Protein AF-0000000077170879 (afdb_homodimer)

Radius of gyration: 30.25 Å; Cα contacts (8 Å, |Δi|>4): 858; chains: 2; bounding box: 66×105×89 Å

Structure (mmCIF, N/CA/C/O backbone):
data_AF-0000000077170879-model_v1
#
loop_
_entity.id
_entity.type
_entity.pdbx_description
1 polymer 'Gll0304 protein'
#
loop_
_atom_site.group_PDB
_atom_site.id
_atom_site.type_symbol
_atom_site.label_atom_id
_atom_site.label_alt_id
_atom_site.label_comp_id
_atom_site.label_asym_id
_atom_site.label_entity_id
_atom_site.label_seq_id
_atom_site.pdbx_PDB_ins_code
_atom_site.Cartn_x
_atom_site.Cartn_y
_atom_site.Cartn_z
_atom_site.occupancy
_atom_site.B_iso_or_equiv
_atom_site.auth_seq_id
_atom_site.auth_comp_id
_atom_site.auth_asym_id
_atom_site.auth_atom_id
_atom_site.pdbx_PDB_model_num
ATOM 1 N N . MET A 1 1 ? 13.906 -4.152 52.75 1 27.16 1 MET A N 1
ATOM 2 C CA . MET A 1 1 ? 13.531 -4.297 51.344 1 27.16 1 MET A CA 1
ATOM 3 C C . MET A 1 1 ? 13.586 -2.953 50.625 1 27.16 1 MET A C 1
ATOM 5 O O . MET A 1 1 ? 12.906 -2.002 51.031 1 27.16 1 MET A O 1
ATOM 9 N N . TYR A 1 2 ? 14.695 -2.418 50.031 1 30.12 2 TYR A N 1
ATOM 10 C CA . TYR A 1 2 ? 15.086 -1.063 49.656 1 30.12 2 TYR A CA 1
ATOM 11 C C . TYR A 1 2 ? 14.336 -0.603 48.438 1 30.12 2 TYR A C 1
ATOM 13 O O . TYR A 1 2 ? 14.469 -1.195 47.344 1 30.12 2 TYR A O 1
ATOM 21 N N . GLN A 1 3 ? 13.016 -0.187 48.5 1 34.59 3 GLN A N 1
ATOM 22 C CA . GLN A 1 3 ? 12.234 0.271 47.344 1 34.59 3 GLN A CA 1
ATOM 23 C C . GLN A 1 3 ? 12.875 1.505 46.719 1 34.59 3 GLN A C 1
ATOM 25 O O . GLN A 1 3 ? 13.078 2.52 47.375 1 34.59 3 GLN A O 1
ATOM 30 N N . PRO A 1 4 ? 13.703 1.407 45.688 1 35.91 4 PRO A N 1
ATOM 31 C CA . PRO A 1 4 ? 14.438 2.602 45.25 1 35.91 4 PRO A CA 1
ATOM 32 C C . PRO A 1 4 ? 13.523 3.795 45 1 35.91 4 PRO A C 1
ATOM 34 O O . PRO A 1 4 ? 12.359 3.615 44.625 1 35.91 4 PRO A O 1
ATOM 37 N N . ASN A 1 5 ? 13.586 4.91 45.656 1 35.78 5 ASN A N 1
ATOM 38 C CA . ASN A 1 5 ? 12.938 6.219 45.656 1 35.78 5 ASN A CA 1
ATOM 39 C C . ASN A 1 5 ? 12.891 6.809 44.25 1 35.78 5 ASN A C 1
ATOM 41 O O . ASN A 1 5 ? 13.93 7.055 43.625 1 35.78 5 ASN A O 1
ATOM 45 N N . GLN A 1 6 ? 11.945 6.383 43.438 1 39.31 6 GLN A N 1
ATOM 46 C CA . GLN A 1 6 ? 11.812 7.023 42.125 1 39.31 6 GLN A CA 1
ATOM 47 C C . GLN A 1 6 ? 11.984 8.539 42.25 1 39.31 6 GLN A C 1
ATOM 49 O O . GLN A 1 6 ? 11.328 9.18 43.062 1 39.31 6 GLN A O 1
ATOM 54 N N . PRO A 1 7 ? 13.125 9.164 42 1 40.09 7 PRO A N 1
ATOM 55 C CA . PRO A 1 7 ? 13.312 10.586 42.281 1 40.09 7 PRO A CA 1
ATOM 56 C C . PRO A 1 7 ? 12.141 11.445 41.812 1 40.09 7 PRO A C 1
ATOM 58 O O . PRO A 1 7 ? 11.539 11.156 40.781 1 40.09 7 PRO A O 1
ATOM 61 N N . ALA A 1 8 ? 11.32 12.039 42.656 1 46.09 8 ALA A N 1
ATOM 62 C CA . ALA A 1 8 ? 10.148 12.914 42.625 1 46.09 8 ALA A CA 1
ATOM 63 C C . ALA A 1 8 ? 10.258 13.969 41.531 1 46.09 8 ALA A C 1
ATOM 65 O O . ALA A 1 8 ? 9.25 14.43 41 1 46.09 8 ALA A O 1
ATOM 66 N N . ASP A 1 9 ? 11.414 14.508 41.188 1 37.72 9 ASP A N 1
ATOM 67 C CA . ASP A 1 9 ? 11.547 15.82 40.562 1 37.72 9 ASP A CA 1
ATOM 68 C C . ASP A 1 9 ? 11.656 15.688 39.062 1 37.72 9 ASP A C 1
ATOM 70 O O . ASP A 1 9 ? 11.969 16.656 38.375 1 37.72 9 ASP A O 1
ATOM 74 N N . VAL A 1 10 ? 11.828 14.508 38.531 1 40.31 10 VAL A N 1
ATOM 75 C CA . VAL A 1 10 ? 12.055 14.469 37.094 1 40.31 10 VAL A CA 1
ATOM 76 C C . VAL A 1 10 ? 10.719 14.602 36.375 1 40.31 10 VAL A C 1
ATOM 78 O O . VAL A 1 10 ? 9.812 13.789 36.562 1 40.31 10 VAL A O 1
ATOM 81 N N . ILE A 1 11 ? 10.273 15.773 35.906 1 41.72 11 ILE A N 1
ATOM 82 C CA . ILE A 1 11 ? 9.125 16 35.031 1 41.72 11 ILE A CA 1
ATOM 83 C C . ILE A 1 11 ? 9.273 15.203 33.75 1 41.72 11 ILE A C 1
ATOM 85 O O . ILE A 1 11 ? 10.219 15.406 33 1 41.72 11 ILE A O 1
ATOM 89 N N . TRP A 1 12 ? 8.633 14.117 33.75 1 44.75 12 TRP A N 1
ATOM 90 C CA . TRP A 1 12 ? 8.695 13.242 32.562 1 44.75 12 TRP A CA 1
ATOM 91 C C . TRP A 1 12 ? 8.016 13.883 31.375 1 44.75 12 TRP A C 1
ATOM 93 O O . TRP A 1 12 ? 6.914 14.43 31.484 1 44.75 12 TRP A O 1
ATOM 103 N N . PRO A 1 13 ? 8.812 14.062 30.375 1 49 13 PRO A N 1
ATOM 104 C CA . PRO A 1 13 ? 8.188 14.633 29.172 1 49 13 PRO A CA 1
ATOM 105 C C . PRO A 1 13 ? 6.98 13.828 28.703 1 49 13 PRO A C 1
ATOM 107 O O . PRO A 1 13 ? 6.836 12.656 29.062 1 49 13 PRO A O 1
ATOM 110 N N . PRO A 1 14 ? 5.953 14.586 28.125 1 50.88 14 PRO A N 1
ATOM 111 C CA . PRO A 1 14 ? 4.758 13.891 27.641 1 50.88 14 PRO A CA 1
ATOM 112 C C . PRO A 1 14 ? 5.094 12.688 26.766 1 50.88 14 PRO A C 1
ATOM 114 O O . PRO A 1 14 ? 6.113 12.695 26.062 1 50.88 14 PRO A O 1
ATOM 117 N N . THR A 1 15 ? 4.539 11.492 27.016 1 52.28 15 THR A N 1
ATOM 118 C CA . THR A 1 15 ? 4.699 10.258 26.266 1 52.28 15 THR A CA 1
ATOM 119 C C . THR A 1 15 ? 3.52 10.039 25.328 1 52.28 15 THR A C 1
ATOM 121 O O . THR A 1 15 ? 2.467 10.656 25.484 1 52.28 15 THR A O 1
ATOM 124 N N . ASP A 1 16 ? 3.682 9.352 24.359 1 49.66 16 ASP A N 1
ATOM 125 C CA . ASP A 1 16 ? 2.627 8.875 23.469 1 49.66 16 ASP A CA 1
ATOM 126 C C . ASP A 1 16 ? 2.029 10.031 22.672 1 49.66 16 ASP A C 1
ATOM 128 O O . ASP A 1 16 ? 0.81 10.203 22.641 1 49.66 16 ASP A O 1
ATOM 132 N N . LEU A 1 17 ? 2.99 10.891 22.312 1 50.56 17 LEU A N 1
ATOM 133 C CA . LEU A 1 17 ? 2.578 12.086 21.578 1 50.56 17 LEU A CA 1
ATOM 134 C C . LEU A 1 17 ? 2.057 11.719 20.188 1 50.56 17 LEU A C 1
ATOM 136 O O . LEU A 1 17 ? 2.617 10.844 19.516 1 50.56 17 LEU A O 1
ATOM 140 N N . TRP A 1 18 ? 0.917 12.297 19.875 1 48.94 18 TRP A N 1
ATOM 141 C CA . TRP A 1 18 ? 0.351 12.141 18.531 1 48.94 18 TRP A CA 1
ATOM 142 C C . TRP A 1 18 ? 1.166 12.914 17.5 1 48.94 18 TRP A C 1
ATOM 144 O O . TRP A 1 18 ? 1.719 13.977 17.812 1 48.94 18 TRP A O 1
ATOM 154 N N . SER A 1 19 ? 1.349 12.398 16.281 1 46.62 19 SER A N 1
ATOM 155 C CA . SER A 1 19 ? 2.01 13.055 15.156 1 46.62 19 SER A CA 1
ATOM 156 C C . SER A 1 19 ? 1.264 14.312 14.734 1 46.62 19 SER A C 1
ATOM 158 O O . SER A 1 19 ? 0.035 14.375 14.82 1 46.62 19 SER A O 1
ATOM 160 N N . ASP A 1 20 ? 2.012 15.453 14.602 1 45.12 20 ASP A N 1
ATOM 161 C CA . ASP A 1 20 ? 1.487 16.719 14.109 1 45.12 20 ASP A CA 1
ATOM 162 C C . ASP A 1 20 ? 2.035 17.031 12.719 1 45.12 20 ASP A C 1
ATOM 164 O O . ASP A 1 20 ? 2.904 17.891 12.57 1 45.12 20 ASP A O 1
ATOM 168 N N . GLU A 1 21 ? 1.91 16.25 11.648 1 47.31 21 GLU A N 1
ATOM 169 C CA . GLU A 1 21 ? 2.486 16.453 10.32 1 47.31 21 GLU A CA 1
ATOM 170 C C . GLU A 1 21 ? 1.468 17.078 9.367 1 47.31 21 GLU A C 1
ATOM 172 O O . GLU A 1 21 ? 0.267 16.812 9.484 1 47.31 21 GLU A O 1
ATOM 177 N N . PRO A 1 22 ? 1.929 18.125 8.555 1 46.22 22 PRO A N 1
ATOM 178 C CA . PRO A 1 22 ? 1.048 18.703 7.535 1 46.22 22 PRO A CA 1
ATOM 179 C C . PRO A 1 22 ? 0.516 17.656 6.559 1 46.22 22 PRO A C 1
ATOM 181 O O . PRO A 1 22 ? 1.033 16.531 6.512 1 46.22 22 PRO A O 1
ATOM 184 N N . PRO A 1 23 ? -0.55 18.141 5.773 1 53.97 23 PRO A N 1
ATOM 185 C CA . PRO A 1 23 ? -1.201 17.281 4.777 1 53.97 23 PRO A CA 1
ATOM 186 C C . PRO A 1 23 ? -0.226 16.734 3.736 1 53.97 23 PRO A C 1
ATOM 188 O O . PRO A 1 23 ? 0.847 17.312 3.533 1 53.97 23 PRO A O 1
ATOM 191 N N . MET A 1 24 ? -0.536 15.594 3.316 1 58.12 24 MET A N 1
ATOM 192 C CA . MET A 1 24 ? 0.242 15.031 2.215 1 58.12 24 MET A CA 1
ATOM 193 C C . MET A 1 24 ? 0.253 15.977 1.02 1 58.12 24 MET A C 1
ATOM 195 O O . MET A 1 24 ? -0.729 16.672 0.766 1 58.12 24 MET A O 1
ATOM 199 N N . GLU A 1 25 ? 1.336 16.094 0.361 1 64.31 25 GLU A N 1
ATOM 200 C CA . GLU A 1 25 ? 1.572 17.031 -0.743 1 64.31 25 GLU A CA 1
ATOM 201 C C . GLU A 1 25 ? 0.753 16.641 -1.971 1 64.31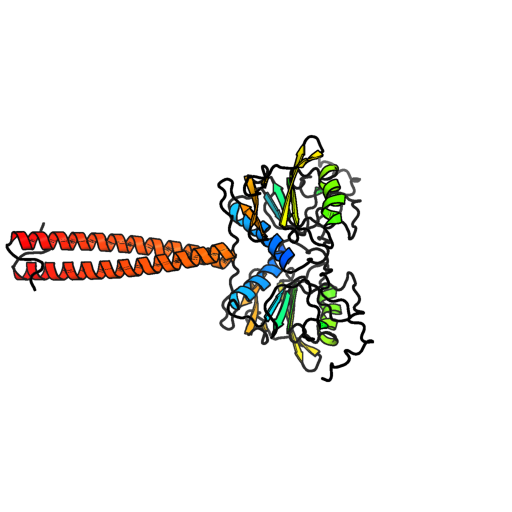 25 GLU A C 1
ATOM 203 O O . GLU A 1 25 ? 0.273 17.516 -2.701 1 64.31 25 GLU A O 1
ATOM 208 N N . SER A 1 26 ? 0.65 15.406 -2.211 1 78.69 26 SER A N 1
ATOM 209 C CA . SER A 1 26 ? -0.024 14.906 -3.402 1 78.69 26 SER A CA 1
ATOM 210 C C . SER A 1 26 ? -0.222 13.391 -3.326 1 78.69 26 SER A C 1
ATOM 212 O O . SER A 1 26 ? 0.357 12.727 -2.465 1 78.69 26 SER A O 1
ATOM 214 N N . ASP A 1 27 ? -1.093 12.891 -4.219 1 86.88 27 ASP A N 1
ATOM 215 C CA . ASP A 1 27 ? -1.223 11.438 -4.348 1 86.88 27 ASP A CA 1
ATOM 216 C C . ASP A 1 27 ? 0.127 10.789 -4.645 1 86.88 27 ASP A C 1
ATOM 218 O O . ASP A 1 27 ? 0.477 9.773 -4.047 1 86.88 27 ASP A O 1
ATOM 222 N N . TRP A 1 28 ? 0.81 11.453 -5.492 1 86.12 28 TRP A N 1
ATOM 223 C CA . TRP A 1 28 ? 2.102 10.914 -5.902 1 86.12 28 TRP A CA 1
ATOM 224 C C . TRP A 1 28 ? 3.059 10.828 -4.719 1 86.12 28 TRP A C 1
ATOM 226 O O . TRP A 1 28 ? 3.73 9.812 -4.527 1 86.12 28 TRP A O 1
ATOM 236 N N . HIS A 1 29 ? 3.137 11.844 -3.943 1 86.31 29 HIS A N 1
ATOM 237 C CA . HIS A 1 29 ? 4.023 11.891 -2.787 1 86.31 29 HIS A CA 1
ATOM 238 C C . HIS A 1 29 ? 3.68 10.789 -1.788 1 86.31 29 HIS A C 1
ATOM 240 O O . HIS A 1 29 ? 4.57 10.086 -1.299 1 86.31 29 HIS A O 1
ATOM 246 N N . ARG A 1 30 ? 2.426 10.695 -1.524 1 86.56 30 ARG A N 1
ATOM 247 C CA . ARG A 1 30 ? 1.963 9.648 -0.622 1 86.56 30 ARG A CA 1
ATOM 248 C C . ARG A 1 30 ? 2.35 8.266 -1.143 1 86.56 30 ARG A C 1
ATOM 250 O O . ARG A 1 30 ? 2.85 7.43 -0.388 1 86.56 30 ARG A O 1
ATOM 257 N N . LYS A 1 31 ? 2.078 8.039 -2.406 1 89.25 31 LYS A N 1
ATOM 258 C CA . LYS A 1 31 ? 2.373 6.746 -3.014 1 89.25 31 LYS A CA 1
ATOM 259 C C . LYS A 1 31 ? 3.867 6.441 -2.957 1 89.25 31 LYS A C 1
ATOM 261 O O . LYS A 1 31 ? 4.266 5.297 -2.715 1 89.25 31 LYS A O 1
ATOM 266 N N . GLN A 1 32 ? 4.664 7.457 -3.203 1 90.88 32 GLN A N 1
ATOM 267 C CA . GLN A 1 32 ? 6.109 7.266 -3.166 1 90.88 32 GLN A CA 1
ATOM 268 C C . GLN A 1 32 ? 6.574 6.875 -1.767 1 90.88 32 GLN A C 1
ATOM 270 O O . GLN A 1 32 ? 7.438 6.008 -1.613 1 90.88 32 GLN A O 1
ATOM 275 N N . MET A 1 33 ? 6.086 7.508 -0.795 1 91.62 33 MET A N 1
ATOM 276 C CA . MET A 1 33 ? 6.406 7.16 0.585 1 91.62 33 MET A CA 1
ATOM 277 C C . MET A 1 33 ? 6.023 5.715 0.886 1 91.62 33 MET A C 1
ATOM 279 O O . MET A 1 33 ? 6.812 4.961 1.458 1 91.62 33 MET A O 1
ATOM 283 N N . GLN A 1 34 ? 4.844 5.426 0.489 1 91.56 34 GLN A N 1
ATOM 284 C CA . GLN A 1 34 ? 4.328 4.09 0.778 1 91.56 34 GLN A CA 1
ATOM 285 C C . GLN A 1 34 ? 5.156 3.018 0.078 1 91.56 34 GLN A C 1
ATOM 287 O O . GLN A 1 34 ? 5.359 1.931 0.624 1 91.56 34 GLN A O 1
ATOM 292 N N . VAL A 1 35 ? 5.598 3.316 -1.128 1 94.5 35 VAL A N 1
ATOM 293 C CA . VAL A 1 35 ? 6.418 2.377 -1.888 1 94.5 35 VAL A CA 1
ATOM 294 C C . VAL A 1 35 ? 7.68 2.037 -1.101 1 94.5 35 VAL A C 1
ATOM 296 O O . VAL A 1 35 ? 8.062 0.868 -0.998 1 94.5 35 VAL A O 1
ATOM 299 N N . LEU A 1 36 ? 8.289 2.992 -0.516 1 97.12 36 LEU A N 1
ATOM 300 C CA . LEU A 1 36 ? 9.516 2.762 0.242 1 97.12 36 LEU A CA 1
ATOM 301 C C . LEU A 1 36 ? 9.234 1.941 1.496 1 97.12 36 LEU A C 1
ATOM 303 O O . LEU A 1 36 ? 9.93 0.961 1.771 1 97.12 36 LEU A O 1
ATOM 307 N N . ILE A 1 37 ? 8.234 2.291 2.18 1 96.12 37 ILE A N 1
ATOM 308 C CA . ILE A 1 37 ? 7.887 1.624 3.43 1 96.12 37 ILE A CA 1
ATOM 309 C C . ILE A 1 37 ? 7.516 0.169 3.15 1 96.12 37 ILE A C 1
ATOM 311 O O . ILE A 1 37 ? 8.078 -0.747 3.758 1 96.12 37 ILE A O 1
ATOM 315 N N . ASP A 1 38 ? 6.645 -0.026 2.152 1 94.38 38 ASP A N 1
ATOM 316 C CA . ASP A 1 38 ? 6.168 -1.367 1.831 1 94.38 38 ASP A CA 1
ATOM 317 C C . ASP A 1 38 ? 7.305 -2.248 1.323 1 94.38 38 ASP A C 1
ATOM 319 O O . ASP A 1 38 ? 7.363 -3.439 1.638 1 94.38 38 ASP A O 1
ATOM 323 N N . SER A 1 39 ? 8.148 -1.669 0.519 1 96.44 39 SER A N 1
ATOM 324 C CA . SER A 1 39 ? 9.273 -2.428 -0.029 1 96.44 39 SER A CA 1
ATOM 325 C C . SER A 1 39 ? 10.203 -2.914 1.076 1 96.44 39 SER A C 1
ATOM 327 O O . SER A 1 39 ? 10.586 -4.086 1.101 1 96.44 39 SER A O 1
ATOM 329 N N . LEU A 1 40 ? 10.516 -2.055 1.984 1 97.75 40 LEU A N 1
ATOM 330 C CA . LEU A 1 40 ? 11.438 -2.451 3.045 1 97.75 40 LEU A CA 1
ATOM 331 C C . LEU A 1 40 ? 10.781 -3.465 3.98 1 97.75 40 LEU A C 1
ATOM 333 O O . LEU A 1 40 ? 11.406 -4.461 4.355 1 97.75 40 LEU A O 1
ATOM 337 N N . GLU A 1 41 ? 9.547 -3.217 4.344 1 95.44 41 GLU A N 1
ATOM 338 C CA . GLU A 1 41 ? 8.82 -4.137 5.215 1 95.44 41 GLU A CA 1
ATOM 339 C C . GLU A 1 41 ? 8.734 -5.527 4.598 1 95.44 41 GLU A C 1
ATOM 341 O O . GLU A 1 41 ? 8.844 -6.535 5.305 1 95.44 41 GLU A O 1
ATOM 346 N N . SER A 1 42 ? 8.531 -5.488 3.32 1 92.62 42 SER A N 1
ATOM 347 C CA . SER A 1 42 ? 8.453 -6.766 2.619 1 92.62 42 SER A CA 1
ATOM 348 C C . SER A 1 42 ? 9.82 -7.445 2.566 1 92.62 42 SER A C 1
ATOM 350 O O . SER A 1 42 ? 9.93 -8.648 2.803 1 92.62 42 SER A O 1
ATOM 352 N N . HIS A 1 43 ? 10.812 -6.715 2.283 1 95.19 43 HIS A N 1
ATOM 353 C CA . HIS A 1 43 ? 12.164 -7.254 2.17 1 95.19 43 HIS A CA 1
ATOM 354 C C . HIS A 1 43 ? 12.648 -7.812 3.504 1 95.19 43 HIS A C 1
ATOM 356 O O . HIS A 1 43 ? 13.297 -8.859 3.543 1 95.19 43 HIS A O 1
ATOM 362 N N . TRP A 1 44 ? 12.266 -7.102 4.559 1 96.81 44 TRP A N 1
ATOM 363 C CA . TRP A 1 44 ? 12.688 -7.488 5.898 1 96.81 44 TRP A CA 1
ATOM 364 C C . TRP A 1 44 ? 11.539 -8.148 6.664 1 96.81 44 TRP A C 1
ATOM 366 O O . TRP A 1 44 ? 11.414 -7.961 7.875 1 96.81 44 TRP A O 1
ATOM 376 N N . HIS A 1 45 ? 10.695 -8.867 5.977 1 91.5 45 HIS A N 1
ATOM 377 C CA . HIS A 1 45 ? 9.477 -9.422 6.547 1 91.5 45 HIS A CA 1
ATOM 378 C C . HIS A 1 45 ? 9.797 -10.367 7.703 1 91.5 45 HIS A C 1
ATOM 380 O O . HIS A 1 45 ? 8.977 -10.539 8.609 1 91.5 45 HIS A O 1
ATOM 386 N N . ASP A 1 46 ? 10.969 -10.914 7.766 1 94.06 46 ASP A N 1
ATOM 387 C CA . ASP A 1 46 ? 11.32 -11.883 8.797 1 94.06 46 ASP A CA 1
ATOM 388 C C . ASP A 1 46 ? 12.055 -11.211 9.953 1 94.06 46 ASP A C 1
ATOM 390 O O . ASP A 1 46 ? 12.383 -11.859 10.953 1 94.06 46 ASP A O 1
ATOM 394 N N . ARG A 1 47 ? 12.273 -9.953 9.859 1 96.19 47 ARG A N 1
ATOM 395 C CA . ARG A 1 47 ? 13.008 -9.227 10.883 1 96.19 47 ARG A CA 1
ATOM 396 C C . ARG A 1 47 ? 12.062 -8.57 11.883 1 96.19 47 ARG A C 1
ATOM 398 O O . ARG A 1 47 ? 10.961 -8.148 11.516 1 96.19 47 ARG A O 1
ATOM 405 N N . GLN A 1 48 ? 12.531 -8.438 13.148 1 97.19 48 GLN A N 1
ATOM 406 C CA . GLN A 1 48 ? 11.727 -7.816 14.195 1 97.19 48 GLN A CA 1
ATOM 407 C C . GLN A 1 48 ? 12.5 -6.703 14.898 1 97.19 48 GLN A C 1
ATOM 409 O O . GLN A 1 48 ? 12.031 -6.152 15.898 1 97.19 48 GLN A O 1
ATOM 414 N N . ASP A 1 49 ? 13.641 -6.312 14.367 1 98.19 49 ASP A N 1
ATOM 415 C CA . ASP A 1 49 ? 14.547 -5.414 15.078 1 98.19 49 ASP A CA 1
ATOM 416 C C . ASP A 1 49 ? 14.695 -4.082 14.344 1 98.19 49 ASP A C 1
ATOM 418 O O . ASP A 1 49 ? 15.789 -3.52 14.273 1 98.19 49 ASP A O 1
ATOM 422 N N . PHE A 1 50 ? 13.609 -3.654 13.742 1 98.44 50 PHE A N 1
ATOM 423 C CA . PHE A 1 50 ? 13.648 -2.361 13.078 1 98.44 50 PHE A CA 1
ATOM 424 C C . PHE A 1 50 ? 12.266 -1.718 13.07 1 98.44 50 PHE A C 1
ATOM 426 O O . PHE A 1 50 ? 11.266 -2.371 13.391 1 98.44 50 PHE A O 1
ATOM 433 N N . TYR A 1 51 ? 12.281 -0.454 12.797 1 97.31 51 TYR A N 1
ATOM 434 C CA . TYR A 1 51 ? 11.07 0.329 12.578 1 97.31 51 TYR A CA 1
ATOM 435 C C . TYR A 1 51 ? 11.219 1.255 11.383 1 97.31 51 TYR A C 1
ATOM 437 O O . TYR A 1 51 ? 12.25 1.911 11.227 1 97.31 51 TYR A O 1
ATOM 445 N N . CYS A 1 52 ? 10.305 1.21 10.469 1 96.88 52 CYS A N 1
ATOM 446 C CA . CYS A 1 52 ? 10.312 2.115 9.328 1 96.88 52 CYS A CA 1
ATOM 447 C C . CYS A 1 52 ? 8.945 2.766 9.141 1 96.88 52 CYS A C 1
ATOM 449 O O . CYS A 1 52 ? 7.914 2.105 9.273 1 96.88 52 CYS A O 1
ATOM 451 N N . SER A 1 53 ? 8.922 3.949 8.906 1 93.75 53 SER A N 1
ATOM 452 C CA . SER A 1 53 ? 7.691 4.723 8.727 1 93.75 53 SER A CA 1
ATOM 453 C C . SER A 1 53 ? 7.945 5.984 7.91 1 93.75 53 SER A C 1
ATOM 455 O O . SER A 1 53 ? 9.008 6.133 7.301 1 93.75 53 SER A O 1
ATOM 457 N N . GLY A 1 54 ? 6.906 6.695 7.754 1 89.25 54 GLY A N 1
ATOM 458 C CA . GLY A 1 54 ? 6.945 7.961 7.039 1 89.25 54 GLY A CA 1
ATOM 459 C C . GLY A 1 54 ? 5.812 8.898 7.422 1 89.25 54 GLY A C 1
ATOM 460 O O . GLY A 1 54 ? 4.75 8.453 7.855 1 89.25 54 GLY A O 1
ATOM 461 N N . ASN A 1 55 ? 6.188 10.078 7.254 1 82.94 55 ASN A N 1
ATOM 462 C CA . ASN A 1 55 ? 5.227 11.125 7.578 1 82.94 55 ASN A CA 1
ATOM 463 C C . ASN A 1 55 ? 4.762 11.031 9.031 1 82.94 55 ASN A C 1
ATOM 465 O O . ASN A 1 55 ? 3.572 11.188 9.312 1 82.94 55 ASN A O 1
ATOM 469 N N . LEU A 1 56 ? 5.609 10.719 9.883 1 83.69 56 LEU A N 1
ATOM 470 C CA . LEU A 1 56 ? 5.406 10.633 11.32 1 83.69 56 LEU A CA 1
ATOM 471 C C . LEU A 1 56 ? 6.391 11.531 12.062 1 83.69 56 LEU A C 1
ATOM 473 O O . LEU A 1 56 ? 7.578 11.57 11.734 1 83.69 56 LEU A O 1
ATOM 477 N N . THR A 1 57 ? 5.926 12.133 13.062 1 81.62 57 THR A N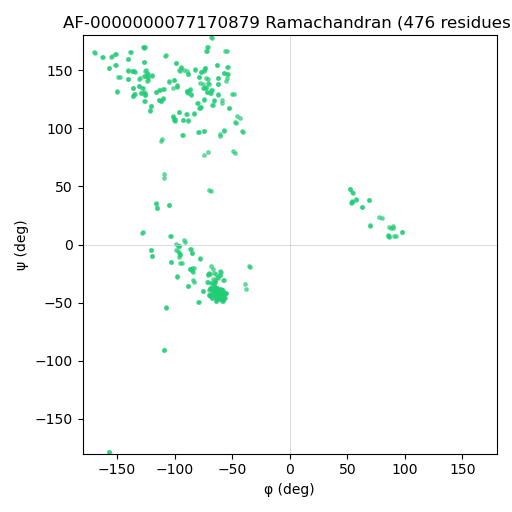 1
ATOM 478 C CA . THR A 1 57 ? 6.75 13.094 13.789 1 81.62 57 THR A CA 1
ATOM 479 C C . THR A 1 57 ? 7.82 12.375 14.609 1 81.62 57 THR A C 1
ATOM 481 O O . THR A 1 57 ? 7.543 11.352 15.242 1 81.62 57 THR A O 1
ATOM 484 N N . ILE A 1 58 ? 8.953 12.875 14.523 1 86.25 58 ILE A N 1
ATOM 485 C CA . ILE A 1 58 ? 10.039 12.477 15.414 1 86.25 58 ILE A CA 1
ATOM 486 C C . ILE A 1 58 ? 10.219 13.523 16.516 1 86.25 58 ILE A C 1
ATOM 488 O O . ILE A 1 58 ? 10.625 14.656 16.234 1 86.25 58 ILE A O 1
ATOM 492 N N . TYR A 1 59 ? 9.891 13.188 17.719 1 82.88 59 TYR A N 1
ATOM 493 C CA . TYR A 1 59 ? 10.102 14.07 18.859 1 82.88 59 TYR A CA 1
ATOM 494 C C . TYR A 1 59 ? 11.469 13.828 19.484 1 82.88 59 TYR A C 1
ATOM 496 O O . TYR A 1 59 ? 11.719 12.766 20.062 1 82.88 59 TYR A O 1
ATOM 504 N N . TYR A 1 60 ? 12.312 14.812 19.359 1 83.62 60 TYR A N 1
ATOM 505 C CA . TYR A 1 60 ? 13.672 14.641 19.859 1 83.62 60 TYR A CA 1
ATOM 506 C C . TYR A 1 60 ? 13.992 15.672 20.938 1 83.62 60 TYR A C 1
ATOM 508 O O . TYR A 1 60 ? 15.031 15.586 21.594 1 83.62 60 TYR A O 1
ATOM 516 N N . SER A 1 61 ? 13.109 16.672 21.109 1 74.62 61 SER A N 1
ATOM 517 C CA . SER A 1 61 ? 13.297 17.688 22.141 1 74.62 61 SER A CA 1
ATOM 518 C C . SER A 1 61 ? 11.953 18.172 22.688 1 74.62 61 SER A C 1
ATOM 520 O O . SER A 1 61 ? 10.977 18.281 21.938 1 74.62 61 SER A O 1
ATOM 522 N N . LEU A 1 62 ? 11.977 18.438 23.922 1 64.62 62 LEU A N 1
ATOM 523 C CA . LEU A 1 62 ? 10.766 18.969 24.547 1 64.62 62 LEU A CA 1
ATOM 524 C C . LEU A 1 62 ? 10.492 20.391 24.078 1 64.62 62 LEU A C 1
ATOM 526 O O . LEU A 1 62 ? 9.352 20.859 24.156 1 64.62 62 LEU A O 1
ATOM 530 N N . THR A 1 63 ? 11.547 21.016 23.672 1 59.28 63 THR A N 1
ATOM 531 C CA . THR A 1 63 ? 11.422 22.422 23.297 1 59.28 63 THR A CA 1
ATOM 532 C C . THR A 1 63 ? 11.43 22.562 21.766 1 59.28 63 THR A C 1
ATOM 534 O O . THR A 1 63 ? 11.547 23.672 21.25 1 59.28 63 THR A O 1
ATOM 537 N N . GLN A 1 64 ? 11.391 21.297 21.234 1 61.66 64 GLN A N 1
ATOM 538 C CA . GLN A 1 64 ? 11.469 21.344 19.781 1 61.66 64 GLN A CA 1
ATOM 539 C C . GLN A 1 64 ? 10.312 22.156 19.188 1 61.66 64 GLN A C 1
ATOM 541 O O . GLN A 1 64 ? 9.195 22.125 19.703 1 61.66 64 GLN A O 1
ATOM 546 N N . ARG A 1 65 ? 10.805 23.188 18.453 1 54.34 65 ARG A N 1
ATOM 547 C CA . ARG A 1 65 ? 9.812 24 17.734 1 54.34 65 ARG A CA 1
ATOM 548 C C . ARG A 1 65 ? 8.82 23.109 16.984 1 54.34 65 ARG A C 1
ATOM 550 O O . ARG A 1 65 ? 9.219 22.141 16.328 1 54.34 65 ARG A O 1
ATOM 557 N N . LYS A 1 66 ? 7.617 23.016 17.516 1 53.44 66 LYS A N 1
ATOM 558 C CA . LYS A 1 66 ? 6.562 22.375 16.734 1 53.44 66 LYS A CA 1
ATOM 559 C C . LYS A 1 66 ? 6.188 23.234 15.531 1 53.44 66 LYS A C 1
ATOM 561 O O . LYS A 1 66 ? 5.594 24.312 15.68 1 53.44 66 LYS A O 1
ATOM 566 N N . SER A 1 67 ? 7.207 23.688 14.883 1 51.16 67 SER A N 1
ATOM 567 C CA . SER A 1 67 ? 6.781 24.594 13.82 1 51.16 67 SER A CA 1
ATOM 568 C C . SER A 1 67 ? 6.195 23.828 12.641 1 51.16 67 SER A C 1
ATOM 570 O O . SER A 1 67 ? 6.539 22.672 12.414 1 51.16 67 SER A O 1
ATOM 572 N N . GLU A 1 68 ? 5.133 24.453 12.211 1 51.47 68 GLU A N 1
ATOM 573 C CA . GLU A 1 68 ? 4.543 24.062 10.93 1 51.47 68 GLU A CA 1
ATOM 574 C C . GLU A 1 68 ? 5.617 23.625 9.938 1 51.47 68 GLU A C 1
ATOM 576 O O . GLU A 1 68 ? 5.344 22.859 9.016 1 51.47 68 GLU A O 1
ATOM 581 N N . ASP A 1 69 ? 6.887 24.125 10.336 1 51.25 69 ASP A N 1
ATOM 582 C CA . ASP A 1 69 ? 7.91 23.969 9.305 1 51.25 69 ASP A CA 1
ATOM 583 C C . ASP A 1 69 ? 8.695 22.672 9.508 1 51.25 69 ASP A C 1
ATOM 585 O O . ASP A 1 69 ? 9.461 22.25 8.633 1 51.25 69 ASP A O 1
ATOM 589 N N . PHE A 1 70 ? 8.555 22.156 10.641 1 57.81 70 PHE A N 1
ATOM 590 C CA . PHE A 1 70 ? 9.375 20.969 10.812 1 57.81 70 PHE A CA 1
ATOM 591 C C . PHE A 1 70 ? 8.508 19.719 10.914 1 57.81 70 PHE A C 1
ATOM 593 O O . PHE A 1 70 ? 8.023 19.375 12 1 57.81 70 PHE A O 1
ATOM 600 N N . ARG A 1 71 ? 8.273 19.203 9.742 1 67 71 ARG A N 1
ATOM 601 C CA . ARG A 1 71 ? 7.469 18 9.57 1 67 71 ARG A CA 1
ATOM 602 C C . ARG A 1 71 ? 8.336 16.75 9.633 1 67 71 ARG A C 1
ATOM 604 O O . ARG A 1 71 ? 9.555 16.828 9.492 1 67 71 ARG A O 1
ATOM 611 N N . GLY A 1 72 ? 7.734 15.688 10.102 1 78.94 72 GLY A N 1
ATOM 612 C CA . GLY A 1 72 ? 8.422 14.406 10.07 1 78.94 72 GLY A CA 1
ATOM 613 C C . GLY A 1 72 ? 8.914 14.023 8.688 1 78.94 72 GLY A C 1
ATOM 614 O O . GLY A 1 72 ? 8.438 14.562 7.688 1 78.94 72 GLY A O 1
ATOM 615 N N . PRO A 1 73 ? 9.945 13.242 8.664 1 90.94 73 PRO A N 1
ATOM 616 C CA . PRO A 1 73 ? 10.492 12.805 7.379 1 90.94 73 PRO A CA 1
ATOM 617 C C . PRO A 1 73 ? 9.5 11.961 6.582 1 90.94 73 PRO A C 1
ATOM 619 O O . PRO A 1 73 ? 8.633 11.305 7.164 1 90.94 73 PRO A O 1
ATOM 622 N N . ASP A 1 74 ? 9.68 11.969 5.266 1 90.5 74 ASP A N 1
ATOM 623 C CA . ASP A 1 74 ? 8.844 11.156 4.387 1 90.5 74 ASP A CA 1
ATOM 624 C C . ASP A 1 74 ? 9.117 9.664 4.59 1 90.5 74 ASP A C 1
ATOM 626 O O . ASP A 1 74 ? 8.219 8.836 4.402 1 90.5 74 ASP A O 1
ATOM 630 N N . PHE A 1 75 ? 10.266 9.391 4.871 1 95.56 75 PHE A N 1
ATOM 631 C CA . PHE A 1 75 ? 10.68 8.016 5.109 1 95.56 75 PHE A CA 1
ATOM 632 C C . PHE A 1 75 ? 11.836 7.965 6.105 1 95.56 75 PHE A C 1
ATOM 634 O O . PHE A 1 75 ? 12.789 8.742 6 1 95.56 75 PHE A O 1
ATOM 641 N N . PHE A 1 76 ? 11.742 7.086 7.117 1 97.5 76 PHE A N 1
ATOM 642 C CA . PHE A 1 76 ? 12.883 6.906 8 1 97.5 76 PHE A CA 1
ATOM 643 C C . PHE A 1 76 ? 12.898 5.5 8.586 1 97.5 76 PHE A C 1
ATOM 645 O O . PHE A 1 76 ? 11.867 4.836 8.656 1 97.5 76 PHE A O 1
ATOM 652 N N . VAL A 1 77 ? 14.07 5.082 8.93 1 98.62 77 VAL A N 1
ATOM 653 C CA . VAL A 1 77 ? 14.297 3.746 9.469 1 98.62 77 VAL A CA 1
ATOM 654 C C . VAL A 1 77 ? 15.102 3.842 10.766 1 98.62 77 VAL A C 1
ATOM 656 O O . VAL A 1 77 ? 16.078 4.594 10.844 1 98.62 77 VAL A O 1
ATOM 659 N N . VAL A 1 78 ? 14.633 3.188 11.758 1 98.31 78 VAL A N 1
ATOM 660 C CA . VAL A 1 78 ? 15.375 3.014 13 1 98.31 78 VAL A CA 1
ATOM 661 C C . VAL A 1 78 ? 15.734 1.542 13.188 1 98.31 78 VAL A C 1
ATOM 663 O O . VAL A 1 78 ? 14.867 0.669 13.102 1 98.31 78 VAL A O 1
ATOM 666 N N . LEU A 1 79 ? 16.984 1.29 13.344 1 98.38 79 LEU A N 1
ATOM 667 C CA . LEU A 1 79 ? 17.438 -0.081 13.539 1 98.38 79 LEU A CA 1
ATOM 668 C C . LEU A 1 79 ? 17.578 -0.402 15.031 1 98.38 79 LEU A C 1
ATOM 670 O O . LEU A 1 79 ? 17.734 0.502 15.852 1 98.38 79 LEU A O 1
ATOM 674 N N . GLY A 1 80 ? 17.422 -1.658 15.414 1 97.44 80 GLY A N 1
ATOM 675 C CA . GLY A 1 80 ? 17.641 -2.117 16.781 1 97.44 80 GLY A CA 1
ATOM 676 C C . GLY A 1 80 ? 16.469 -1.817 17.688 1 97.44 80 GLY A C 1
ATOM 677 O O . GLY A 1 80 ? 16.641 -1.661 18.906 1 97.44 80 GLY A O 1
ATOM 678 N N . CYS A 1 81 ? 15.344 -1.648 17.188 1 96.56 81 CYS A N 1
ATOM 679 C CA . CYS A 1 81 ? 14.141 -1.403 17.969 1 96.56 81 CYS A CA 1
ATOM 680 C C . CYS A 1 81 ? 13.047 -2.404 17.625 1 96.56 81 CYS A C 1
ATOM 682 O O . CYS A 1 81 ? 13.164 -3.146 16.656 1 96.56 81 CYS A O 1
ATOM 684 N N . GLU A 1 82 ? 12.031 -2.393 18.406 1 96.12 82 GLU A N 1
ATOM 685 C CA . GLU A 1 82 ? 10.922 -3.324 18.203 1 96.12 82 GLU A CA 1
ATOM 686 C C . GLU A 1 82 ? 10.102 -2.93 16.969 1 96.12 82 GLU A C 1
ATOM 688 O O . GLU A 1 82 ? 9.789 -1.752 16.781 1 96.12 82 GLU A O 1
ATOM 693 N N . ARG A 1 83 ? 9.867 -3.924 16.141 1 95.81 83 ARG A N 1
ATOM 694 C CA . ARG A 1 83 ? 9 -3.723 14.984 1 95.81 83 ARG A CA 1
ATOM 695 C C . ARG A 1 83 ? 7.535 -3.658 15.398 1 95.81 83 ARG A C 1
ATOM 697 O O . ARG A 1 83 ? 6.891 -4.695 15.578 1 95.81 83 ARG A O 1
ATOM 704 N N . ARG A 1 84 ? 7.023 -2.488 15.531 1 93.56 84 ARG A N 1
ATOM 705 C CA . ARG A 1 84 ? 5.633 -2.268 15.914 1 93.56 84 ARG A CA 1
ATOM 706 C C . ARG A 1 84 ? 5.137 -0.914 15.414 1 93.56 84 ARG A C 1
ATOM 708 O O . ARG A 1 84 ? 5.938 -0.023 15.125 1 93.56 84 ARG A O 1
ATOM 715 N N . GLU A 1 85 ? 3.889 -0.739 15.352 1 88.94 85 GLU A N 1
ATOM 716 C CA . GLU A 1 85 ? 3.293 0.537 14.969 1 88.94 85 GLU A CA 1
ATOM 717 C C . GLU A 1 85 ? 3.43 1.567 16.078 1 88.94 85 GLU A C 1
ATOM 719 O O . GLU A 1 85 ? 3.51 1.208 17.266 1 88.94 85 GLU A O 1
ATOM 724 N N . ARG A 1 86 ? 3.471 2.842 15.664 1 87.69 86 ARG A N 1
ATOM 725 C CA . ARG A 1 86 ? 3.621 3.932 16.625 1 87.69 86 ARG A CA 1
ATOM 726 C C . ARG A 1 86 ? 2.744 5.121 16.234 1 87.69 86 ARG A C 1
ATOM 728 O O . ARG A 1 86 ? 2.346 5.262 15.086 1 87.69 86 ARG A O 1
ATOM 735 N N . ARG A 1 87 ? 2.5 5.922 17.234 1 81.06 87 ARG A N 1
ATOM 736 C CA . ARG A 1 87 ? 1.852 7.207 16.984 1 81.06 87 ARG A CA 1
ATOM 737 C C . ARG A 1 87 ? 2.869 8.266 16.562 1 81.06 87 ARG A C 1
ATOM 739 O O . ARG A 1 87 ? 2.543 9.18 15.812 1 81.06 87 ARG A O 1
ATOM 746 N N . SER A 1 88 ? 3.996 8.141 17.031 1 83.38 88 SER A N 1
ATOM 747 C CA . SER A 1 88 ? 5.16 8.977 16.75 1 83.38 88 SER A CA 1
ATOM 748 C C . SER A 1 88 ? 6.453 8.281 17.172 1 83.38 88 SER A C 1
ATOM 750 O O . SER A 1 88 ? 6.422 7.273 17.875 1 83.38 88 SER A O 1
ATOM 752 N N . TRP A 1 89 ? 7.5 8.758 16.625 1 88.38 89 TRP A N 1
ATOM 753 C CA . TRP A 1 89 ? 8.773 8.32 17.188 1 88.38 89 TRP A CA 1
ATOM 754 C C . TRP A 1 89 ? 9.258 9.297 18.25 1 88.38 89 TRP A C 1
ATOM 756 O O . TRP A 1 89 ? 9.852 10.328 17.938 1 88.38 89 TRP A O 1
ATOM 766 N N . THR A 1 90 ? 8.906 8.938 19.453 1 85.19 90 THR A N 1
ATOM 767 C CA . THR A 1 90 ? 9.336 9.742 20.594 1 85.19 90 THR A CA 1
ATOM 768 C C . THR A 1 90 ? 10.648 9.219 21.172 1 85.19 90 THR A C 1
ATOM 770 O O . THR A 1 90 ? 10.664 8.227 21.906 1 85.19 90 THR A O 1
ATOM 773 N N . VAL A 1 91 ? 11.688 9.945 20.938 1 87.56 91 VAL A N 1
ATOM 774 C CA . VAL A 1 91 ? 13.055 9.469 21.141 1 87.56 91 VAL A CA 1
ATOM 775 C C . VAL A 1 91 ? 13.227 9.008 22.594 1 87.56 91 VAL A C 1
ATOM 777 O O . VAL A 1 91 ? 13.805 7.945 22.844 1 87.56 91 VAL A O 1
ATOM 780 N N . TRP A 1 92 ? 12.727 9.711 23.562 1 83.94 92 TRP A N 1
ATOM 781 C CA . TRP A 1 92 ? 12.945 9.375 24.969 1 83.94 92 TRP A CA 1
ATOM 782 C C . TRP A 1 92 ? 12.047 8.219 25.391 1 83.94 92 TRP A C 1
ATOM 784 O O . TRP A 1 92 ? 12.266 7.617 26.453 1 83.94 92 TRP A O 1
ATOM 794 N N . GLN A 1 93 ? 11.117 7.875 24.594 1 85.81 93 GLN A N 1
ATOM 795 C CA . GLN A 1 93 ? 10.305 6.695 24.875 1 85.81 93 GLN A CA 1
ATOM 796 C C . GLN A 1 93 ? 10.836 5.469 24.141 1 85.81 93 GLN A C 1
ATOM 798 O O . GLN A 1 93 ? 10.367 4.352 24.375 1 85.81 93 GLN A O 1
ATOM 803 N N . GLU A 1 94 ? 11.789 5.785 23.312 1 91.56 94 GLU A N 1
ATOM 804 C CA . GLU A 1 94 ? 12.359 4.723 22.484 1 91.56 94 GLU A CA 1
ATOM 805 C C . GLU A 1 94 ? 13.82 4.469 22.828 1 91.56 94 GLU A C 1
ATOM 807 O O . GLU A 1 94 ? 14.625 4.156 21.953 1 91.56 94 GLU A O 1
ATOM 812 N N . GLY A 1 95 ? 14.117 4.695 24.094 1 90.69 95 GLY A N 1
ATOM 813 C CA . GLY A 1 95 ? 15.453 4.414 24.594 1 90.69 95 GLY A CA 1
ATOM 814 C C . GLY A 1 95 ? 16.5 5.363 24.062 1 90.69 95 GLY A C 1
ATOM 815 O O . GLY A 1 95 ? 17.688 5.012 23.969 1 90.69 95 GLY A O 1
ATOM 816 N N . GLY A 1 96 ? 16.047 6.438 23.531 1 91.38 96 GLY A N 1
ATOM 817 C CA . GLY A 1 96 ? 16.984 7.434 23.031 1 91.38 96 GLY A CA 1
ATOM 818 C C . GLY A 1 96 ? 17.422 7.164 21.594 1 91.38 96 GLY A C 1
ATOM 819 O O . GLY A 1 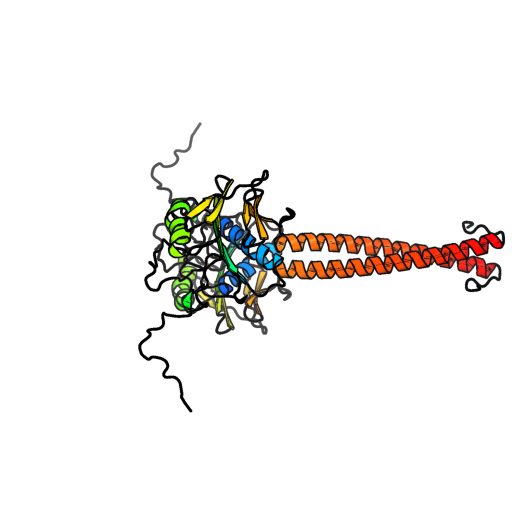96 ? 18.297 7.867 21.062 1 91.38 96 GLY A O 1
ATOM 820 N N . ARG A 1 97 ? 16.844 6.215 20.969 1 94.5 97 ARG A N 1
ATOM 821 C CA . ARG A 1 97 ? 17.266 5.824 19.625 1 94.5 97 ARG A CA 1
ATOM 822 C C . ARG A 1 97 ? 16.812 6.844 18.578 1 94.5 97 ARG A C 1
ATOM 824 O O . ARG A 1 97 ? 15.672 7.32 18.625 1 94.5 97 ARG A O 1
ATOM 831 N N . LEU A 1 98 ? 17.734 7.141 17.734 1 95.62 98 LEU A N 1
ATOM 832 C CA . LEU A 1 98 ? 17.484 8.07 16.641 1 95.62 98 LEU A CA 1
ATOM 833 C C . LEU A 1 98 ? 17.422 7.328 15.305 1 95.62 98 LEU A C 1
ATOM 835 O O . LEU A 1 98 ? 17.891 6.195 15.203 1 95.62 98 LEU A O 1
ATOM 839 N N . PRO A 1 99 ? 16.859 7.938 14.273 1 97.44 99 PRO A N 1
ATOM 840 C CA . PRO A 1 99 ? 16.812 7.277 12.969 1 97.44 99 PRO A CA 1
ATOM 841 C C . PRO A 1 99 ? 18.203 6.996 12.391 1 97.44 99 PRO A C 1
ATOM 843 O O . PRO A 1 99 ? 19.109 7.809 12.547 1 97.44 99 PRO A O 1
ATOM 846 N N . ASN A 1 100 ? 18.281 5.863 11.734 1 98.69 100 ASN A N 1
ATOM 847 C CA . ASN A 1 100 ? 19.516 5.492 11.047 1 98.69 100 ASN A CA 1
ATOM 848 C C . ASN A 1 100 ? 19.547 6.035 9.617 1 98.69 100 ASN A C 1
ATOM 850 O O . ASN A 1 100 ? 20.609 6.371 9.102 1 98.69 100 ASN A O 1
ATOM 854 N N . VAL A 1 101 ? 18.375 6.039 9.016 1 98.81 101 VAL A N 1
ATOM 855 C CA . VAL A 1 101 ? 18.25 6.488 7.633 1 98.81 101 VAL A CA 1
ATOM 856 C C . VAL A 1 101 ? 17.031 7.387 7.496 1 98.81 101 VAL A C 1
ATOM 858 O O . VAL A 1 101 ? 15.961 7.09 8.055 1 98.81 101 VAL A O 1
ATOM 861 N N . ILE A 1 102 ? 17.125 8.5 6.836 1 98.06 102 ILE A N 1
ATOM 862 C CA . ILE A 1 102 ? 16.016 9.359 6.465 1 98.06 102 ILE A CA 1
ATOM 863 C C . ILE A 1 102 ? 16.062 9.648 4.965 1 98.06 102 ILE A C 1
ATOM 865 O O . ILE A 1 102 ? 17.125 9.883 4.406 1 98.06 102 ILE A O 1
ATOM 869 N N . ALA A 1 103 ? 14.961 9.562 4.297 1 97.81 103 ALA A N 1
ATOM 870 C CA . ALA A 1 103 ? 14.805 9.977 2.904 1 97.81 103 ALA A CA 1
ATOM 871 C C . ALA A 1 103 ? 13.648 10.961 2.746 1 97.81 103 ALA A C 1
ATOM 873 O O . ALA A 1 103 ? 12.562 10.742 3.287 1 97.81 103 ALA A O 1
ATOM 874 N N . GLU A 1 104 ? 13.906 12.039 2.084 1 94.56 104 GLU A N 1
ATOM 875 C CA . GLU A 1 104 ? 12.891 13.047 1.791 1 94.56 104 GLU A CA 1
ATOM 876 C C . GLU A 1 104 ? 12.531 13.055 0.308 1 94.56 104 GLU A C 1
ATOM 878 O O . GLU A 1 104 ? 13.406 12.906 -0.549 1 94.56 104 GLU A O 1
ATOM 883 N N . ILE A 1 105 ? 11.328 13.086 0.021 1 92.62 105 ILE A N 1
ATOM 884 C CA . ILE A 1 105 ? 10.836 13.328 -1.331 1 92.62 105 ILE A CA 1
ATOM 885 C C . ILE A 1 105 ? 10.492 14.805 -1.502 1 92.62 105 ILE A C 1
ATOM 887 O O . ILE A 1 105 ? 9.531 15.297 -0.909 1 92.62 105 ILE A O 1
ATOM 891 N N . LEU A 1 106 ? 11.234 15.406 -2.322 1 88.12 106 LEU A N 1
ATOM 892 C CA . LEU A 1 106 ? 11.156 16.859 -2.418 1 88.12 106 LEU A CA 1
ATOM 893 C C . LEU A 1 106 ? 9.945 17.281 -3.24 1 88.12 106 LEU A C 1
ATOM 895 O O . LEU A 1 106 ? 9.484 16.531 -4.102 1 88.12 106 LEU A O 1
ATOM 899 N N . SER A 1 107 ? 9.375 18.328 -2.842 1 79.5 107 SER A N 1
ATOM 900 C CA . SER A 1 107 ? 8.359 19.031 -3.619 1 79.5 107 SER A CA 1
ATOM 901 C C . SER A 1 107 ? 8.711 20.516 -3.785 1 79.5 107 SER A C 1
ATOM 903 O O . SER A 1 107 ? 9.664 21 -3.174 1 79.5 107 SER A O 1
ATOM 905 N N . ASP A 1 108 ? 7.965 21.219 -4.672 1 72.75 108 ASP A N 1
ATOM 906 C CA . ASP A 1 108 ? 8.211 22.641 -4.855 1 72.75 108 ASP A CA 1
ATOM 907 C C . ASP A 1 108 ? 8.07 23.406 -3.539 1 72.75 108 ASP A C 1
ATOM 909 O O . ASP A 1 108 ? 8.82 24.344 -3.279 1 72.75 108 ASP A O 1
ATOM 913 N N . SER A 1 109 ? 7.203 22.891 -2.684 1 70 109 SER A N 1
ATOM 914 C CA . SER A 1 109 ? 6.863 23.609 -1.461 1 70 109 SER A CA 1
ATOM 915 C C . SER A 1 109 ? 7.871 23.328 -0.352 1 70 109 SER A C 1
ATOM 917 O O . SER A 1 109 ? 8.055 24.141 0.553 1 70 109 SER A O 1
ATOM 919 N N . THR A 1 110 ? 8.625 22.141 -0.432 1 76.44 110 THR A N 1
ATOM 920 C CA . THR A 1 110 ? 9.422 21.75 0.728 1 76.44 110 THR A CA 1
ATOM 921 C C . THR A 1 110 ? 10.898 21.656 0.358 1 76.44 110 THR A C 1
ATOM 923 O O . THR A 1 110 ? 11.758 21.516 1.234 1 76.44 110 THR A O 1
ATOM 926 N N . ALA A 1 111 ? 11.156 21.828 -0.891 1 82.06 111 ALA A N 1
ATOM 927 C CA . ALA A 1 111 ? 12.508 21.562 -1.377 1 82.06 111 ALA A CA 1
ATOM 928 C C . ALA A 1 111 ? 13.539 22.391 -0.611 1 82.06 111 ALA A C 1
ATOM 930 O O . ALA A 1 111 ? 14.57 21.859 -0.173 1 82.06 111 ALA A O 1
ATOM 931 N N . ASP A 1 112 ? 13.297 23.609 -0.435 1 83.38 112 ASP A N 1
ATOM 932 C CA . ASP A 1 112 ? 14.25 24.484 0.239 1 83.38 112 ASP A CA 1
ATOM 933 C C . ASP A 1 112 ? 14.43 24.078 1.699 1 83.38 112 ASP A C 1
ATOM 935 O O . ASP A 1 112 ? 15.555 24.062 2.209 1 83.38 112 ASP A O 1
ATOM 939 N N . ILE A 1 113 ? 13.414 23.734 2.312 1 83.19 113 ILE A N 1
ATOM 940 C CA . ILE A 1 113 ? 13.453 23.328 3.717 1 83.19 113 ILE A CA 1
ATOM 941 C C . ILE A 1 113 ? 14.211 22.016 3.861 1 83.19 113 ILE A C 1
ATOM 943 O O . ILE A 1 113 ? 15.039 21.859 4.762 1 83.19 113 ILE A O 1
ATOM 947 N N . ASP A 1 114 ? 14 21.078 3.004 1 85.62 114 ASP A N 1
ATOM 948 C CA . ASP A 1 114 ? 14.594 19.734 3.082 1 85.62 114 ASP A CA 1
ATOM 949 C C . ASP A 1 114 ? 16.094 19.781 2.764 1 85.62 114 ASP A C 1
ATOM 951 O O . ASP A 1 114 ? 16.875 19.062 3.373 1 85.62 114 ASP A O 1
ATOM 955 N N . ARG A 1 115 ? 16.406 20.688 1.928 1 90.31 115 ARG A N 1
ATOM 956 C CA . ARG A 1 115 ? 17.812 20.812 1.54 1 90.31 115 ARG A CA 1
ATOM 957 C C . ARG A 1 115 ? 18.578 21.672 2.545 1 90.31 115 ARG A C 1
ATOM 959 O O . ARG A 1 115 ? 19.812 21.625 2.578 1 90.31 115 ARG A O 1
ATOM 966 N N . GLY A 1 116 ? 17.906 22.438 3.277 1 91.19 116 GLY A N 1
ATOM 967 C CA . GLY A 1 116 ? 18.531 23.375 4.203 1 91.19 116 GLY A CA 1
ATOM 968 C C . GLY A 1 116 ? 18.344 22.984 5.656 1 91.19 116 GLY A C 1
ATOM 969 O O . GLY A 1 116 ? 19.094 22.156 6.191 1 91.19 116 GLY A O 1
ATOM 970 N N . LEU A 1 117 ? 17.281 23.5 6.199 1 87.62 117 LEU A N 1
ATOM 971 C CA . LEU A 1 117 ? 17.062 23.391 7.633 1 87.62 117 LEU A CA 1
ATOM 972 C C . LEU A 1 117 ? 16.969 21.938 8.062 1 87.62 117 LEU A C 1
ATOM 974 O O . LEU A 1 117 ? 17.594 21.531 9.055 1 87.62 117 LEU A O 1
ATOM 978 N N . LYS A 1 118 ? 16.219 21.141 7.352 1 90.69 118 LYS A N 1
ATOM 979 C CA . LYS A 1 118 ? 16.078 19.734 7.746 1 90.69 118 LYS A CA 1
ATOM 980 C C . LYS A 1 118 ? 17.406 19 7.668 1 90.69 118 LYS A C 1
ATOM 982 O O . LYS A 1 118 ? 17.766 18.234 8.57 1 90.69 118 LYS A O 1
ATOM 987 N N . LYS A 1 119 ? 18.047 19.281 6.598 1 94.44 119 LYS A N 1
ATOM 988 C CA . LYS A 1 119 ? 19.359 18.656 6.469 1 94.44 119 LYS A CA 1
ATOM 989 C C . LYS A 1 119 ? 20.266 19.016 7.645 1 94.44 119 LYS A C 1
ATOM 991 O O . LYS A 1 119 ? 20.953 18.156 8.188 1 94.44 119 LYS A O 1
ATOM 996 N N . GLN A 1 120 ? 20.234 20.234 8.031 1 93.88 120 GLN A N 1
ATOM 997 C CA . GLN A 1 120 ? 21.047 20.688 9.156 1 93.88 120 GLN A CA 1
ATOM 998 C C . GLN A 1 120 ? 20.641 20 10.453 1 93.88 120 GLN A C 1
ATOM 1000 O O . GLN A 1 120 ? 21.5 19.594 11.242 1 93.88 120 GLN A O 1
ATOM 1005 N N . ILE A 1 121 ? 19.406 19.875 10.68 1 91.12 121 ILE A N 1
ATOM 1006 C CA . ILE A 1 121 ? 18.906 19.234 11.891 1 91.12 121 ILE A CA 1
ATOM 1007 C C . ILE A 1 121 ? 19.297 17.766 11.891 1 91.12 121 ILE A C 1
ATOM 1009 O O . ILE A 1 121 ? 19.75 17.234 12.906 1 91.12 121 ILE A O 1
ATOM 1013 N N . TYR A 1 122 ? 19.172 17.109 10.727 1 95.75 122 TYR A N 1
ATOM 1014 C CA . TYR A 1 122 ? 19.516 15.695 10.617 1 95.75 122 TYR A CA 1
ATOM 1015 C C . TYR A 1 122 ? 21.016 15.484 10.844 1 95.75 122 TYR A C 1
ATOM 1017 O O . TYR A 1 122 ? 21.422 14.484 11.438 1 95.75 122 TYR A O 1
ATOM 1025 N N . GLN A 1 123 ? 21.75 16.5 10.43 1 96.69 123 GLN A N 1
ATOM 1026 C CA . GLN A 1 123 ? 23.203 16.438 10.578 1 96.69 123 GLN A CA 1
ATOM 1027 C C . GLN A 1 123 ? 23.625 16.766 12.008 1 96.69 123 GLN A C 1
ATOM 1029 O O . GLN A 1 123 ? 24.312 15.969 12.656 1 96.69 123 GLN A O 1
ATOM 1034 N N . ASP A 1 124 ? 23.125 17.859 12.555 1 94.62 124 ASP A N 1
ATOM 1035 C CA . ASP A 1 124 ? 23.734 18.484 13.727 1 94.62 124 ASP A CA 1
ATOM 1036 C C . ASP A 1 124 ? 23 18.062 15.008 1 94.62 124 ASP A C 1
ATOM 1038 O O . ASP A 1 124 ? 23.594 18.062 16.094 1 94.62 124 ASP A O 1
ATOM 1042 N N . VAL A 1 125 ? 21.797 17.766 14.844 1 90.75 125 VAL A N 1
ATOM 1043 C CA . VAL A 1 125 ? 21 17.516 16.031 1 90.75 125 VAL A CA 1
ATOM 1044 C C . VAL A 1 125 ? 20.703 16.016 16.156 1 90.75 125 VAL A C 1
ATOM 1046 O O . VAL A 1 125 ? 21.125 15.367 17.109 1 90.75 125 VAL A O 1
ATOM 1049 N N . LEU A 1 126 ? 20.156 15.445 15.094 1 92.81 126 LEU A N 1
ATOM 1050 C CA . LEU A 1 126 ? 19.75 14.039 15.156 1 92.81 126 LEU A CA 1
ATOM 1051 C C . LEU A 1 126 ? 20.906 13.125 14.805 1 92.81 126 LEU A C 1
ATOM 1053 O O . LEU A 1 126 ? 20.875 11.93 15.109 1 92.81 126 LEU A O 1
ATOM 1057 N N . ARG A 1 127 ? 21.891 13.688 14.102 1 96.56 127 ARG A N 1
ATOM 1058 C CA . ARG A 1 127 ? 23.062 12.922 13.695 1 96.56 127 ARG A CA 1
ATOM 1059 C C . ARG A 1 127 ? 22.672 11.641 12.977 1 96.56 127 ARG A C 1
ATOM 1061 O O . ARG A 1 127 ? 23.156 10.562 13.312 1 96.56 127 ARG A O 1
ATOM 1068 N N . VAL A 1 128 ? 21.781 11.805 12.047 1 98.12 128 VAL A N 1
ATOM 1069 C CA . VAL A 1 128 ? 21.328 10.688 11.234 1 98.12 128 VAL A CA 1
ATOM 1070 C C . VAL A 1 128 ? 22.469 10.18 10.367 1 98.12 128 VAL A C 1
ATOM 1072 O O . VAL A 1 128 ? 23.062 10.938 9.594 1 98.12 128 VAL A O 1
ATOM 1075 N N . PRO A 1 129 ? 22.797 8.945 10.453 1 98.62 129 PRO A N 1
ATOM 1076 C CA . PRO A 1 129 ? 23.969 8.414 9.734 1 98.62 129 PRO A CA 1
ATOM 1077 C C . PRO A 1 129 ? 23.859 8.594 8.227 1 98.62 129 PRO A C 1
ATOM 1079 O O . PRO A 1 129 ? 24.859 8.867 7.559 1 98.62 129 PRO A O 1
ATOM 1082 N N . GLU A 1 130 ? 22.672 8.414 7.676 1 98.81 130 GLU A N 1
ATOM 1083 C CA . GLU A 1 130 ? 22.484 8.531 6.23 1 98.81 130 GLU A CA 1
ATOM 1084 C C . GLU A 1 130 ? 21.25 9.352 5.895 1 98.81 130 GLU A C 1
ATOM 1086 O O . GLU A 1 130 ? 20.172 9.102 6.422 1 98.81 130 GLU A O 1
ATOM 1091 N N . TYR A 1 131 ? 21.406 10.344 5.027 1 98.69 131 TYR A N 1
ATOM 1092 C CA . TYR A 1 131 ? 20.297 11.195 4.574 1 98.69 131 TYR A CA 1
ATOM 1093 C C . TYR A 1 131 ? 20.219 11.211 3.053 1 98.69 131 TYR A C 1
ATOM 1095 O O . TYR A 1 131 ? 21.219 11.398 2.369 1 98.69 131 TYR A O 1
ATOM 1103 N N . PHE A 1 132 ? 18.984 10.93 2.518 1 98.56 132 PHE A N 1
ATOM 1104 C CA . PHE A 1 132 ? 18.734 10.945 1.08 1 98.56 132 PHE A CA 1
ATOM 1105 C C . PHE A 1 132 ? 17.609 11.906 0.729 1 98.56 132 PHE A C 1
ATOM 1107 O O . PHE A 1 132 ? 16.688 12.117 1.525 1 98.56 132 PHE A O 1
ATOM 1114 N N . TRP A 1 133 ? 17.672 12.516 -0.395 1 96.81 133 TRP A N 1
ATOM 1115 C CA . TRP A 1 133 ? 16.5 13.203 -0.93 1 96.81 133 TRP A CA 1
ATOM 1116 C C . TRP A 1 133 ? 16.328 12.914 -2.418 1 96.81 133 TRP A C 1
ATOM 1118 O O . TRP A 1 133 ? 17.297 12.578 -3.104 1 96.81 133 TRP A O 1
ATOM 1128 N N . PHE A 1 134 ? 15.133 12.906 -2.842 1 96.5 134 PHE A N 1
ATOM 1129 C CA . PHE A 1 134 ? 14.758 12.664 -4.23 1 96.5 134 PHE A CA 1
ATOM 1130 C C . PHE A 1 134 ? 13.875 13.797 -4.758 1 96.5 134 PHE A C 1
ATOM 1132 O O . PHE A 1 134 ? 12.844 14.109 -4.164 1 96.5 134 PHE A O 1
ATOM 1139 N N . ASP A 1 135 ? 14.32 14.375 -5.816 1 91.75 135 ASP A N 1
ATOM 1140 C CA . ASP A 1 135 ? 13.555 15.406 -6.512 1 91.75 135 ASP A CA 1
ATOM 1141 C C . ASP A 1 135 ? 12.844 14.828 -7.734 1 91.75 135 ASP A C 1
ATOM 1143 O O . ASP A 1 135 ? 13.477 14.602 -8.773 1 91.75 135 ASP A O 1
ATOM 1147 N N . PRO A 1 136 ? 11.594 14.688 -7.609 1 87.69 136 PRO A N 1
ATOM 1148 C CA . PRO A 1 136 ? 10.891 14.062 -8.727 1 87.69 136 PRO A CA 1
ATOM 1149 C C . PRO A 1 136 ? 10.82 14.961 -9.961 1 87.69 136 PRO A C 1
ATOM 1151 O O . PRO A 1 136 ? 10.672 14.469 -11.078 1 87.69 136 PRO A O 1
ATOM 1154 N N . GLN A 1 137 ? 10.883 16.219 -9.812 1 82.88 137 GLN A N 1
ATOM 1155 C CA . GLN A 1 137 ? 10.805 17.141 -10.938 1 82.88 137 GLN A CA 1
ATOM 1156 C C . GLN A 1 137 ? 12.117 17.156 -11.727 1 82.88 137 GLN A C 1
ATOM 1158 O O . GLN A 1 137 ? 12.102 17.141 -12.961 1 82.88 137 GLN A O 1
ATOM 1163 N N . ARG A 1 138 ? 13.18 17.109 -11.055 1 85.81 138 ARG A N 1
ATOM 1164 C CA . ARG A 1 138 ? 14.484 17.141 -11.703 1 85.81 138 ARG A CA 1
ATOM 1165 C C . ARG A 1 138 ? 15.055 15.727 -11.844 1 85.81 138 ARG A C 1
ATOM 1167 O O . ARG A 1 138 ? 16.125 15.539 -12.438 1 85.81 138 ARG A O 1
ATOM 1174 N N . PHE A 1 139 ? 14.367 14.797 -11.305 1 87.75 139 PHE A N 1
ATOM 1175 C CA . PHE A 1 139 ? 14.812 13.406 -11.281 1 87.75 139 PHE A CA 1
ATOM 1176 C C . PHE A 1 139 ? 16.203 13.289 -10.672 1 87.75 139 PHE A C 1
ATOM 1178 O O . PHE A 1 139 ? 17.078 12.609 -11.219 1 87.75 139 PHE A O 1
ATOM 1185 N N . GLU A 1 140 ? 16.422 13.945 -9.609 1 92.19 140 GLU A N 1
ATOM 1186 C CA . GLU A 1 140 ? 17.703 13.977 -8.93 1 92.19 140 GLU A CA 1
ATOM 1187 C C . GLU A 1 140 ? 17.656 13.227 -7.605 1 92.19 140 GLU A C 1
ATOM 1189 O O . GLU A 1 140 ? 16.75 13.445 -6.793 1 92.19 140 GLU A O 1
ATOM 1194 N N . LEU A 1 141 ? 18.562 12.312 -7.488 1 97.19 141 LEU A N 1
ATOM 1195 C CA . LEU A 1 141 ? 18.75 11.578 -6.238 1 97.19 141 LEU A CA 1
ATOM 1196 C C . LEU A 1 141 ? 20.094 11.938 -5.598 1 97.19 141 LEU A C 1
ATOM 1198 O O . LEU A 1 141 ? 21.141 11.828 -6.234 1 97.19 141 LEU A O 1
ATOM 1202 N N . CYS A 1 142 ? 20.016 12.406 -4.367 1 97.56 142 CYS A N 1
ATOM 1203 C CA . CYS A 1 142 ? 21.219 12.727 -3.604 1 97.56 142 CYS A CA 1
ATOM 1204 C C . CYS A 1 142 ? 21.219 12.008 -2.262 1 97.56 142 CYS A C 1
ATOM 1206 O O . CYS A 1 142 ? 20.156 11.758 -1.679 1 97.56 142 CYS A O 1
ATOM 1208 N N . GLY A 1 143 ? 22.359 11.625 -1.855 1 98.38 143 GLY A N 1
ATOM 1209 C CA . GLY A 1 143 ? 22.547 10.953 -0.58 1 98.38 143 GLY A CA 1
ATOM 1210 C C . GLY A 1 143 ? 23.797 11.383 0.151 1 98.38 143 GLY A C 1
ATOM 1211 O O . GLY A 1 143 ? 24.781 11.789 -0.476 1 98.38 143 GLY A O 1
ATOM 1212 N N . PHE A 1 144 ? 23.703 11.328 1.429 1 98.69 144 PHE A N 1
ATOM 1213 C CA . PHE A 1 144 ? 24.812 11.727 2.285 1 98.69 144 PHE A CA 1
ATOM 1214 C C . PHE A 1 144 ? 25.031 10.711 3.396 1 98.69 144 PHE A C 1
ATOM 1216 O O . PHE A 1 144 ? 24.094 10.07 3.861 1 98.69 144 PHE A O 1
ATOM 1223 N N . HIS A 1 145 ? 26.25 10.578 3.795 1 98.44 145 HIS A N 1
ATOM 1224 C CA . HIS A 1 145 ? 26.578 9.859 5.02 1 98.44 145 HIS A CA 1
ATOM 1225 C C . HIS A 1 145 ? 27.281 10.758 6.02 1 98.44 145 HIS A C 1
ATOM 1227 O O . HIS A 1 145 ? 28.031 11.664 5.629 1 98.44 145 HIS A O 1
ATOM 1233 N N . LEU A 1 146 ? 27.031 10.539 7.234 1 98.38 146 LEU A N 1
ATOM 1234 C CA . LEU A 1 146 ? 27.578 11.359 8.305 1 98.38 146 LEU A CA 1
ATOM 1235 C C . LEU A 1 146 ? 29 10.898 8.664 1 98.38 146 LEU A C 1
ATOM 1237 O O . LEU A 1 146 ? 29.172 9.789 9.172 1 98.38 146 LEU A O 1
ATOM 1241 N N . LEU A 1 147 ? 29.953 11.711 8.391 1 97.31 147 LEU A N 1
ATOM 1242 C CA . LEU A 1 147 ? 31.359 11.461 8.719 1 97.31 147 LEU A CA 1
ATOM 1243 C C . LEU A 1 147 ? 31.922 12.555 9.617 1 97.31 147 LEU A C 1
ATOM 1245 O O . LEU A 1 147 ? 31.984 13.719 9.211 1 97.31 147 LEU A O 1
ATOM 1249 N N . GLU A 1 148 ? 32.281 12.188 10.836 1 95.81 148 GLU A N 1
ATOM 1250 C CA . GLU A 1 148 ? 32.844 13.125 11.812 1 95.81 148 GLU A CA 1
ATOM 1251 C C . GLU A 1 148 ? 31.922 14.328 12 1 95.81 148 GLU A C 1
ATOM 1253 O O . GLU A 1 148 ? 32.375 15.477 11.945 1 95.81 148 GLU A O 1
ATOM 1258 N N . GLY A 1 149 ? 30.719 14.117 11.961 1 95.75 149 GLY A N 1
ATOM 1259 C CA . GLY A 1 149 ? 29.719 15.125 12.305 1 95.75 149 GLY A CA 1
ATOM 1260 C C . GLY A 1 149 ? 29.266 15.953 11.117 1 95.75 149 GLY A C 1
ATOM 1261 O O . GLY A 1 149 ? 28.5 16.906 11.266 1 95.75 149 GLY A O 1
ATOM 1262 N N . ARG A 1 150 ? 29.75 15.5 9.914 1 97.5 150 ARG A N 1
ATOM 1263 C CA . ARG A 1 150 ? 29.359 16.25 8.727 1 97.5 150 ARG A CA 1
ATOM 1264 C C . ARG A 1 150 ? 28.828 15.312 7.637 1 97.5 150 ARG A C 1
ATOM 1266 O O . ARG A 1 150 ? 29.359 14.203 7.461 1 97.5 150 ARG A O 1
ATOM 1273 N N . TYR A 1 151 ? 27.828 15.844 6.961 1 98.25 151 TYR A N 1
ATOM 1274 C CA . TYR A 1 151 ? 27.328 15.078 5.828 1 98.25 151 TYR A CA 1
ATOM 1275 C C . TYR A 1 151 ? 28.281 15.156 4.645 1 98.25 151 TYR A C 1
ATOM 1277 O O . TYR A 1 151 ? 28.688 16.25 4.234 1 98.25 151 TYR A O 1
ATOM 1285 N N . VAL A 1 152 ? 28.703 14.055 4.156 1 98.44 152 VAL A N 1
ATOM 1286 C CA . VAL A 1 152 ? 29.516 13.922 2.947 1 98.44 152 VAL A CA 1
ATOM 1287 C C . VAL A 1 152 ? 28.703 13.219 1.857 1 98.44 152 VAL A C 1
ATOM 1289 O O . VAL A 1 152 ? 28.078 12.188 2.105 1 98.44 152 VAL A O 1
ATOM 1292 N N . PRO A 1 153 ? 28.719 13.766 0.667 1 98.31 153 PRO A N 1
ATOM 1293 C CA . PRO A 1 153 ? 27.922 13.156 -0.404 1 98.31 153 PRO A CA 1
ATOM 1294 C C . PRO A 1 153 ? 28.359 11.734 -0.731 1 98.31 153 PRO A C 1
ATOM 1296 O O . PRO A 1 153 ? 29.562 11.438 -0.724 1 98.31 153 PRO A O 1
ATOM 1299 N N . LEU A 1 154 ? 27.359 10.906 -0.92 1 98.5 154 LEU A N 1
ATOM 1300 C CA . LEU A 1 154 ? 27.625 9.555 -1.4 1 98.5 154 LEU A CA 1
ATOM 1301 C C . LEU A 1 154 ? 27.922 9.555 -2.895 1 98.5 154 LEU A C 1
ATOM 1303 O O . LEU A 1 154 ? 27.391 10.383 -3.639 1 98.5 154 LEU A O 1
ATOM 1307 N N . GLU A 1 155 ? 28.75 8.633 -3.277 1 97.31 155 GLU A N 1
ATOM 1308 C CA . GLU A 1 155 ? 29.016 8.445 -4.699 1 97.31 155 GLU A CA 1
ATOM 1309 C C . GLU A 1 155 ? 28.016 7.48 -5.324 1 97.31 155 GLU A C 1
ATOM 1311 O O . GLU A 1 155 ? 27.797 6.383 -4.809 1 97.31 155 GLU A O 1
ATOM 1316 N N . ALA A 1 156 ? 27.484 7.918 -6.402 1 97.19 156 ALA A N 1
ATOM 1317 C CA . ALA A 1 156 ? 26.5 7.082 -7.086 1 97.19 156 ALA A CA 1
ATOM 1318 C C . ALA A 1 156 ? 27.188 6.035 -7.961 1 97.19 156 ALA A C 1
ATOM 1320 O O . ALA A 1 156 ? 28.312 6.25 -8.438 1 97.19 156 ALA A O 1
ATOM 1321 N N . THR A 1 157 ? 26.516 4.938 -8.109 1 97.44 157 THR A N 1
ATOM 1322 C CA . THR A 1 157 ? 26.969 3.975 -9.109 1 97.44 157 THR A CA 1
ATOM 1323 C C . THR A 1 157 ? 26.781 4.535 -10.523 1 97.44 157 THR A C 1
ATOM 1325 O O . THR A 1 157 ? 26.25 5.629 -10.695 1 97.44 157 THR A O 1
ATOM 1328 N N . GLU A 1 158 ? 27.188 3.75 -11.516 1 95.81 158 GLU A N 1
ATOM 1329 C CA . GLU A 1 158 ? 27 4.152 -12.898 1 95.81 158 GLU A CA 1
ATOM 1330 C C . GLU A 1 158 ? 25.516 4.281 -13.234 1 95.81 158 GLU A C 1
ATOM 1332 O O . GLU A 1 158 ? 25.125 5.121 -14.047 1 95.81 158 GLU A O 1
ATOM 1337 N N . ALA A 1 159 ? 24.766 3.533 -12.547 1 95.19 159 ALA A N 1
ATOM 1338 C CA . ALA A 1 159 ? 23.328 3.543 -12.797 1 95.19 159 ALA A CA 1
ATOM 1339 C C . ALA A 1 159 ? 22.641 4.645 -11.992 1 95.19 159 ALA A C 1
ATOM 1341 O O . ALA A 1 159 ? 21.422 4.801 -12.055 1 95.19 159 ALA A O 1
ATOM 1342 N N . GLY A 1 160 ? 23.438 5.328 -11.164 1 96.38 160 GLY A N 1
ATOM 1343 C CA . GLY A 1 160 ? 22.875 6.43 -10.391 1 96.38 160 GLY A CA 1
ATOM 1344 C C . GLY A 1 160 ? 22.328 5.996 -9.047 1 96.38 160 GLY A C 1
ATOM 1345 O O . GLY A 1 160 ? 21.594 6.738 -8.406 1 96.38 160 GLY A O 1
ATOM 1346 N N . TRP A 1 161 ? 22.672 4.832 -8.641 1 98.19 161 TRP A N 1
ATOM 1347 C CA . TRP A 1 161 ? 22.172 4.309 -7.371 1 98.19 161 TRP A CA 1
ATOM 1348 C C . TRP A 1 161 ? 23.078 4.715 -6.219 1 98.19 161 TRP A C 1
ATOM 1350 O O . TRP A 1 161 ? 24.281 4.898 -6.41 1 98.19 161 TRP A O 1
ATOM 1360 N N . LEU A 1 162 ? 22.469 4.918 -5.086 1 98.81 162 LEU A N 1
ATOM 1361 C CA . LEU A 1 162 ? 23.219 5.289 -3.891 1 98.81 162 LEU A CA 1
ATOM 1362 C C . LEU A 1 162 ? 23.109 4.211 -2.82 1 98.81 162 LEU A C 1
ATOM 1364 O O . LEU A 1 162 ? 22 3.791 -2.471 1 98.81 162 LEU A O 1
ATOM 1368 N N . TRP A 1 163 ? 24.188 3.812 -2.268 1 98.62 163 TRP A N 1
ATOM 1369 C CA . TRP A 1 163 ? 24.25 2.697 -1.328 1 98.62 163 TRP A CA 1
ATOM 1370 C C . TRP A 1 163 ? 23.953 3.166 0.092 1 98.62 163 TRP A C 1
ATOM 1372 O O . TRP A 1 163 ? 24.516 4.168 0.552 1 98.62 163 TRP A O 1
ATOM 1382 N N . SER A 1 164 ? 23.047 2.486 0.727 1 98.75 164 SER A N 1
ATOM 1383 C CA . SER A 1 164 ? 22.844 2.625 2.164 1 98.75 164 SER A CA 1
ATOM 1384 C C . SER A 1 164 ? 23.5 1.479 2.932 1 98.75 164 SER A C 1
ATOM 1386 O O . SER A 1 164 ? 22.984 0.361 2.943 1 98.75 164 SER A O 1
ATOM 1388 N N . GLY A 1 165 ? 24.547 1.813 3.58 1 98.25 165 GLY A N 1
ATOM 1389 C CA . GLY A 1 165 ? 25.188 0.806 4.41 1 98.25 165 GLY A CA 1
ATOM 1390 C C . GLY A 1 165 ? 24.344 0.374 5.59 1 98.25 165 GLY A C 1
ATOM 1391 O O . GLY A 1 165 ? 24.422 -0.774 6.031 1 98.25 165 GLY A O 1
ATOM 1392 N N . GLN A 1 166 ? 23.5 1.273 6.102 1 98.38 166 GLN A N 1
ATOM 1393 C CA . GLN A 1 166 ? 22.609 0.981 7.223 1 98.38 166 GLN A CA 1
ATOM 1394 C C . GLN A 1 166 ? 21.562 -0.061 6.836 1 98.38 166 GLN A C 1
ATOM 1396 O O . GLN A 1 166 ? 21.219 -0.928 7.641 1 98.38 166 GLN A O 1
ATOM 1401 N N . LEU A 1 167 ? 21.125 -0.027 5.555 1 98.56 167 LEU A N 1
ATOM 1402 C CA . LEU A 1 167 ? 20.031 -0.899 5.129 1 98.56 167 LEU A CA 1
ATOM 1403 C C . LEU A 1 167 ? 20.562 -2.086 4.336 1 98.56 167 LEU A C 1
ATOM 1405 O O . LEU A 1 167 ? 19.875 -3.088 4.16 1 98.56 167 LEU A O 1
ATOM 1409 N N . GLY A 1 168 ? 21.797 -2.014 3.887 1 98.44 168 GLY A N 1
ATOM 1410 C CA . GLY A 1 168 ? 22.281 -3.023 2.965 1 98.44 168 GLY A CA 1
ATOM 1411 C C . GLY A 1 168 ? 21.531 -3.061 1.652 1 98.44 168 GLY A C 1
ATOM 1412 O O . GLY A 1 168 ? 21.297 -4.137 1.097 1 98.44 168 GLY A O 1
ATOM 1413 N N . LEU A 1 169 ? 21.062 -1.891 1.205 1 98.75 169 LEU A N 1
ATOM 1414 C CA . LEU A 1 169 ? 20.266 -1.729 -0.009 1 98.75 169 LEU A CA 1
ATOM 1415 C C . LEU A 1 169 ? 20.703 -0.491 -0.784 1 98.75 169 LEU A C 1
ATOM 1417 O O . LEU A 1 169 ? 21.406 0.365 -0.246 1 98.75 169 LEU A O 1
ATOM 1421 N N . PHE A 1 170 ? 20.297 -0.39 -1.985 1 98.81 170 PHE A N 1
ATOM 1422 C CA . PHE A 1 170 ? 20.469 0.819 -2.783 1 98.81 170 PHE A CA 1
ATOM 1423 C C . PHE A 1 170 ? 19.172 1.625 -2.826 1 98.81 170 PHE A C 1
ATOM 1425 O O . PHE A 1 170 ? 18.078 1.056 -2.854 1 98.81 170 PHE A O 1
ATOM 1432 N N . PHE A 1 171 ? 19.328 2.895 -2.77 1 98.69 171 PHE A N 1
ATOM 1433 C CA . PHE A 1 171 ? 18.297 3.783 -3.287 1 98.69 171 PHE A CA 1
ATOM 1434 C C . PHE A 1 171 ? 18.516 4.078 -4.766 1 98.69 171 PHE A C 1
ATOM 1436 O O . PHE A 1 171 ? 19.641 4.379 -5.176 1 98.69 171 PHE A O 1
ATOM 1443 N N . GLY A 1 172 ? 17.531 3.971 -5.574 1 98.19 172 GLY A N 1
ATOM 1444 C CA . GLY A 1 172 ? 17.625 4.277 -6.992 1 98.19 172 GLY A CA 1
ATOM 1445 C C . GLY A 1 172 ? 16.406 4.992 -7.539 1 98.19 172 GLY A C 1
ATOM 1446 O O . GLY A 1 172 ? 15.281 4.719 -7.117 1 98.19 172 GLY A O 1
ATOM 1447 N N . ALA A 1 173 ? 16.641 5.922 -8.43 1 95.88 173 ALA A N 1
ATOM 1448 C CA . ALA A 1 173 ? 15.562 6.559 -9.172 1 95.88 173 ALA A CA 1
ATOM 1449 C C . ALA A 1 173 ? 15.234 5.781 -10.445 1 95.88 173 ALA A C 1
ATOM 1451 O O . ALA A 1 173 ? 16.016 5.793 -11.398 1 95.88 173 ALA A O 1
ATOM 1452 N N . LEU A 1 174 ? 14.133 5.102 -10.445 1 92.75 174 LEU A N 1
ATOM 1453 C CA . LEU A 1 174 ? 13.719 4.285 -11.578 1 92.75 174 LEU A CA 1
ATOM 1454 C C . LEU A 1 174 ? 12.375 4.746 -12.117 1 92.75 174 LEU A C 1
ATOM 1456 O O . LEU A 1 174 ? 11.383 4.762 -11.383 1 92.75 174 LEU A O 1
ATOM 1460 N N . GLN A 1 175 ? 12.312 5.18 -13.43 1 86.62 175 GLN A N 1
ATOM 1461 C CA . GLN A 1 175 ? 11.078 5.605 -14.086 1 86.62 175 GLN A CA 1
ATOM 1462 C C . GLN A 1 175 ? 10.375 6.699 -13.289 1 86.62 175 GLN A C 1
ATOM 1464 O O . GLN A 1 175 ? 9.172 6.605 -13.031 1 86.62 175 GLN A O 1
ATOM 1469 N N . GLY A 1 176 ? 11.195 7.547 -12.703 1 86.56 176 GLY A N 1
ATOM 1470 C CA . GLY A 1 176 ? 10.648 8.711 -12.023 1 86.56 176 GLY A CA 1
ATOM 1471 C C . GLY A 1 176 ? 10.258 8.43 -10.586 1 86.56 176 GLY A C 1
ATOM 1472 O O . GLY A 1 176 ? 9.672 9.281 -9.922 1 86.56 176 GLY A O 1
ATOM 1473 N N . CYS A 1 177 ? 10.57 7.281 -10.094 1 91.94 177 CYS A N 1
ATOM 1474 C CA . CYS A 1 177 ? 10.211 6.902 -8.734 1 91.94 177 CYS A CA 1
ATOM 1475 C C . CYS A 1 177 ? 11.445 6.508 -7.93 1 91.94 177 CYS A C 1
ATOM 1477 O O . CYS A 1 177 ? 12.414 5.98 -8.484 1 91.94 177 CYS A O 1
ATOM 1479 N N . LEU A 1 178 ? 11.43 6.832 -6.719 1 96.56 178 LEU A N 1
ATOM 1480 C CA . LEU A 1 178 ? 12.469 6.359 -5.812 1 96.56 178 LEU A CA 1
ATOM 1481 C C . LEU A 1 178 ? 12.188 4.93 -5.359 1 96.56 178 LEU A C 1
ATOM 1483 O O . LEU A 1 178 ? 11.117 4.645 -4.816 1 96.56 178 LEU A O 1
ATOM 1487 N N . ARG A 1 179 ? 13.117 4.02 -5.625 1 97.94 179 ARG A N 1
ATOM 1488 C CA . ARG A 1 179 ? 12.945 2.604 -5.32 1 97.94 179 ARG A CA 1
ATOM 1489 C C . ARG A 1 179 ? 14.109 2.076 -4.488 1 97.94 179 ARG A C 1
ATOM 1491 O O . ARG A 1 179 ? 15.188 2.672 -4.469 1 97.94 179 ARG A O 1
ATOM 1498 N N . LEU A 1 180 ? 13.859 1.014 -3.791 1 98.56 180 LEU A N 1
ATOM 1499 C CA . LEU A 1 180 ? 14.898 0.264 -3.102 1 98.56 180 LEU A CA 1
ATOM 1500 C C . LEU A 1 180 ? 15.344 -0.941 -3.928 1 98.56 180 LEU A C 1
ATOM 1502 O O . LEU A 1 180 ? 14.508 -1.614 -4.543 1 98.56 180 LEU A O 1
ATOM 1506 N N . LEU A 1 181 ? 16.609 -1.113 -3.965 1 98.62 181 LEU A N 1
ATOM 1507 C CA . LEU A 1 181 ? 17.188 -2.256 -4.668 1 98.62 181 LEU A CA 1
ATOM 1508 C C . LEU A 1 181 ? 18.094 -3.064 -3.74 1 98.62 181 LEU A C 1
ATOM 1510 O O . LEU A 1 181 ? 18.734 -2.506 -2.857 1 98.62 181 LEU A O 1
ATOM 1514 N N . THR A 1 182 ? 18.172 -4.32 -3.984 1 98.38 182 THR A N 1
ATOM 1515 C CA . THR A 1 182 ? 19.094 -5.168 -3.242 1 98.38 182 THR A CA 1
ATOM 1516 C C . THR A 1 182 ? 20.531 -4.883 -3.656 1 98.38 182 THR A C 1
ATOM 1518 O O . THR A 1 182 ? 20.781 -4.176 -4.633 1 98.38 182 THR A O 1
ATOM 1521 N N . ALA A 1 183 ? 21.453 -5.453 -2.891 1 97.56 183 ALA A N 1
ATOM 1522 C CA . ALA A 1 183 ? 22.859 -5.312 -3.207 1 97.56 183 ALA A CA 1
ATOM 1523 C C . ALA A 1 183 ? 23.188 -5.898 -4.578 1 97.56 183 ALA A C 1
ATOM 1525 O O . ALA A 1 183 ? 24.078 -5.426 -5.27 1 97.56 183 ALA A O 1
ATOM 1526 N N . ALA A 1 184 ? 22.406 -6.828 -5 1 97.56 184 ALA A N 1
ATOM 1527 C CA . ALA A 1 184 ? 22.609 -7.484 -6.289 1 97.56 184 ALA A CA 1
ATOM 1528 C C . ALA A 1 184 ? 21.969 -6.684 -7.422 1 97.56 184 ALA A C 1
ATOM 1530 O O . ALA A 1 184 ? 22.125 -7.031 -8.594 1 97.56 184 ALA A O 1
ATOM 1531 N N . GLY A 1 185 ? 21.234 -5.664 -7.082 1 96.69 185 GLY A N 1
ATOM 1532 C CA . GLY A 1 185 ? 20.703 -4.773 -8.094 1 96.69 185 GLY A CA 1
ATOM 1533 C C . GLY A 1 185 ? 19.266 -5.094 -8.477 1 96.69 185 GLY A C 1
ATOM 1534 O O . GLY A 1 185 ? 18.734 -4.531 -9.438 1 96.69 185 GLY A O 1
ATOM 1535 N N . ALA A 1 186 ? 18.672 -5.922 -7.754 1 97.5 186 ALA A N 1
ATOM 1536 C CA . ALA A 1 186 ? 17.266 -6.254 -8.023 1 97.5 186 ALA A CA 1
ATOM 1537 C C . ALA A 1 186 ? 16.328 -5.273 -7.336 1 97.5 186 ALA A C 1
ATOM 1539 O O . ALA A 1 186 ? 16.5 -4.973 -6.148 1 97.5 186 ALA A O 1
ATOM 1540 N N . VAL A 1 187 ? 15.359 -4.82 -8.078 1 97.88 187 VAL A N 1
ATOM 1541 C CA . VAL A 1 187 ? 14.367 -3.922 -7.496 1 97.88 187 VAL A CA 1
ATOM 1542 C C . VAL A 1 187 ? 13.5 -4.688 -6.496 1 97.88 187 VAL A C 1
ATOM 1544 O O . VAL A 1 187 ? 13.016 -5.781 -6.797 1 97.88 187 VAL A O 1
ATOM 1547 N N . ILE A 1 188 ? 13.344 -4.145 -5.332 1 97.69 188 ILE A N 1
ATOM 1548 C CA . ILE A 1 188 ? 12.453 -4.746 -4.348 1 97.69 188 ILE A CA 1
ATOM 1549 C C . ILE A 1 188 ? 11 -4.426 -4.699 1 97.69 188 ILE A C 1
ATOM 1551 O O . ILE A 1 188 ? 10.594 -3.262 -4.684 1 97.69 188 ILE A O 1
ATOM 1555 N N . PRO A 1 189 ? 10.219 -5.426 -4.965 1 95.75 189 PRO A N 1
ATOM 1556 C CA . PRO A 1 189 ? 8.867 -5.168 -5.461 1 95.75 189 PRO A CA 1
ATOM 1557 C C . PRO A 1 189 ? 7.926 -4.664 -4.371 1 95.75 189 PRO A C 1
ATOM 1559 O O . PRO A 1 189 ? 8.109 -4.988 -3.193 1 95.75 189 PRO A O 1
ATOM 1562 N N . THR A 1 190 ? 6.973 -3.857 -4.742 1 91.81 190 THR A N 1
ATOM 1563 C CA . THR A 1 190 ? 5.852 -3.498 -3.881 1 91.81 190 THR A CA 1
ATOM 1564 C C . THR A 1 190 ? 4.898 -4.676 -3.709 1 91.81 190 THR A C 1
ATOM 1566 O O . THR A 1 190 ? 4.973 -5.656 -4.457 1 91.81 190 THR A O 1
ATOM 1569 N N . PRO A 1 191 ? 4.012 -4.551 -2.75 1 89.38 191 PRO A N 1
ATOM 1570 C CA . PRO A 1 191 ? 3.021 -5.621 -2.596 1 89.38 191 PRO A CA 1
ATOM 1571 C C . PRO A 1 191 ? 2.166 -5.816 -3.844 1 89.38 191 PRO A C 1
ATOM 1573 O O . PRO A 1 191 ? 1.875 -6.953 -4.227 1 89.38 191 PRO A O 1
ATOM 1576 N N . ALA A 1 192 ? 1.824 -4.754 -4.465 1 89.69 192 ALA A N 1
ATOM 1577 C CA . ALA A 1 192 ? 1.031 -4.855 -5.688 1 89.69 192 ALA A CA 1
ATOM 1578 C C . ALA A 1 192 ? 1.811 -5.566 -6.789 1 89.69 192 ALA A C 1
ATOM 1580 O O . ALA A 1 192 ? 1.257 -6.402 -7.508 1 89.69 192 ALA A O 1
ATOM 1581 N N . GLU A 1 193 ? 3.061 -5.254 -6.898 1 93.25 193 GLU A N 1
ATOM 1582 C CA . GLU A 1 193 ? 3.91 -5.891 -7.898 1 93.25 193 GLU A CA 1
ATOM 1583 C C . GLU A 1 193 ? 4.102 -7.375 -7.598 1 93.25 193 GLU A C 1
ATOM 1585 O O . GLU A 1 193 ? 4.109 -8.203 -8.508 1 93.25 193 GLU A O 1
ATOM 1590 N N . ARG A 1 194 ? 4.238 -7.66 -6.367 1 93.62 194 ARG A N 1
ATOM 1591 C CA . ARG A 1 194 ? 4.363 -9.055 -5.949 1 93.62 194 ARG A CA 1
ATOM 1592 C C . ARG A 1 194 ? 3.09 -9.836 -6.254 1 93.62 194 ARG A C 1
ATOM 1594 O O . ARG A 1 194 ? 3.148 -10.992 -6.676 1 93.62 194 ARG A O 1
ATOM 1601 N N . ALA A 1 195 ? 2.029 -9.219 -5.988 1 92.31 195 ALA A N 1
ATOM 1602 C CA . ALA A 1 195 ? 0.747 -9.867 -6.262 1 92.31 195 ALA A CA 1
ATOM 1603 C C . ALA A 1 195 ? 0.601 -10.195 -7.742 1 92.31 195 ALA A C 1
ATOM 1605 O O . ALA A 1 195 ? 0.18 -11.297 -8.102 1 92.31 195 ALA A O 1
ATOM 1606 N N . GLU A 1 196 ? 0.942 -9.258 -8.523 1 93.56 196 GLU A N 1
ATOM 1607 C CA . GLU A 1 196 ? 0.851 -9.469 -9.961 1 93.56 196 GLU A CA 1
ATOM 1608 C C . GLU A 1 196 ? 1.778 -10.586 -10.414 1 93.56 196 GLU A C 1
ATOM 1610 O O . GLU A 1 196 ? 1.384 -11.445 -11.211 1 93.56 196 GLU A O 1
ATOM 1615 N N . ALA A 1 197 ? 2.992 -10.562 -9.961 1 94.94 197 ALA A N 1
ATOM 1616 C CA . ALA A 1 197 ? 3.957 -11.594 -10.32 1 94.94 197 ALA A CA 1
ATOM 1617 C C . ALA A 1 197 ? 3.484 -12.969 -9.852 1 94.94 197 ALA A C 1
ATOM 1619 O O . ALA A 1 197 ? 3.605 -13.961 -10.578 1 94.94 197 ALA A O 1
ATOM 1620 N N . ALA A 1 198 ? 3.002 -12.969 -8.688 1 94.56 198 ALA A N 1
ATOM 1621 C CA . ALA A 1 198 ? 2.533 -14.234 -8.133 1 94.56 198 ALA A CA 1
ATOM 1622 C C . ALA A 1 198 ? 1.332 -14.766 -8.914 1 94.56 198 ALA A C 1
ATOM 1624 O O . ALA A 1 198 ? 1.2 -15.977 -9.109 1 94.56 198 ALA A O 1
ATOM 1625 N N . GLN A 1 199 ? 0.498 -13.891 -9.242 1 94.62 199 GLN A N 1
ATOM 1626 C CA . GLN A 1 199 ? -0.66 -14.297 -10.039 1 94.62 199 GLN A CA 1
ATOM 1627 C C . GLN A 1 199 ? -0.23 -14.891 -11.375 1 94.62 199 GLN A C 1
ATOM 1629 O O . GLN A 1 199 ? -0.773 -15.906 -11.812 1 94.62 199 GLN A O 1
ATOM 1634 N N . GLN A 1 200 ? 0.691 -14.281 -12 1 96.12 200 GLN A N 1
ATOM 1635 C CA . GLN A 1 200 ? 1.198 -14.797 -13.266 1 96.12 200 GLN A CA 1
ATOM 1636 C C . GLN A 1 200 ? 1.84 -16.172 -13.086 1 96.12 200 GLN A C 1
ATOM 1638 O O . GLN A 1 200 ? 1.609 -17.078 -13.883 1 96.12 200 GLN A O 1
ATOM 1643 N N . ARG A 1 201 ? 2.6 -16.219 -12.086 1 96.12 201 ARG A N 1
ATOM 1644 C CA . ARG A 1 201 ? 3.225 -17.5 -11.781 1 96.12 201 ARG A CA 1
ATOM 1645 C C . ARG A 1 201 ? 2.174 -18.578 -11.531 1 96.12 201 ARG A C 1
ATOM 1647 O O . ARG A 1 201 ? 2.336 -19.734 -11.961 1 96.12 201 ARG A O 1
ATOM 1654 N N . ALA A 1 202 ? 1.185 -18.234 -10.828 1 96.44 202 ALA A N 1
ATOM 1655 C CA . ALA A 1 202 ? 0.115 -19.172 -10.531 1 96.44 202 ALA A CA 1
ATOM 1656 C C . ALA A 1 202 ? -0.591 -19.625 -11.805 1 96.44 202 ALA A C 1
ATOM 1658 O O . ALA A 1 202 ? -0.847 -20.812 -11.992 1 96.44 202 ALA A O 1
ATOM 1659 N N . GLU A 1 203 ? -0.855 -18.688 -12.57 1 96.62 203 GLU A N 1
ATOM 1660 C CA . GLU A 1 203 ? -1.518 -19 -13.828 1 96.62 203 GLU A CA 1
ATOM 1661 C C . GLU A 1 203 ? -0.652 -19.922 -14.688 1 96.62 203 GLU A C 1
ATOM 1663 O O . GLU A 1 203 ? -1.15 -20.875 -15.281 1 96.62 203 GLU A O 1
ATOM 1668 N N . GLN A 1 204 ? 0.572 -19.641 -14.797 1 96.94 204 GLN A N 1
ATOM 1669 C CA . GLN A 1 204 ? 1.493 -20.469 -15.57 1 96.94 204 GLN A CA 1
ATOM 1670 C C . GLN A 1 204 ? 1.592 -21.875 -14.977 1 96.94 204 GLN A C 1
ATOM 1672 O O . GLN A 1 204 ? 1.589 -22.859 -15.719 1 96.94 204 GLN A O 1
ATOM 1677 N N . ALA A 1 205 ? 1.69 -21.938 -13.734 1 97.25 205 ALA A N 1
ATOM 1678 C CA . ALA A 1 205 ? 1.792 -23.234 -13.062 1 97.25 205 ALA A CA 1
ATOM 1679 C C . ALA A 1 205 ? 0.522 -24.062 -13.266 1 97.25 205 ALA A C 1
ATOM 1681 O O . ALA A 1 205 ? 0.587 -25.281 -13.445 1 97.25 205 ALA A O 1
ATOM 1682 N N . GLU A 1 206 ? -0.574 -23.406 -13.203 1 97 206 GLU A N 1
ATOM 1683 C CA . GLU A 1 206 ? -1.841 -24.094 -13.422 1 97 206 GLU A CA 1
ATOM 1684 C C . GLU A 1 206 ? -1.929 -24.625 -14.852 1 97 206 GLU A C 1
ATOM 1686 O O . GLU A 1 206 ? -2.42 -25.734 -15.07 1 97 206 GLU A O 1
ATOM 1691 N N . GLN A 1 207 ? -1.515 -23.844 -15.766 1 97.19 207 GLN A N 1
ATOM 1692 C CA . GLN A 1 207 ? -1.483 -24.297 -17.141 1 97.19 207 GLN A CA 1
ATOM 1693 C C . GLN A 1 207 ? -0.556 -25.5 -17.312 1 97.19 207 GLN A C 1
ATOM 1695 O O . GLN A 1 207 ? -0.904 -26.484 -17.969 1 97.19 207 GLN A O 1
ATOM 1700 N N . ARG A 1 208 ? 0.594 -25.406 -16.75 1 97.25 208 ARG A N 1
ATOM 1701 C CA . ARG A 1 208 ? 1.531 -26.516 -16.781 1 97.25 208 ARG A CA 1
ATOM 1702 C C . ARG A 1 208 ? 0.922 -27.766 -16.156 1 97.25 208 ARG A C 1
ATOM 1704 O O . ARG A 1 208 ? 1.086 -28.875 -16.672 1 97.25 208 ARG A O 1
ATOM 1711 N N . ALA A 1 209 ? 0.286 -27.594 -15.047 1 97.56 209 ALA A N 1
ATOM 1712 C CA . ALA A 1 209 ? -0.36 -28.719 -14.375 1 97.56 209 ALA A CA 1
ATOM 1713 C C . ALA A 1 209 ? -1.415 -29.359 -15.273 1 97.56 209 ALA A C 1
ATOM 1715 O O . ALA A 1 209 ? -1.539 -30.578 -15.32 1 97.56 209 ALA A O 1
ATOM 1716 N N . GLN A 1 210 ? -2.135 -28.531 -15.914 1 97.38 210 GLN A N 1
ATOM 1717 C CA . GLN A 1 210 ? -3.158 -29.047 -16.812 1 97.38 210 GLN A CA 1
ATOM 1718 C C . GLN A 1 210 ? -2.529 -29.812 -17.969 1 97.38 210 GLN A C 1
ATOM 1720 O O . GLN A 1 210 ? -3.031 -30.875 -18.359 1 97.38 210 GLN A O 1
ATOM 1725 N N . VAL A 1 211 ? -1.479 -29.25 -18.562 1 97.75 211 VAL A N 1
ATOM 1726 C CA . VAL A 1 211 ? -0.778 -29.906 -19.656 1 97.75 211 VAL A CA 1
ATOM 1727 C C . VAL A 1 211 ? -0.243 -31.25 -19.203 1 97.75 211 VAL A C 1
ATOM 1729 O O . VAL A 1 211 ? -0.397 -32.25 -19.891 1 97.75 211 VAL A O 1
ATOM 1732 N N . GLU A 1 212 ? 0.345 -31.266 -18.078 1 97.38 212 GLU A N 1
ATOM 1733 C CA . GLU A 1 212 ? 0.913 -32.5 -17.547 1 97.38 212 GLU A CA 1
ATOM 1734 C C . GLU A 1 212 ? -0.181 -33.5 -17.203 1 97.38 212 GLU A C 1
ATOM 1736 O O . GLU A 1 212 ? 0.005 -34.719 -17.359 1 97.38 212 GLU A O 1
ATOM 1741 N N . LYS A 1 213 ? -1.295 -33.031 -16.688 1 97.56 213 LYS A N 1
ATOM 1742 C CA . LYS A 1 213 ? -2.434 -33.906 -16.422 1 97.56 213 LYS A CA 1
ATOM 1743 C C . LYS A 1 213 ? -2.93 -34.562 -17.703 1 97.56 213 LYS A C 1
ATOM 1745 O O . LYS A 1 213 ? -3.225 -35.781 -17.719 1 97.56 213 LYS A O 1
ATOM 1750 N N . GLN A 1 214 ? -3.021 -33.781 -18.734 1 97.69 214 GLN A N 1
ATOM 1751 C CA . GLN A 1 214 ? -3.447 -34.312 -20.016 1 97.69 214 GLN A CA 1
ATOM 1752 C C . GLN A 1 214 ? -2.443 -35.344 -20.547 1 97.69 214 GLN A C 1
ATOM 1754 O O . GLN A 1 214 ? -2.834 -36.406 -21.047 1 97.69 214 GLN A O 1
ATOM 1759 N N . ARG A 1 215 ? -1.183 -35 -20.438 1 97.31 215 ARG A N 1
ATOM 1760 C CA . ARG A 1 215 ? -0.134 -35.906 -20.844 1 97.31 215 ARG A CA 1
ATOM 1761 C C . ARG A 1 215 ? -0.229 -37.219 -20.078 1 97.31 215 ARG A C 1
ATOM 1763 O O . ARG A 1 215 ? -0.109 -38.312 -20.672 1 97.31 215 ARG A O 1
ATOM 1770 N N . ALA A 1 216 ? -0.428 -37.156 -18.812 1 97.38 216 ALA A N 1
ATOM 1771 C CA . ALA A 1 216 ? -0.569 -38.375 -17.984 1 97.38 216 ALA A CA 1
ATOM 1772 C C . ALA A 1 216 ? -1.775 -39.188 -18.406 1 97.38 216 ALA A C 1
ATOM 1774 O O . ALA A 1 216 ? -1.711 -40.438 -18.438 1 97.38 216 ALA A O 1
ATOM 1775 N N . GLY A 1 217 ? -2.803 -38.438 -18.688 1 97.12 217 GLY A N 1
ATOM 1776 C CA . GLY A 1 217 ? -3.98 -39.125 -19.188 1 97.12 217 GLY A CA 1
ATOM 1777 C C . GLY A 1 217 ? -3.734 -39.875 -20.484 1 97.12 217 GLY A C 1
ATOM 1778 O O . GLY A 1 217 ? -4.18 -41 -20.672 1 97.12 217 GLY A O 1
ATOM 1779 N N . GLN A 1 218 ? -3.076 -39.25 -21.406 1 97.31 218 GLN A N 1
ATOM 1780 C CA . GLN A 1 218 ? -2.752 -39.844 -22.703 1 97.31 218 GLN A CA 1
ATOM 1781 C C . GLN A 1 218 ? -1.851 -41.062 -22.531 1 97.31 218 GLN A C 1
ATOM 1783 O O . GLN A 1 218 ? -2.07 -42.094 -23.172 1 97.31 218 GLN A O 1
ATOM 1788 N N . GLU A 1 219 ? -0.887 -40.906 -21.703 1 97 219 GLU A N 1
ATOM 1789 C CA . GLU A 1 219 ? 0.031 -42.031 -21.453 1 97 219 GLU A CA 1
ATOM 1790 C C . GLU A 1 219 ? -0.681 -43.188 -20.766 1 97 219 GLU A C 1
ATOM 1792 O O . GLU A 1 219 ? -0.383 -44.344 -21.031 1 97 219 GLU A O 1
ATOM 1797 N N . ARG A 1 220 ? -1.563 -42.906 -19.891 1 97.12 220 ARG A N 1
ATOM 1798 C CA . ARG A 1 220 ? -2.363 -43.938 -19.234 1 97.12 220 ARG A CA 1
ATOM 1799 C C . ARG A 1 220 ? -3.203 -44.688 -20.266 1 97.12 220 ARG A C 1
ATOM 1801 O O . ARG A 1 220 ? -3.266 -45.938 -20.234 1 97.12 220 ARG A O 1
ATOM 1808 N N . GLN A 1 221 ? -3.807 -43.969 -21.125 1 96.94 221 GLN A N 1
ATOM 1809 C CA . GLN A 1 221 ? -4.609 -44.594 -22.156 1 96.94 221 GLN A CA 1
ATOM 1810 C C . GLN A 1 221 ? -3.748 -45.469 -23.062 1 96.94 221 GLN A C 1
ATOM 1812 O O . GLN A 1 221 ? -4.16 -46.562 -23.453 1 96.94 221 GLN A O 1
ATOM 1817 N N . ARG A 1 222 ? -2.6 -44.938 -23.422 1 96.06 222 ARG A N 1
ATOM 1818 C CA . ARG A 1 222 ? -1.662 -45.719 -24.219 1 96.06 222 ARG A CA 1
ATOM 1819 C C . ARG A 1 222 ? -1.279 -47 -23.5 1 96.06 222 ARG A C 1
ATOM 1821 O O . ARG A 1 222 ? -1.305 -48.094 -24.109 1 96.06 222 ARG A O 1
ATOM 1828 N N . ALA A 1 223 ? -0.996 -46.906 -22.25 1 96.06 223 ALA A N 1
ATOM 1829 C CA . ALA A 1 223 ? -0.619 -48.062 -21.469 1 96.06 223 ALA A CA 1
ATOM 1830 C C . ALA A 1 223 ? -1.773 -49.062 -21.375 1 96.06 223 ALA A C 1
ATOM 1832 O O . ALA A 1 223 ? -1.567 -50.281 -21.469 1 96.06 223 ALA A O 1
ATOM 1833 N N . GLU A 1 224 ? -2.92 -48.531 -21.203 1 96.12 224 GLU A N 1
ATOM 1834 C CA . GLU A 1 224 ? -4.098 -49.375 -21.109 1 96.12 224 GLU A CA 1
ATOM 1835 C C . GLU A 1 224 ? -4.344 -50.125 -22.422 1 96.12 224 GLU A C 1
ATOM 1837 O O . GLU A 1 224 ? -4.707 -51.281 -22.422 1 96.12 224 GLU A O 1
ATOM 1842 N N . ARG A 1 225 ? -4.164 -49.5 -23.562 1 95.81 225 ARG A N 1
ATOM 1843 C CA . ARG A 1 225 ? -4.312 -50.125 -24.859 1 95.81 225 ARG A CA 1
ATOM 1844 C C . ARG A 1 225 ? -3.281 -51.219 -25.062 1 95.81 225 ARG A C 1
ATOM 1846 O O . ARG A 1 225 ? -3.611 -52.312 -25.562 1 95.81 225 ARG A O 1
ATOM 1853 N N . LEU A 1 226 ? -2.088 -50.938 -24.672 1 95.62 226 LEU A N 1
ATOM 1854 C CA . LEU A 1 226 ? -1.015 -51.906 -24.812 1 95.62 226 LEU A CA 1
ATOM 1855 C C . LEU A 1 226 ? -1.249 -53.125 -23.891 1 95.62 226 LEU A C 1
ATOM 1857 O O . LEU A 1 226 ? -1.014 -54.25 -24.281 1 95.62 226 LEU A O 1
ATOM 1861 N N . ALA A 1 227 ? -1.759 -52.844 -22.719 1 95.81 227 ALA A N 1
ATOM 1862 C CA . ALA A 1 227 ? -2.072 -53.938 -21.781 1 95.81 227 ALA A CA 1
ATOM 1863 C C . ALA A 1 227 ? -3.189 -54.812 -22.312 1 95.81 227 ALA A C 1
ATOM 1865 O O . ALA A 1 227 ? -3.141 -56.031 -22.156 1 95.81 227 ALA A O 1
ATOM 1866 N N . GLN A 1 228 ? -4.168 -54.188 -22.906 1 95.19 228 GLN A N 1
ATOM 1867 C CA . GLN A 1 228 ? -5.285 -54.938 -23.469 1 95.19 228 GLN A CA 1
ATOM 1868 C C . GLN A 1 228 ? -4.816 -55.844 -24.609 1 95.19 228 GLN A C 1
ATOM 1870 O O . GLN A 1 228 ? -5.258 -57 -24.719 1 95.19 228 GLN A O 1
ATOM 1875 N N . ARG A 1 229 ? -3.906 -55.469 -25.469 1 93.81 229 ARG A N 1
ATOM 1876 C CA . ARG A 1 229 ? -3.371 -56.25 -26.578 1 93.81 229 ARG A CA 1
ATOM 1877 C C . ARG A 1 229 ? -2.578 -57.469 -26.047 1 93.81 229 ARG A C 1
ATOM 1879 O O . ARG A 1 229 ? -2.645 -58.531 -26.625 1 93.81 229 ARG A O 1
ATOM 1886 N N . LEU A 1 230 ? -1.878 -57.219 -24.984 1 94.31 230 LEU A N 1
ATOM 1887 C CA . LEU A 1 230 ? -1.131 -58.312 -24.375 1 94.31 230 LEU A CA 1
ATOM 1888 C C . LEU A 1 230 ? -2.076 -59.375 -23.812 1 94.31 230 LEU A C 1
ATOM 1890 O O . LEU A 1 230 ? -1.843 -60.562 -24 1 94.31 230 LEU A O 1
ATOM 1894 N N . ARG A 1 231 ? -3.17 -58.938 -23.219 1 94.19 231 ARG A N 1
ATOM 1895 C CA . ARG A 1 231 ? -4.16 -59.844 -22.688 1 94.19 231 ARG A CA 1
ATOM 1896 C C . ARG A 1 231 ? -4.805 -60.656 -23.812 1 94.19 231 ARG A C 1
ATOM 1898 O O . ARG A 1 231 ? -5.098 -61.844 -23.625 1 94.19 231 ARG A O 1
ATOM 1905 N N . GLU A 1 232 ? -5.023 -60 -24.906 1 92.75 232 GLU A N 1
ATOM 1906 C CA . GLU A 1 232 ? -5.617 -60.656 -26.062 1 92.75 232 GLU A CA 1
ATOM 1907 C C . GLU A 1 232 ? -4.699 -61.75 -26.609 1 92.75 232 GLU A C 1
ATOM 1909 O O . GLU A 1 232 ? -5.16 -62.719 -27.234 1 92.75 232 GLU A O 1
ATOM 1914 N N . GLN A 1 233 ? -3.434 -61.625 -26.375 1 90.38 233 GLN A N 1
ATOM 1915 C CA . GLN A 1 233 ? -2.463 -62.625 -26.797 1 90.38 233 GLN A CA 1
ATOM 1916 C C . GLN A 1 233 ? -2.223 -63.688 -25.703 1 90.38 233 GLN A C 1
ATOM 1918 O O . GLN A 1 233 ? -1.344 -64.5 -25.844 1 90.38 233 GLN A O 1
ATOM 1923 N N . GLY A 1 234 ? -2.938 -63.562 -24.625 1 90.69 234 GLY A N 1
ATOM 1924 C CA 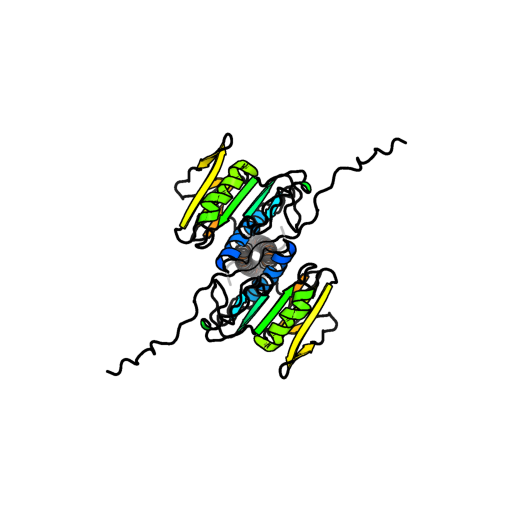. GLY A 1 234 ? -2.861 -64.562 -23.547 1 90.69 234 GLY A CA 1
ATOM 1925 C C . GLY A 1 234 ? -1.761 -64.25 -22.547 1 90.69 234 GLY A C 1
ATOM 1926 O O . GLY A 1 234 ? -1.37 -65.125 -21.766 1 90.69 234 GLY A O 1
ATOM 1927 N N . LEU A 1 235 ? -1.269 -62.969 -22.656 1 91.94 235 LEU A N 1
ATOM 1928 C CA . LEU A 1 235 ? -0.177 -62.594 -21.766 1 91.94 235 LEU A CA 1
ATOM 1929 C C . LEU A 1 235 ? -0.676 -61.688 -20.656 1 91.94 235 LEU A C 1
ATOM 1931 O O . LEU A 1 235 ? -1.556 -60.844 -20.875 1 91.94 235 LEU A O 1
ATOM 1935 N N . ASP A 1 236 ? -0.21 -61.844 -19.422 1 92 236 ASP A N 1
ATOM 1936 C CA . ASP A 1 236 ? -0.522 -60.969 -18.297 1 92 236 ASP A CA 1
ATOM 1937 C C . ASP A 1 236 ? 0.304 -59.688 -18.359 1 92 236 ASP A C 1
ATOM 1939 O O . ASP A 1 236 ? 1.525 -59.719 -18.188 1 92 236 ASP A O 1
ATOM 1943 N N . PRO A 1 237 ? -0.353 -58.562 -18.484 1 92.12 237 PRO A N 1
ATOM 1944 C CA . PRO A 1 237 ? 0.393 -57.312 -18.625 1 92.12 237 PRO A CA 1
ATOM 1945 C C . PRO A 1 237 ? 1.146 -56.938 -17.344 1 92.12 237 PRO A C 1
ATOM 1947 O O . PRO A 1 237 ? 2.109 -56.188 -17.391 1 92.12 237 PRO A O 1
ATOM 1950 N N . ASP A 1 238 ? 0.709 -57.531 -16.312 1 85.5 238 ASP A N 1
ATOM 1951 C CA . ASP A 1 238 ? 1.328 -57.156 -15.055 1 85.5 238 ASP A CA 1
ATOM 1952 C C . ASP A 1 238 ? 2.402 -58.156 -14.648 1 85.5 238 ASP A C 1
ATOM 1954 O O . ASP A 1 238 ? 3.004 -58.062 -13.578 1 85.5 238 ASP A O 1
ATOM 1958 N N . ALA A 1 239 ? 2.613 -59.25 -15.547 1 81.31 239 ALA A N 1
ATOM 1959 C CA . ALA A 1 239 ? 3.627 -60.25 -15.25 1 81.31 239 ALA A CA 1
ATOM 1960 C C . ALA A 1 239 ? 5.031 -59.688 -15.398 1 81.31 239 ALA A C 1
ATOM 1962 O O . ALA A 1 239 ? 5.266 -58.812 -16.234 1 81.31 239 ALA A O 1
ATOM 1963 N N . PRO A 1 240 ? 5.945 -60.031 -14.453 1 69.12 240 PRO A N 1
ATOM 1964 C CA . PRO A 1 240 ? 7.332 -59.562 -14.562 1 69.12 240 PRO A CA 1
ATOM 1965 C C . PRO A 1 240 ? 7.977 -59.906 -15.891 1 69.12 240 PRO A C 1
ATOM 1967 O O . PRO A 1 240 ? 7.562 -60.875 -16.531 1 69.12 240 PRO A O 1
ATOM 1970 N N . MET B 1 1 ? -13.758 36.125 -38.281 1 28.05 1 MET B N 1
ATOM 1971 C CA . MET B 1 1 ? -13.445 34.969 -37.438 1 28.05 1 MET B CA 1
ATOM 1972 C C . MET B 1 1 ? -13.625 35.312 -35.969 1 28.05 1 MET B C 1
ATOM 1974 O O . MET B 1 1 ? -13.008 36.281 -35.469 1 28.05 1 MET B O 1
ATOM 1978 N N . TYR B 1 2 ? -14.812 35.188 -35.25 1 30.98 2 TYR B N 1
ATOM 1979 C CA . TYR B 1 2 ? -15.289 35.781 -34 1 30.98 2 TYR B CA 1
ATOM 1980 C C . TYR B 1 2 ? -14.531 35.188 -32.812 1 30.98 2 TYR B C 1
ATOM 1982 O O . TYR B 1 2 ? -14.602 33.969 -32.562 1 30.98 2 TYR B O 1
ATOM 1990 N N . GLN B 1 3 ? -13.242 35.625 -32.469 1 34.81 3 GLN B N 1
ATOM 1991 C CA . GLN B 1 3 ? -12.477 35.125 -31.328 1 34.81 3 GLN B CA 1
ATOM 1992 C C . GLN B 1 3 ? -13.211 35.406 -30.016 1 34.81 3 GLN B C 1
ATOM 1994 O O . GLN B 1 3 ? -13.508 36.562 -29.703 1 34.81 3 GLN B O 1
ATOM 1999 N N . PRO B 1 4 ? -14.023 34.5 -29.484 1 35.81 4 PRO B N 1
ATOM 2000 C CA . PRO B 1 4 ? -14.836 34.906 -28.328 1 35.81 4 PRO B CA 1
ATOM 2001 C C . PRO B 1 4 ? -14.016 35.531 -27.203 1 35.81 4 PRO B C 1
ATOM 2003 O O . PRO B 1 4 ? -12.828 35.219 -27.047 1 35.81 4 PRO B O 1
ATOM 2006 N N . ASN B 1 5 ? -14.18 36.75 -26.797 1 36.12 5 ASN B N 1
ATOM 2007 C CA . ASN B 1 5 ? -13.648 37.625 -25.75 1 36.12 5 ASN B CA 1
ATOM 2008 C C . ASN B 1 5 ? -13.625 36.938 -24.391 1 36.12 5 ASN B C 1
ATOM 2010 O O . ASN B 1 5 ? -14.68 36.562 -23.875 1 36.12 5 ASN B O 1
ATOM 2014 N N . GLN B 1 6 ? -12.641 36.094 -24.156 1 39.69 6 GLN B N 1
ATOM 2015 C CA . GLN B 1 6 ? -12.562 35.531 -22.812 1 39.69 6 GLN B CA 1
ATOM 2016 C C . GLN B 1 6 ? -12.867 36.562 -21.75 1 39.69 6 GLN B C 1
ATOM 2018 O O . GLN B 1 6 ? -12.281 37.656 -21.75 1 39.69 6 GLN B O 1
ATOM 2023 N N . PRO B 1 7 ? -14.055 36.719 -21.172 1 40.31 7 PRO B N 1
ATOM 2024 C CA . PRO B 1 7 ? -14.359 37.844 -20.281 1 40.31 7 PRO B CA 1
ATOM 2025 C C . PRO B 1 7 ? -13.234 38.125 -19.297 1 40.31 7 PRO B C 1
ATOM 2027 O O . PRO B 1 7 ? -12.602 37.188 -18.781 1 40.31 7 PRO B O 1
ATOM 2030 N N . ALA B 1 8 ? -12.453 39.188 -19.375 1 46.16 8 ALA B N 1
ATOM 2031 C CA . ALA B 1 8 ? -11.344 39.844 -18.688 1 46.16 8 ALA B CA 1
ATOM 2032 C C . ALA B 1 8 ? -11.5 39.719 -17.172 1 46.16 8 ALA B C 1
ATOM 2034 O O . ALA B 1 8 ? -10.508 39.656 -16.453 1 46.16 8 ALA B O 1
ATOM 2035 N N . ASP B 1 9 ? -12.68 39.812 -16.578 1 38.47 9 ASP B N 1
ATOM 2036 C CA . ASP B 1 9 ? -12.859 40.219 -15.18 1 38.47 9 ASP B CA 1
ATOM 2037 C C . ASP B 1 9 ? -12.961 39 -14.266 1 38.47 9 ASP B C 1
ATOM 2039 O O . ASP B 1 9 ? -13.328 39.125 -13.094 1 38.47 9 ASP B O 1
ATOM 2043 N N . VAL B 1 10 ? -13.07 37.812 -14.805 1 41.22 10 VAL B N 1
ATOM 2044 C CA . VAL B 1 10 ? -13.273 36.688 -13.875 1 41.22 10 VAL B CA 1
ATOM 2045 C C . VAL B 1 10 ? -11.938 36.312 -13.25 1 41.22 10 VAL B C 1
ATOM 2047 O O . VAL B 1 10 ? -11 35.938 -13.961 1 41.22 10 VAL B O 1
ATOM 2050 N N . ILE B 1 11 ? -11.523 36.75 -12.047 1 42.81 11 ILE B N 1
ATOM 2051 C CA . ILE B 1 11 ? -10.367 36.312 -11.273 1 42.81 11 ILE B CA 1
ATOM 2052 C C . ILE B 1 11 ? -10.461 34.812 -11.023 1 42.81 11 ILE B C 1
ATOM 2054 O O . ILE B 1 11 ? -11.398 34.344 -10.367 1 42.81 11 ILE B O 1
ATOM 2058 N N . TRP B 1 12 ? -9.789 34.125 -11.82 1 46.06 12 TRP B N 1
ATOM 2059 C CA . TRP B 1 12 ? -9.797 32.656 -11.703 1 46.06 12 TRP B CA 1
ATOM 2060 C C . TRP B 1 12 ? -9.117 32.219 -10.406 1 46.06 12 TRP B C 1
ATOM 2062 O O . TRP B 1 12 ? -8.055 32.719 -10.055 1 46.06 12 TRP B O 1
ATOM 2072 N N . PRO B 1 13 ? -9.898 31.547 -9.617 1 50.47 13 PRO B N 1
ATOM 2073 C CA . PRO B 1 13 ? -9.273 31.062 -8.391 1 50.47 13 PRO B CA 1
ATOM 2074 C C . PRO B 1 13 ? -8.008 30.25 -8.656 1 50.47 13 PRO B C 1
ATOM 2076 O O . PRO B 1 13 ? -7.812 29.75 -9.766 1 50.47 13 PRO B O 1
ATOM 2079 N N . PRO B 1 14 ? -7.008 30.359 -7.684 1 51.69 14 PRO B N 1
ATOM 2080 C CA . PRO B 1 14 ? -5.766 29.609 -7.867 1 51.69 14 PRO B CA 1
ATOM 2081 C C . PRO B 1 14 ? -6.012 28.125 -8.188 1 51.69 14 PRO B C 1
ATOM 2083 O O . PRO B 1 14 ? -7.008 27.547 -7.746 1 51.69 14 PRO B O 1
ATOM 2086 N N . THR B 1 15 ? -5.383 27.578 -9.25 1 53.22 15 THR B N 1
ATOM 2087 C CA . THR B 1 15 ? -5.453 26.188 -9.68 1 53.22 15 THR B CA 1
ATOM 2088 C C . THR B 1 15 ? -4.234 25.406 -9.203 1 53.22 15 THR B C 1
ATOM 2090 O O . THR B 1 15 ? -3.219 26 -8.836 1 53.22 15 THR B O 1
ATOM 2093 N N . ASP B 1 16 ? -4.328 24.188 -9.078 1 50.5 16 ASP B N 1
ATOM 2094 C CA . ASP B 1 16 ? -3.227 23.281 -8.812 1 50.5 16 ASP B CA 1
ATOM 2095 C C . ASP B 1 16 ? -2.674 23.469 -7.406 1 50.5 16 ASP B C 1
ATOM 2097 O O . ASP B 1 16 ? -1.464 23.625 -7.223 1 50.5 16 ASP B O 1
ATOM 2101 N N . LEU B 1 17 ? -3.678 23.703 -6.527 1 51.12 17 LEU B N 1
ATOM 2102 C CA . LEU B 1 17 ? -3.314 23.969 -5.141 1 51.12 17 LEU B CA 1
ATOM 2103 C C . LEU B 1 17 ? -2.74 22.719 -4.488 1 51.12 17 LEU B C 1
ATOM 2105 O O . LEU B 1 17 ? -3.24 21.609 -4.711 1 51.12 17 LEU B O 1
ATOM 2109 N N . TRP B 1 18 ? -1.634 22.906 -3.805 1 49.97 18 TRP B N 1
ATOM 2110 C CA . TRP B 1 18 ? -1.033 21.828 -3.029 1 49.97 18 TRP B CA 1
ATOM 2111 C C . TRP B 1 18 ? -1.854 21.531 -1.778 1 49.97 18 TRP B C 1
ATOM 2113 O O . TRP B 1 18 ? -2.453 22.438 -1.193 1 49.97 18 TRP B O 1
ATOM 2123 N N . SER B 1 19 ? -1.988 20.281 -1.352 1 47.56 19 SER B N 1
ATOM 2124 C CA . SER B 1 19 ? -2.654 19.828 -0.132 1 47.56 19 SER B CA 1
ATOM 2125 C C . SER B 1 19 ? -1.961 20.391 1.109 1 47.56 19 SER B C 1
ATOM 2127 O O . SER B 1 19 ? -0.737 20.531 1.129 1 47.56 19 SER B O 1
ATOM 2129 N N . ASP B 1 20 ? -2.748 21.016 2.025 1 45.62 20 ASP B N 1
ATOM 2130 C CA . ASP B 1 20 ? -2.275 21.5 3.314 1 45.62 20 ASP B CA 1
ATOM 2131 C C . ASP B 1 20 ? -2.826 20.656 4.461 1 45.62 20 ASP B C 1
ATOM 2133 O O . ASP B 1 20 ? -3.754 21.078 5.16 1 45.62 20 ASP B O 1
ATOM 2137 N N . GLU B 1 21 ? -2.604 19.359 4.621 1 47.81 21 GLU B N 1
ATOM 2138 C CA . GLU B 1 21 ? -3.168 18.469 5.637 1 47.81 21 GLU B CA 1
ATOM 2139 C C . GLU B 1 21 ? -2.166 18.203 6.758 1 47.81 21 GLU B C 1
ATOM 2141 O O . GLU B 1 21 ? -0.957 18.188 6.52 1 47.81 21 GLU B O 1
ATOM 2146 N N . PRO B 1 22 ? -2.646 18.281 8.07 1 46.62 22 PRO B N 1
ATOM 2147 C CA . PRO B 1 22 ? -1.773 17.922 9.195 1 46.62 22 PRO B CA 1
ATOM 2148 C C . PRO B 1 22 ? -1.179 16.531 9.055 1 46.62 22 PRO B C 1
ATOM 2150 O O . PRO B 1 22 ? -1.643 15.734 8.234 1 46.62 22 PRO B O 1
ATOM 2153 N N . PRO B 1 23 ? -0.119 16.297 9.945 1 54.34 23 PRO B N 1
ATOM 2154 C CA . PRO B 1 23 ? 0.58 15.008 9.969 1 54.34 23 PRO B CA 1
ATOM 2155 C C . PRO B 1 23 ? -0.36 13.828 10.227 1 54.34 23 PRO B C 1
ATOM 2157 O O . PRO B 1 23 ? -1.46 14.016 10.75 1 54.34 23 PRO B O 1
ATOM 2160 N N . MET B 1 24 ? 0.027 12.773 9.633 1 58.44 24 MET B N 1
ATOM 2161 C CA . MET B 1 24 ? -0.717 11.555 9.93 1 58.44 24 MET B CA 1
ATOM 2162 C C . MET B 1 24 ? -0.756 11.289 11.438 1 58.44 24 MET B C 1
ATOM 2164 O O . MET B 1 24 ? 0.194 11.609 12.148 1 58.44 24 MET B O 1
ATOM 2168 N N . GLU B 1 25 ? -1.825 10.797 11.93 1 64.5 25 GLU B N 1
ATOM 2169 C CA . GLU B 1 25 ? -2.08 10.578 13.352 1 64.5 25 GLU B CA 1
ATOM 2170 C C . GLU B 1 25 ? -1.218 9.445 13.898 1 64.5 25 GLU B C 1
ATOM 2172 O O . GLU B 1 25 ? -0.761 9.5 15.039 1 64.5 25 GLU B O 1
ATOM 2177 N N . SER B 1 26 ? -1.057 8.445 13.125 1 78.81 26 SER B N 1
ATOM 2178 C CA . SER B 1 26 ? -0.332 7.25 13.547 1 78.81 26 SER B CA 1
ATOM 2179 C C . SER B 1 26 ? -0.063 6.32 12.367 1 78.81 26 SER B C 1
ATOM 2181 O O . SER B 1 26 ? -0.63 6.496 11.289 1 78.81 26 SER B O 1
ATOM 2183 N N . ASP B 1 27 ? 0.862 5.363 12.602 1 86.81 27 ASP B N 1
ATOM 2184 C CA . ASP B 1 27 ? 1.065 4.316 11.609 1 86.81 27 ASP B CA 1
ATOM 2185 C C . ASP B 1 27 ? -0.244 3.598 11.289 1 86.81 27 ASP B C 1
ATOM 2187 O O . ASP B 1 27 ? -0.555 3.348 10.125 1 86.81 27 ASP B O 1
ATOM 2191 N N . TRP B 1 28 ? -0.94 3.367 12.328 1 86.19 28 TRP B N 1
ATOM 2192 C CA . TRP B 1 28 ? -2.193 2.639 12.172 1 86.19 28 TRP B CA 1
ATOM 2193 C C . TRP B 1 28 ? -3.174 3.422 11.305 1 86.19 28 TRP B C 1
ATOM 2195 O O . TRP B 1 28 ? -3.803 2.861 10.406 1 86.19 28 TRP B O 1
ATOM 2205 N N . HIS B 1 29 ? -3.326 4.672 11.555 1 86.25 29 HIS B N 1
ATOM 2206 C CA . HIS B 1 29 ? -4.238 5.527 10.797 1 86.25 29 HIS B CA 1
ATOM 2207 C C . HIS B 1 29 ? -3.865 5.566 9.32 1 86.25 29 HIS B C 1
ATOM 2209 O O . HIS B 1 29 ? -4.73 5.426 8.453 1 86.25 29 HIS B O 1
ATOM 2215 N N . ARG B 1 30 ? -2.617 5.758 9.102 1 86.62 30 ARG B N 1
ATOM 2216 C CA . ARG B 1 30 ? -2.123 5.762 7.73 1 86.62 30 ARG B CA 1
ATOM 2217 C C . ARG B 1 30 ? -2.432 4.441 7.035 1 86.62 30 ARG B C 1
ATOM 2219 O O . ARG B 1 30 ? -2.908 4.426 5.898 1 86.62 30 ARG B O 1
ATOM 2226 N N . LYS B 1 31 ? -2.117 3.359 7.703 1 89.31 31 LYS B N 1
ATOM 2227 C CA . LYS B 1 31 ? -2.338 2.035 7.133 1 89.31 31 LYS B CA 1
ATOM 2228 C C . LYS B 1 31 ? -3.816 1.803 6.836 1 89.31 31 LYS B C 1
ATOM 2230 O O . LYS B 1 31 ? -4.164 1.209 5.812 1 89.31 31 LYS B O 1
ATOM 2235 N N . GLN B 1 32 ? -4.652 2.254 7.75 1 90.88 32 GLN B N 1
ATOM 2236 C CA . GLN B 1 32 ? -6.086 2.084 7.551 1 90.88 32 GLN B CA 1
ATOM 2237 C C . GLN B 1 32 ? -6.566 2.852 6.32 1 90.88 32 GLN B C 1
ATOM 2239 O O . GLN B 1 32 ? -7.383 2.346 5.551 1 90.88 32 GLN B O 1
ATOM 2244 N N . MET B 1 33 ? -6.137 4.027 6.168 1 91.56 33 MET B N 1
ATOM 2245 C CA . MET B 1 33 ? -6.473 4.812 4.984 1 91.56 33 MET B CA 1
ATOM 2246 C C . MET B 1 33 ? -6.023 4.102 3.713 1 91.56 33 MET B C 1
ATOM 2248 O O . MET B 1 33 ? -6.789 3.99 2.756 1 91.56 33 MET B O 1
ATOM 2252 N N . GLN B 1 34 ? -4.824 3.664 3.771 1 91.62 34 GLN B N 1
ATOM 2253 C CA . GLN B 1 34 ? -4.25 3.027 2.592 1 91.62 34 GLN B CA 1
ATOM 2254 C C . GLN B 1 34 ? -5.008 1.752 2.232 1 91.62 34 GLN B C 1
ATOM 2256 O O . GLN B 1 34 ? -5.168 1.433 1.052 1 91.62 34 GLN B O 1
ATOM 2261 N N . VAL B 1 35 ? -5.438 1.025 3.238 1 94.56 35 VAL B N 1
ATOM 2262 C CA . VAL B 1 35 ? -6.191 -0.204 3.02 1 94.56 35 VAL B CA 1
ATOM 2263 C C . VAL B 1 35 ? -7.453 0.099 2.219 1 94.56 35 VAL B C 1
ATOM 2265 O O . VAL B 1 35 ? -7.777 -0.616 1.267 1 94.56 35 VAL B O 1
ATOM 2268 N N . LEU B 1 36 ? -8.125 1.138 2.537 1 97.12 36 LEU B N 1
ATOM 2269 C CA . LEU B 1 36 ? -9.352 1.494 1.837 1 97.12 36 LEU B CA 1
ATOM 2270 C C . LEU B 1 36 ? -9.055 1.906 0.399 1 97.12 36 LEU B C 1
ATOM 2272 O O . LEU B 1 36 ? -9.711 1.432 -0.533 1 97.12 36 LEU B O 1
ATOM 2276 N N . ILE B 1 37 ? -8.094 2.697 0.233 1 96.12 37 ILE B N 1
ATOM 2277 C CA . ILE B 1 37 ? -7.738 3.211 -1.087 1 96.12 37 ILE B CA 1
ATOM 2278 C C . ILE B 1 37 ? -7.289 2.059 -1.985 1 96.12 37 ILE B C 1
ATOM 2280 O O . ILE B 1 37 ? -7.816 1.883 -3.086 1 96.12 37 ILE B O 1
ATOM 2284 N N . ASP B 1 38 ? -6.391 1.219 -1.454 1 94.38 38 ASP B N 1
ATOM 2285 C CA . ASP B 1 38 ? -5.84 0.115 -2.236 1 94.38 38 ASP B CA 1
ATOM 2286 C C . ASP B 1 38 ? -6.926 -0.902 -2.586 1 94.38 38 ASP B C 1
ATOM 2288 O O . ASP B 1 38 ? -6.93 -1.455 -3.688 1 94.38 38 ASP B O 1
ATOM 2292 N N . SER B 1 39 ? -7.785 -1.155 -1.64 1 96.44 39 SER B N 1
ATOM 2293 C CA . SER B 1 39 ? -8.852 -2.119 -1.87 1 96.44 39 SER B CA 1
ATOM 2294 C C . SER B 1 39 ? -9.781 -1.658 -2.986 1 96.44 39 SER B C 1
ATOM 2296 O O . SER B 1 39 ? -10.109 -2.432 -3.891 1 96.44 39 SER B O 1
ATOM 2298 N N . LEU B 1 40 ? -10.164 -0.43 -2.951 1 97.75 40 LEU B N 1
ATOM 2299 C CA . LEU B 1 40 ? -11.086 0.059 -3.973 1 97.75 40 LEU B CA 1
ATOM 2300 C C . LEU B 1 40 ? -10.398 0.117 -5.336 1 97.75 40 LEU B C 1
ATOM 2302 O O . LEU B 1 40 ? -10.984 -0.289 -6.344 1 97.75 40 LEU B O 1
ATOM 2306 N N . GLU B 1 41 ? -9.18 0.614 -5.363 1 95.5 41 GLU B N 1
ATOM 2307 C CA . GLU B 1 41 ? -8.43 0.69 -6.609 1 95.5 41 GLU B CA 1
ATOM 2308 C C . GLU B 1 41 ? -8.266 -0.689 -7.242 1 95.5 41 GLU B C 1
ATOM 2310 O O . GLU B 1 41 ? -8.336 -0.828 -8.461 1 95.5 41 GLU B O 1
ATOM 2315 N N . SER B 1 42 ? -8.039 -1.611 -6.359 1 92.62 42 SER B N 1
ATOM 2316 C CA . SER B 1 42 ? -7.891 -2.979 -6.848 1 92.62 42 SER B CA 1
ATOM 2317 C C . SER B 1 42 ? -9.219 -3.531 -7.355 1 92.62 42 SER B C 1
ATOM 2319 O O . SER B 1 42 ? -9.273 -4.156 -8.414 1 92.62 42 SER B O 1
ATOM 2321 N N . HIS B 1 43 ? -10.234 -3.301 -6.652 1 95.31 43 HIS B N 1
ATOM 2322 C CA . HIS B 1 43 ? -11.555 -3.805 -7.012 1 95.31 43 HIS B CA 1
ATOM 2323 C C . HIS B 1 43 ? -12.039 -3.199 -8.32 1 95.31 43 HIS B C 1
ATOM 2325 O O . HIS B 1 43 ? -12.633 -3.893 -9.148 1 95.31 43 HIS B O 1
ATOM 2331 N N . TRP B 1 44 ? -11.711 -1.921 -8.477 1 96.88 44 TRP B N 1
ATOM 2332 C CA . TRP B 1 44 ? -12.141 -1.192 -9.672 1 96.88 44 TRP B CA 1
ATOM 2333 C C . TRP B 1 44 ? -10.984 -1 -10.641 1 96.88 44 TRP B C 1
ATOM 2335 O O . TRP B 1 44 ? -10.891 0.035 -11.305 1 96.88 44 TRP B O 1
ATOM 2345 N N . HIS B 1 45 ? -10.102 -1.953 -10.703 1 91.56 45 HIS B N 1
ATOM 2346 C CA . HIS B 1 45 ? -8.867 -1.838 -11.477 1 91.56 45 HIS B CA 1
ATOM 2347 C C . HIS B 1 45 ? -9.164 -1.609 -12.953 1 91.56 45 HIS B C 1
ATOM 2349 O O . HIS B 1 45 ? -8.359 -1.011 -13.672 1 91.56 45 HIS B O 1
ATOM 2355 N N . ASP B 1 46 ? -10.305 -1.982 -13.43 1 94.12 46 ASP B N 1
ATOM 2356 C CA . ASP B 1 46 ? -10.641 -1.87 -14.852 1 94.12 46 ASP B CA 1
ATOM 2357 C C . ASP B 1 46 ? -11.43 -0.592 -15.133 1 94.12 46 ASP B C 1
ATOM 2359 O O . ASP B 1 46 ? -11.742 -0.292 -16.281 1 94.12 46 ASP B O 1
ATOM 2363 N N . ARG B 1 47 ? -11.695 0.156 -14.117 1 96.19 47 ARG B N 1
ATOM 2364 C CA . ARG B 1 47 ? -12.484 1.374 -14.273 1 96.19 47 ARG B CA 1
ATOM 2365 C C . ARG B 1 47 ? -11.586 2.596 -14.422 1 96.19 47 ARG B C 1
ATOM 2367 O O . ARG B 1 47 ? -10.5 2.648 -13.844 1 96.19 47 ARG B O 1
ATOM 2374 N N . GLN B 1 48 ? -12.078 3.617 -15.164 1 97.19 48 GLN B N 1
ATOM 2375 C CA . GLN B 1 48 ? -11.328 4.848 -15.375 1 97.19 48 GLN B CA 1
ATOM 2376 C C . GLN B 1 48 ? -12.164 6.074 -15.023 1 97.19 48 GLN B C 1
ATOM 2378 O O . GLN B 1 48 ? -11.75 7.207 -15.258 1 97.19 48 GLN B O 1
ATOM 2383 N N . ASP B 1 49 ? -13.32 5.879 -14.398 1 98.19 49 ASP B N 1
ATOM 2384 C CA . ASP B 1 49 ? -14.289 6.961 -14.219 1 98.19 49 ASP B CA 1
ATOM 2385 C C . ASP B 1 49 ? -14.477 7.277 -12.734 1 98.19 49 ASP B C 1
ATOM 2387 O O . ASP B 1 49 ? -15.602 7.551 -12.297 1 98.19 49 ASP B O 1
ATOM 2391 N N . PHE B 1 50 ? -13.406 7.172 -12 1 98.44 50 PHE B N 1
ATOM 2392 C CA . PHE B 1 50 ? -13.492 7.523 -10.586 1 98.44 50 PHE B CA 1
ATOM 2393 C C . PHE B 1 50 ? -12.141 8.008 -10.07 1 98.44 50 PHE B C 1
ATOM 2395 O O . PHE B 1 50 ? -11.125 7.875 -10.75 1 98.44 50 PHE B O 1
ATOM 2402 N N . TYR B 1 51 ? -12.219 8.641 -8.938 1 97.31 51 TYR B N 1
ATOM 2403 C CA . TYR B 1 51 ? -11.039 9.055 -8.18 1 97.31 51 TYR B CA 1
ATOM 2404 C C . TYR B 1 51 ? -11.211 8.758 -6.695 1 97.31 51 TYR B C 1
ATOM 2406 O O . TYR B 1 51 ? -12.273 9.023 -6.125 1 97.31 51 TYR B O 1
ATOM 2414 N N . CYS B 1 52 ? -10.273 8.094 -6.117 1 96.88 52 CYS B N 1
ATOM 2415 C CA . CYS B 1 52 ? -10.297 7.828 -4.68 1 96.88 52 CYS B CA 1
ATOM 2416 C C . CYS B 1 52 ? -8.961 8.188 -4.039 1 96.88 52 CYS B C 1
ATOM 2418 O O . CYS B 1 52 ? -7.902 7.91 -4.605 1 96.88 52 CYS B O 1
ATOM 2420 N N . SER B 1 53 ? -8.992 8.789 -2.986 1 93.88 53 SER B N 1
ATOM 2421 C CA . SER B 1 53 ? -7.801 9.227 -2.268 1 93.88 53 SER B CA 1
ATOM 2422 C C . SER B 1 53 ? -8.094 9.438 -0.786 1 93.88 53 SER B C 1
ATOM 2424 O O . SER B 1 53 ? -9.141 9.016 -0.29 1 93.88 53 SER B O 1
ATOM 2426 N N . GLY B 1 54 ? -7.09 9.844 -0.122 1 89.31 54 GLY B N 1
ATOM 2427 C CA . GLY B 1 54 ? -7.172 10.141 1.3 1 89.31 54 GLY B CA 1
ATOM 2428 C C . GLY B 1 54 ? -6.098 11.102 1.772 1 89.31 54 GLY B C 1
ATOM 2429 O O . GLY B 1 54 ? -5.02 11.18 1.175 1 89.31 54 GLY B O 1
ATOM 2430 N N . ASN B 1 55 ? -6.531 11.742 2.752 1 82.94 55 ASN B N 1
ATOM 2431 C CA . ASN B 1 55 ? -5.629 12.727 3.344 1 82.94 55 ASN B CA 1
ATOM 2432 C C . ASN B 1 55 ? -5.191 13.766 2.322 1 82.94 55 ASN B C 1
ATOM 2434 O O . ASN B 1 55 ? -4.02 14.148 2.277 1 82.94 55 ASN B O 1
ATOM 2438 N N . LEU B 1 56 ? -6.043 14.164 1.503 1 83.81 56 LEU B N 1
ATOM 2439 C CA . LEU B 1 56 ? -5.863 15.195 0.486 1 83.81 56 LEU B CA 1
ATOM 2440 C C . LEU B 1 56 ? -6.906 16.297 0.642 1 83.81 56 LEU B C 1
ATOM 2442 O O . LEU B 1 56 ? -8.086 16.016 0.855 1 83.81 56 LEU B O 1
ATOM 2446 N N . THR B 1 57 ? -6.488 17.469 0.449 1 81.81 57 THR B N 1
ATOM 2447 C CA . THR B 1 57 ? -7.379 18.609 0.666 1 81.81 57 THR B CA 1
ATOM 2448 C C . THR B 1 57 ? -8.422 18.688 -0.441 1 81.81 57 THR B C 1
ATOM 2450 O O . THR B 1 57 ? -8.109 18.5 -1.618 1 81.81 57 THR B O 1
ATOM 2453 N N . ILE B 1 58 ? -9.594 18.906 -0.034 1 86.38 58 ILE B N 1
ATOM 2454 C CA . ILE B 1 58 ? -10.672 19.25 -0.955 1 86.38 58 ILE B CA 1
ATOM 2455 C C . ILE B 1 58 ? -10.93 20.75 -0.904 1 86.38 58 ILE B C 1
ATOM 2457 O O . ILE B 1 58 ? -11.391 21.281 0.114 1 86.38 58 ILE B O 1
ATOM 2461 N N . TYR B 1 59 ? -10.594 21.469 -1.947 1 83 59 TYR B N 1
ATOM 2462 C CA . TYR B 1 59 ? -10.875 22.891 -2.055 1 83 59 TYR B CA 1
ATOM 2463 C C . TYR B 1 59 ? -12.242 23.141 -2.676 1 83 59 TYR B C 1
ATOM 2465 O O . TYR B 1 59 ? -12.461 22.844 -3.854 1 83 59 TYR B O 1
ATOM 2473 N N . TYR B 1 60 ? -13.133 23.656 -1.873 1 83.69 60 TYR B N 1
ATOM 2474 C CA . TYR B 1 60 ? -14.492 23.844 -2.355 1 83.69 60 TYR B CA 1
ATOM 2475 C C . TYR B 1 60 ? -14.891 25.312 -2.299 1 83.69 60 TYR B C 1
ATOM 2477 O O . TYR B 1 60 ? -15.938 25.703 -2.82 1 83.69 60 TYR B O 1
ATOM 2485 N N . SER B 1 61 ? -14.047 26.156 -1.65 1 74.69 61 SER B N 1
ATOM 2486 C CA . SER B 1 61 ? -14.305 27.594 -1.584 1 74.69 61 SER B CA 1
ATOM 2487 C C . SER B 1 61 ? -13.008 28.391 -1.534 1 74.69 61 SER B C 1
ATOM 2489 O O . SER B 1 61 ? -12.023 27.953 -0.938 1 74.69 61 SER B O 1
ATOM 2491 N N . LEU B 1 62 ? -13.062 29.484 -2.158 1 64.75 62 LEU B N 1
ATOM 2492 C CA . LEU B 1 62 ? -11.898 30.375 -2.137 1 64.75 62 LEU B CA 1
ATOM 2493 C C . LEU B 1 62 ? -11.703 30.969 -0.751 1 64.75 62 LEU B C 1
ATOM 2495 O O . LEU B 1 62 ? -10.602 31.406 -0.414 1 64.75 62 LEU B O 1
ATOM 2499 N N . THR B 1 63 ? -12.789 31.031 -0.039 1 60 63 THR B N 1
ATOM 2500 C CA . THR B 1 63 ? -12.742 31.672 1.27 1 60 63 THR B CA 1
ATOM 2501 C C . THR B 1 63 ? -12.734 30.625 2.385 1 60 63 THR B C 1
ATOM 2503 O O . THR B 1 63 ? -12.914 30.969 3.557 1 60 63 THR B O 1
ATOM 2506 N N . GLN B 1 64 ? -12.602 29.391 1.797 1 61.62 64 GLN B N 1
ATOM 2507 C CA . GLN B 1 64 ? -12.672 28.328 2.799 1 61.62 64 GLN B CA 1
ATOM 2508 C C . GLN B 1 64 ? -11.578 28.5 3.85 1 61.62 64 GLN B C 1
ATOM 2510 O O . GLN B 1 64 ? -10.461 28.922 3.531 1 61.62 64 GLN B O 1
ATOM 2515 N N . ARG B 1 65 ? -12.109 28.562 5.105 1 54.25 65 ARG B N 1
ATOM 2516 C CA . ARG B 1 65 ? -11.172 28.594 6.223 1 54.25 65 ARG B CA 1
ATOM 2517 C C . ARG B 1 65 ? -10.086 27.547 6.066 1 54.25 65 ARG B C 1
ATOM 2519 O O . ARG B 1 65 ? -10.375 26.391 5.758 1 54.25 65 ARG B O 1
ATOM 2526 N N . LYS B 1 66 ? -8.906 28 5.699 1 53.62 66 LYS B N 1
ATOM 2527 C CA . LYS B 1 66 ? -7.773 27.078 5.746 1 53.62 66 LYS B CA 1
ATOM 2528 C C . LYS B 1 66 ? -7.391 26.75 7.188 1 53.62 66 LYS B C 1
ATOM 2530 O O . LYS B 1 66 ? -6.867 27.609 7.902 1 53.62 66 LYS B O 1
ATOM 2535 N N . SER B 1 67 ? -8.398 26.438 7.941 1 51.5 67 SER B N 1
ATOM 2536 C CA . SER B 1 67 ? -7.977 26.25 9.328 1 51.5 67 SER B CA 1
ATOM 2537 C C . SER B 1 67 ? -7.309 24.891 9.516 1 51.5 67 SER B C 1
ATOM 2539 O O . SER B 1 67 ? -7.586 23.938 8.766 1 51.5 67 SER B O 1
ATOM 2541 N N . GLU B 1 68 ? -6.273 25.031 10.289 1 51.5 68 GLU B N 1
ATOM 2542 C CA . GLU B 1 68 ? -5.613 23.844 10.836 1 51.5 68 GLU B CA 1
ATOM 2543 C C . GLU B 1 68 ? -6.625 22.75 11.141 1 51.5 68 GLU B C 1
ATOM 2545 O O . GLU B 1 68 ? -6.277 21.562 11.164 1 51.5 68 GLU B O 1
ATOM 2550 N N . ASP B 1 69 ? -7.934 23.297 11.219 1 51.28 69 ASP B N 1
ATOM 2551 C CA . ASP B 1 69 ? -8.906 22.344 11.758 1 51.28 69 ASP B CA 1
ATOM 2552 C C . ASP B 1 69 ? -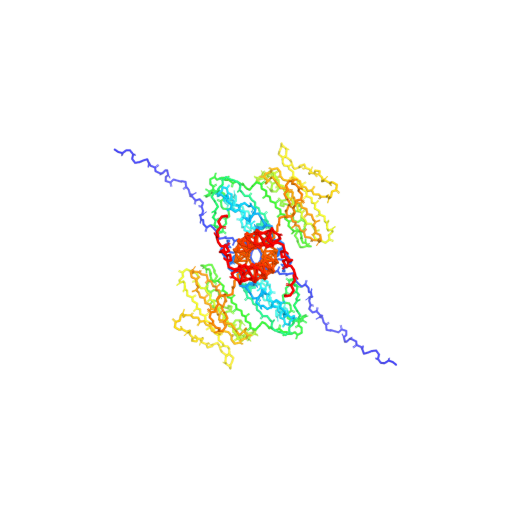9.633 21.609 10.641 1 51.28 69 ASP B C 1
ATOM 2554 O O . ASP B 1 69 ? -10.344 20.625 10.891 1 51.28 69 ASP B O 1
ATOM 2558 N N . PHE B 1 70 ? -9.516 22.141 9.516 1 57.84 70 PHE B N 1
ATOM 2559 C CA . PHE B 1 70 ? -10.281 21.438 8.492 1 57.84 70 PHE B CA 1
ATOM 2560 C C . PHE B 1 70 ? -9.352 20.734 7.508 1 57.84 70 PHE B C 1
ATOM 2562 O O . PHE B 1 70 ? -8.875 21.359 6.551 1 57.84 70 PHE B O 1
ATOM 2569 N N . ARG B 1 71 ? -9.094 19.531 7.887 1 67.44 71 ARG B N 1
ATOM 2570 C CA . ARG B 1 71 ? -8.219 18.656 7.105 1 67.44 71 ARG B CA 1
ATOM 2571 C C . ARG B 1 71 ? -9.031 17.828 6.113 1 67.44 71 ARG B C 1
ATOM 2573 O O . ARG B 1 71 ? -10.25 17.703 6.242 1 67.44 71 ARG B O 1
ATOM 2580 N N . GLY B 1 72 ? -8.391 17.516 5.012 1 79.19 72 GLY B N 1
ATOM 2581 C CA . GLY B 1 72 ? -9.016 16.609 4.062 1 79.19 72 GLY B CA 1
ATOM 2582 C C . GLY B 1 72 ? -9.461 15.297 4.688 1 79.19 72 GLY B C 1
ATOM 2583 O O . GLY B 1 72 ? -8.992 14.93 5.766 1 79.19 72 GLY B O 1
ATOM 2584 N N . PRO B 1 73 ? -10.453 14.703 4.102 1 91 73 PRO B N 1
ATOM 2585 C CA . PRO B 1 73 ? -10.953 13.43 4.613 1 91 73 PRO B CA 1
ATOM 2586 C C . PRO B 1 73 ? -9.906 12.312 4.531 1 91 73 PRO B C 1
ATOM 2588 O O . PRO B 1 73 ? -9.023 12.359 3.674 1 91 73 PRO B O 1
ATOM 2591 N N . ASP B 1 74 ? -10.062 11.336 5.41 1 90.44 74 ASP B N 1
ATOM 2592 C CA . ASP B 1 74 ? -9.164 10.18 5.402 1 90.44 74 ASP B CA 1
ATOM 2593 C C . ASP B 1 74 ? -9.375 9.336 4.148 1 90.44 74 ASP B C 1
ATOM 2595 O O . ASP B 1 74 ? -8.438 8.68 3.674 1 90.44 74 ASP B O 1
ATOM 2599 N N . PHE B 1 75 ? -10.516 9.305 3.725 1 95.5 75 PHE B N 1
ATOM 2600 C CA . PHE B 1 75 ? -10.875 8.555 2.527 1 95.5 75 PHE B CA 1
ATOM 2601 C C . PHE B 1 75 ? -12.047 9.211 1.804 1 95.5 75 PHE B C 1
ATOM 2603 O O . PHE B 1 75 ? -13.031 9.602 2.434 1 95.5 75 PHE B O 1
ATOM 2610 N N . PHE B 1 76 ? -11.914 9.398 0.481 1 97.44 76 PHE B N 1
ATOM 2611 C CA . PHE B 1 76 ? -13.07 9.883 -0.265 1 97.44 76 PHE B CA 1
ATOM 2612 C C . PHE B 1 76 ? -13.031 9.391 -1.706 1 97.44 76 PHE B C 1
ATOM 2614 O O . PHE B 1 76 ? -11.961 9.055 -2.225 1 97.44 76 PHE B O 1
ATOM 2621 N N . VAL B 1 77 ? -14.18 9.32 -2.27 1 98.62 77 VAL B N 1
ATOM 2622 C CA . VAL B 1 77 ? -14.359 8.828 -3.633 1 98.62 77 VAL B CA 1
ATOM 2623 C C . VAL B 1 77 ? -15.195 9.82 -4.438 1 98.62 77 VAL B C 1
ATOM 2625 O O . VAL B 1 77 ? -16.203 10.336 -3.947 1 98.62 77 VAL B O 1
ATOM 2628 N N . VAL B 1 78 ? -14.719 10.156 -5.578 1 98.31 78 VAL B N 1
ATOM 2629 C CA . VAL B 1 78 ? -15.477 10.938 -6.551 1 98.31 78 VAL B CA 1
ATOM 2630 C C . VAL B 1 78 ? -15.766 10.094 -7.785 1 98.31 78 VAL B C 1
ATOM 2632 O O . VAL B 1 78 ? -14.859 9.484 -8.359 1 98.31 78 VAL B O 1
ATOM 2635 N N . LEU B 1 79 ? -17 9.977 -8.117 1 98.38 79 LEU B N 1
ATOM 2636 C CA . LEU B 1 79 ? -17.406 9.203 -9.281 1 98.38 79 LEU B CA 1
ATOM 2637 C C . LEU B 1 79 ? -17.547 10.094 -10.508 1 98.38 79 LEU B C 1
ATOM 2639 O O . LEU B 1 79 ? -17.766 11.305 -10.383 1 98.38 79 LEU B O 1
ATOM 2643 N N . GLY B 1 80 ? -17.359 9.555 -11.695 1 97.44 80 GLY B N 1
ATOM 2644 C CA . GLY B 1 80 ? -17.562 10.266 -12.945 1 97.44 80 GLY B CA 1
ATOM 2645 C C . GLY B 1 80 ? -16.438 11.211 -13.305 1 97.44 80 GLY B C 1
ATOM 2646 O O . GLY B 1 80 ? -16.641 12.211 -13.992 1 97.44 80 GLY B O 1
ATOM 2647 N N . CYS B 1 81 ? -15.312 10.984 -12.82 1 96.56 81 CYS B N 1
ATOM 2648 C CA . CYS B 1 81 ? -14.141 11.797 -13.125 1 96.56 81 CYS B CA 1
ATOM 2649 C C . CYS B 1 81 ? -12.992 10.922 -13.617 1 96.56 81 CYS B C 1
ATOM 2651 O O . CYS B 1 81 ? -13.062 9.695 -13.539 1 96.56 81 CYS B O 1
ATOM 2653 N N . GLU B 1 82 ? -11.984 11.57 -14.109 1 96.12 82 GLU B N 1
ATOM 2654 C CA . GLU B 1 82 ? -10.828 10.844 -14.633 1 96.12 82 GLU B CA 1
ATOM 2655 C C . GLU B 1 82 ? -10.008 10.227 -13.508 1 96.12 82 GLU B C 1
ATOM 2657 O O . GLU B 1 82 ? -9.75 10.875 -12.492 1 96.12 82 GLU B O 1
ATOM 2662 N N . ARG B 1 83 ? -9.711 8.969 -13.695 1 95.81 83 ARG B N 1
ATOM 2663 C CA . ARG B 1 83 ? -8.828 8.273 -12.758 1 95.81 83 ARG B CA 1
ATOM 2664 C C . ARG B 1 83 ? -7.379 8.695 -12.953 1 95.81 83 ARG B C 1
ATOM 2666 O O . ARG B 1 83 ? -6.691 8.18 -13.836 1 95.81 83 ARG B O 1
ATOM 2673 N N . ARG B 1 84 ? -6.93 9.602 -12.156 1 93.56 84 ARG B N 1
ATOM 2674 C CA . ARG B 1 84 ? -5.559 10.102 -12.211 1 93.56 84 ARG B CA 1
ATOM 2675 C C . ARG B 1 84 ? -5.121 10.641 -10.852 1 93.56 84 ARG B C 1
ATOM 2677 O O . ARG B 1 84 ? -5.961 10.969 -10.008 1 93.56 84 ARG B O 1
ATOM 2684 N N . GLU B 1 85 ? -3.885 10.781 -10.656 1 88.88 85 GLU B N 1
ATOM 2685 C CA . GLU B 1 85 ? -3.344 11.367 -9.43 1 88.88 85 GLU B CA 1
ATOM 2686 C C . GLU B 1 85 ? -3.555 12.875 -9.406 1 88.88 85 GLU B C 1
ATOM 2688 O O . GLU B 1 85 ? -3.648 13.516 -10.453 1 88.88 85 GLU B O 1
ATOM 2693 N N . ARG B 1 86 ? -3.65 13.398 -8.172 1 87.69 86 ARG B N 1
ATOM 2694 C CA . ARG B 1 86 ? -3.875 14.828 -7.996 1 87.69 86 ARG B CA 1
ATOM 2695 C C . ARG B 1 86 ? -3.049 15.375 -6.836 1 87.69 86 ARG B C 1
ATOM 2697 O O . ARG B 1 86 ? -2.635 14.625 -5.953 1 87.69 86 ARG B O 1
ATOM 2704 N N . ARG B 1 87 ? -2.863 16.656 -6.879 1 81.12 87 ARG B N 1
ATOM 2705 C CA . ARG B 1 87 ? -2.275 17.359 -5.746 1 81.12 87 ARG B CA 1
ATOM 2706 C C . ARG B 1 87 ? -3.334 17.688 -4.699 1 81.12 87 ARG B C 1
ATOM 2708 O O . ARG B 1 87 ? -3.037 17.75 -3.504 1 81.12 87 ARG B O 1
ATOM 2715 N N . SER B 1 88 ? -4.457 17.906 -5.125 1 83.44 88 SER B N 1
ATOM 2716 C CA . SER B 1 88 ? -5.656 18.188 -4.34 1 83.44 88 SER B CA 1
ATOM 2717 C C . SER B 1 88 ? -6.918 17.969 -5.164 1 83.44 88 SER B C 1
ATOM 2719 O O . SER B 1 88 ? -6.855 17.828 -6.387 1 83.44 88 SER B O 1
ATOM 2721 N N . TRP B 1 89 ? -7.98 17.828 -4.469 1 88.5 89 TRP B N 1
ATOM 2722 C CA . TRP B 1 89 ? -9.242 17.891 -5.195 1 88.5 89 TRP B CA 1
ATOM 2723 C C . TRP B 1 89 ? -9.797 19.312 -5.188 1 88.5 89 TRP B C 1
ATOM 2725 O O . TRP B 1 89 ? -10.43 19.734 -4.219 1 88.5 89 TRP B O 1
ATOM 2735 N N . THR B 1 90 ? -9.461 20 -6.246 1 85.25 90 THR B N 1
ATOM 2736 C CA . THR B 1 90 ? -9.945 21.375 -6.406 1 85.25 90 THR B CA 1
ATOM 2737 C C . THR B 1 90 ? -11.25 21.391 -7.203 1 85.25 90 THR B C 1
ATOM 2739 O O . THR B 1 90 ? -11.234 21.281 -8.43 1 85.25 90 THR B O 1
ATOM 2742 N N . VAL B 1 91 ? -12.32 21.641 -6.535 1 87.56 91 VAL B N 1
ATOM 2743 C CA . VAL B 1 91 ? -13.664 21.406 -7.059 1 87.56 91 VAL B CA 1
ATOM 2744 C C . VAL B 1 91 ? -13.844 22.188 -8.359 1 87.56 91 VAL B C 1
ATOM 2746 O O . VAL B 1 91 ? -14.375 21.656 -9.336 1 87.56 91 VAL B O 1
ATOM 2749 N N . TRP B 1 92 ? -13.398 23.406 -8.469 1 84.06 92 TRP B N 1
ATOM 2750 C CA . TRP B 1 92 ? -13.633 24.234 -9.648 1 84.06 92 TRP B CA 1
ATOM 2751 C C . TRP B 1 92 ? -12.695 23.828 -10.781 1 84.06 92 TRP B C 1
ATOM 2753 O O . TRP B 1 92 ? -12.906 24.219 -11.938 1 84.06 92 TRP B O 1
ATOM 2763 N N . GLN B 1 93 ? -11.727 23.047 -10.484 1 85.81 93 GLN B N 1
ATOM 2764 C CA . GLN B 1 93 ? -10.867 22.516 -11.539 1 85.81 93 GLN B CA 1
ATOM 2765 C C . GLN B 1 93 ? -11.328 21.141 -11.984 1 85.81 93 GLN B C 1
ATOM 2767 O O . GLN B 1 93 ? -10.812 20.594 -12.969 1 85.81 93 GLN B O 1
ATOM 2772 N N . GLU B 1 94 ? -12.273 20.672 -11.227 1 91.56 94 GLU B N 1
ATOM 2773 C CA . GLU B 1 94 ? -12.766 19.312 -11.492 1 91.56 94 GLU B CA 1
ATOM 2774 C C . GLU B 1 94 ? -14.227 19.344 -11.945 1 91.56 94 GLU B C 1
ATOM 2776 O O . GLU B 1 94 ? -15 18.438 -11.617 1 91.56 94 GLU B O 1
ATOM 2781 N N . GLY B 1 95 ? -14.555 20.422 -12.609 1 90.62 95 GLY B N 1
ATOM 2782 C CA . GLY B 1 95 ? -15.891 20.547 -13.18 1 90.62 95 GLY B CA 1
ATOM 2783 C C . GLY B 1 95 ? -16.969 20.719 -12.133 1 90.62 95 GLY B C 1
ATOM 2784 O O . GLY B 1 95 ? -18.125 20.375 -12.367 1 90.62 95 GLY B O 1
ATOM 2785 N N . GLY B 1 96 ? -16.562 21.062 -10.969 1 91.5 96 GLY B N 1
ATOM 2786 C CA . GLY B 1 96 ? -17.516 21.297 -9.906 1 91.5 96 GLY B CA 1
ATOM 2787 C C . GLY B 1 96 ? -17.922 20.031 -9.18 1 91.5 96 GLY B C 1
ATOM 2788 O O . GLY B 1 96 ? -18.797 20.047 -8.32 1 91.5 96 GLY B O 1
ATOM 2789 N N . ARG B 1 97 ? -17.281 18.953 -9.453 1 94.44 97 ARG B N 1
ATOM 2790 C CA . ARG B 1 97 ? -17.656 17.672 -8.875 1 94.44 97 ARG B CA 1
ATOM 2791 C C . ARG B 1 97 ? -17.234 17.578 -7.414 1 94.44 97 ARG B C 1
ATOM 2793 O O . ARG B 1 97 ? -16.125 17.969 -7.066 1 94.44 97 ARG B O 1
ATOM 2800 N N . LEU B 1 98 ? -18.156 17.109 -6.648 1 95.69 98 LEU B N 1
ATOM 2801 C CA . LEU B 1 98 ? -17.906 16.906 -5.223 1 95.69 98 LEU B CA 1
ATOM 2802 C C . LEU B 1 98 ? -17.781 15.422 -4.895 1 95.69 98 LEU B C 1
ATOM 2804 O O . LEU B 1 98 ? -18.203 14.57 -5.684 1 95.69 98 LEU B O 1
ATOM 2808 N N . PRO B 1 99 ? -17.234 15.078 -3.746 1 97.44 99 PRO B N 1
ATOM 2809 C CA . PRO B 1 99 ? -17.125 13.664 -3.375 1 97.44 99 PRO B CA 1
ATOM 2810 C C . PRO B 1 99 ? -18.484 12.977 -3.236 1 97.44 99 PRO B C 1
ATOM 2812 O O . PRO B 1 99 ? -19.438 13.586 -2.744 1 97.44 99 PRO B O 1
ATOM 2815 N N . ASN B 1 100 ? -18.5 11.734 -3.652 1 98.69 100 ASN B N 1
ATOM 2816 C CA . ASN B 1 100 ? -19.703 10.914 -3.502 1 98.69 100 ASN B CA 1
ATOM 2817 C C . ASN B 1 100 ? -19.719 10.203 -2.15 1 98.69 100 ASN B C 1
ATOM 2819 O O . ASN B 1 100 ? -20.797 9.992 -1.577 1 98.69 100 ASN B O 1
ATOM 2823 N N . VAL B 1 101 ? -18.547 9.812 -1.714 1 98.81 101 VAL B N 1
ATOM 2824 C CA . VAL B 1 101 ? -18.406 9.086 -0.458 1 98.81 101 VAL B CA 1
ATOM 2825 C C . VAL B 1 101 ? -17.219 9.633 0.334 1 98.81 101 VAL B C 1
ATOM 2827 O O . VAL B 1 101 ? -16.156 9.906 -0.232 1 98.81 101 VAL B O 1
ATOM 2830 N N . ILE B 1 102 ? -17.359 9.859 1.604 1 98.06 102 ILE B N 1
ATOM 2831 C CA . ILE B 1 102 ? -16.281 10.211 2.52 1 98.06 102 ILE B CA 1
ATOM 2832 C C . ILE B 1 102 ? -16.312 9.273 3.727 1 98.06 102 ILE B C 1
ATOM 2834 O O . ILE B 1 102 ? -17.375 8.961 4.254 1 98.06 102 ILE B O 1
ATOM 2838 N N . ALA B 1 103 ? -15.188 8.773 4.129 1 97.81 103 ALA B N 1
ATOM 2839 C CA . ALA B 1 103 ? -15.023 8.016 5.363 1 97.81 103 ALA B CA 1
ATOM 2840 C C . ALA B 1 103 ? -13.914 8.602 6.227 1 97.81 103 ALA B C 1
ATOM 2842 O O . ALA B 1 103 ? -12.828 8.906 5.73 1 97.81 103 ALA B O 1
ATOM 2843 N N . GLU B 1 104 ? -14.211 8.797 7.48 1 94.5 104 GLU B N 1
ATOM 2844 C CA . GLU B 1 104 ? -13.242 9.289 8.453 1 94.5 104 GLU B CA 1
ATOM 2845 C C . GLU B 1 104 ? -12.852 8.203 9.445 1 94.5 104 GLU B C 1
ATOM 2847 O O . GLU B 1 104 ? -13.695 7.426 9.891 1 94.5 104 GLU B O 1
ATOM 2852 N N . ILE B 1 105 ? -11.641 8.07 9.688 1 92.62 105 ILE B N 1
ATOM 2853 C CA . ILE B 1 105 ? -11.133 7.238 10.773 1 92.62 105 ILE B CA 1
ATOM 2854 C C . ILE B 1 105 ? -10.859 8.102 12 1 92.62 105 ILE B C 1
ATOM 2856 O O . ILE B 1 105 ? -9.938 8.914 12 1 92.62 105 ILE B O 1
ATOM 2860 N N . LEU B 1 106 ? -11.609 7.852 12.969 1 88.19 106 LEU B N 1
ATOM 2861 C CA . LEU B 1 106 ? -11.602 8.742 14.125 1 88.19 106 LEU B CA 1
ATOM 2862 C C . LEU B 1 106 ? -10.398 8.469 15.016 1 88.19 106 LEU B C 1
ATOM 2864 O O . LEU B 1 106 ? -9.875 7.348 15.031 1 88.19 106 LEU B O 1
ATOM 2868 N N . SER B 1 107 ? -9.883 9.484 15.562 1 79.62 107 SER B N 1
ATOM 2869 C CA . SER B 1 107 ? -8.891 9.414 16.625 1 79.62 107 SER B CA 1
ATOM 2870 C C . SER B 1 107 ? -9.312 10.25 17.828 1 79.62 107 SER B C 1
ATOM 2872 O O . SER B 1 107 ? -10.297 10.992 17.766 1 79.62 107 SER B O 1
ATOM 2874 N N . ASP B 1 108 ? -8.586 10.102 18.969 1 73.25 108 ASP B N 1
ATOM 2875 C CA . ASP B 1 108 ? -8.898 10.898 20.141 1 73.25 108 ASP B CA 1
ATOM 2876 C C . ASP B 1 108 ? -8.82 12.391 19.844 1 73.25 108 ASP B C 1
ATOM 2878 O O . ASP B 1 108 ? -9.609 13.18 20.359 1 73.25 108 ASP B O 1
ATOM 2882 N N . SER B 1 109 ? -7.938 12.727 18.906 1 70.06 109 SER B N 1
ATOM 2883 C CA . SER B 1 109 ? -7.656 14.133 18.625 1 70.06 109 SER B CA 1
ATOM 2884 C C . SER B 1 109 ? -8.68 14.719 17.656 1 70.06 109 SER B C 1
ATOM 2886 O O . SER B 1 109 ? -8.922 15.93 17.672 1 70.06 109 SER B O 1
ATOM 2888 N N . THR B 1 110 ? -9.375 13.828 16.812 1 76.56 110 THR B N 1
ATOM 2889 C CA . THR B 1 110 ? -10.18 14.398 15.734 1 76.56 110 THR B CA 1
ATOM 2890 C C . THR B 1 110 ? -11.641 13.992 15.883 1 76.56 110 THR B C 1
ATOM 2892 O O . THR B 1 110 ? -12.508 14.523 15.188 1 76.56 110 THR B O 1
ATOM 2895 N N . ALA B 1 111 ? -11.883 13.172 16.828 1 82.31 111 ALA B N 1
ATOM 2896 C CA . ALA B 1 111 ? -13.211 12.57 16.922 1 82.31 111 ALA B CA 1
ATOM 2897 C C . ALA B 1 111 ? -14.297 13.641 17.016 1 82.31 111 ALA B C 1
ATOM 2899 O O . ALA B 1 111 ? -15.305 13.578 16.297 1 82.31 111 ALA B O 1
ATOM 2900 N N . ASP B 1 112 ? -14.117 14.594 17.812 1 83.5 112 ASP B N 1
ATOM 2901 C CA . ASP B 1 112 ? -15.125 15.633 18 1 83.5 112 ASP B CA 1
ATOM 2902 C C . ASP B 1 112 ? -15.312 16.453 16.734 1 83.5 112 ASP B C 1
ATOM 2904 O O . ASP B 1 112 ? -16.453 16.766 16.359 1 83.5 112 ASP B O 1
ATOM 2908 N N . ILE B 1 113 ? -14.289 16.719 16.094 1 83.31 113 ILE B N 1
ATOM 2909 C CA . ILE B 1 113 ? -14.344 17.516 14.859 1 83.31 113 ILE B CA 1
ATOM 2910 C C . ILE B 1 113 ? -15.039 16.719 13.766 1 83.31 113 ILE B C 1
ATOM 2912 O O . ILE B 1 113 ? -15.875 17.25 13.039 1 83.31 113 ILE B O 1
ATOM 2916 N N . ASP B 1 114 ? -14.766 15.461 13.625 1 85.56 114 ASP B N 1
ATOM 2917 C CA . ASP B 1 114 ? -15.305 14.609 12.562 1 85.56 114 ASP B CA 1
ATOM 2918 C C . ASP B 1 114 ? -16.797 14.328 12.781 1 85.56 114 ASP B C 1
ATOM 2920 O O . ASP B 1 114 ? -17.562 14.273 11.82 1 85.56 114 ASP B O 1
ATOM 2924 N N . ARG B 1 115 ? -17.125 14.273 14.008 1 90.44 115 ARG B N 1
ATOM 2925 C CA . ARG B 1 115 ? -18.516 14 14.328 1 90.44 115 ARG B CA 1
ATOM 2926 C C . ARG B 1 115 ? -19.359 15.281 14.281 1 90.44 115 ARG B C 1
ATOM 2928 O O . ARG B 1 115 ? -20.594 15.219 14.211 1 90.44 115 ARG B O 1
ATOM 2935 N N . GLY B 1 116 ? -18.734 16.375 14.383 1 91.19 116 GLY B N 1
ATOM 2936 C CA . GLY B 1 116 ? -19.422 17.656 14.445 1 91.19 116 GLY B CA 1
ATOM 2937 C C . GLY B 1 116 ? -19.25 18.5 13.203 1 91.19 116 GLY B C 1
ATOM 2938 O O . GLY B 1 116 ? -19.969 18.328 12.211 1 91.19 116 GLY B O 1
ATOM 2939 N N . LEU B 1 117 ? -18.234 19.297 13.258 1 87.75 117 LEU B N 1
ATOM 2940 C CA . LEU B 1 117 ? -18.031 20.312 12.234 1 87.75 117 LEU B CA 1
ATOM 2941 C C . LEU B 1 117 ? -17.875 19.688 10.859 1 87.75 117 LEU B C 1
ATOM 2943 O O . LEU B 1 117 ? -18.5 20.125 9.891 1 87.75 117 LEU B O 1
ATOM 2947 N N . LYS B 1 118 ? -17.078 18.641 10.75 1 90.69 118 LYS B N 1
ATOM 2948 C CA . LYS B 1 118 ? -16.875 18.016 9.445 1 90.69 118 LYS B CA 1
ATOM 2949 C C . LYS B 1 118 ? -18.172 17.406 8.914 1 90.69 118 LYS B C 1
ATOM 2951 O O . LYS B 1 118 ? -18.5 17.562 7.742 1 90.69 118 LYS B O 1
ATOM 2956 N N . LYS B 1 119 ? -18.797 16.766 9.812 1 94.44 119 LYS B N 1
ATOM 2957 C CA . LYS B 1 119 ? -20.078 16.188 9.398 1 94.44 119 LYS B CA 1
ATOM 2958 C C . LYS B 1 119 ? -21.016 17.281 8.875 1 94.44 119 LYS B C 1
ATOM 2960 O O . LYS B 1 119 ? -21.688 17.078 7.855 1 94.44 119 LYS B O 1
ATOM 2965 N N . GLN B 1 120 ? -21.062 18.375 9.523 1 93.88 120 GLN B N 1
ATOM 2966 C CA . GLN B 1 120 ? -21.922 19.469 9.117 1 93.88 120 GLN B CA 1
ATOM 2967 C C . GLN B 1 120 ? -21.5 20.016 7.746 1 93.88 120 GLN B C 1
ATOM 2969 O O . GLN B 1 120 ? -22.359 20.297 6.902 1 93.88 120 GLN B O 1
ATOM 2974 N N . ILE B 1 121 ? -20.281 20.156 7.531 1 91.19 121 ILE B N 1
ATOM 2975 C CA . ILE B 1 121 ? -19.766 20.656 6.258 1 91.19 121 ILE B CA 1
ATOM 2976 C C . ILE B 1 121 ? -20.094 19.656 5.145 1 91.19 121 ILE B C 1
ATOM 2978 O O . ILE B 1 121 ? -20.531 20.047 4.066 1 91.19 121 ILE B O 1
ATOM 2982 N N . TYR B 1 122 ? -19.906 18.375 5.434 1 95.75 122 TYR B N 1
ATOM 2983 C CA . TYR B 1 122 ? -20.172 17.344 4.441 1 95.75 122 TYR B CA 1
ATOM 2984 C C . TYR B 1 122 ? -21.656 17.297 4.102 1 95.75 122 TYR B C 1
ATOM 2986 O O . TYR B 1 122 ? -22.031 17.062 2.947 1 95.75 122 TYR B O 1
ATOM 2994 N N . GLN B 1 123 ? -22.438 17.625 5.125 1 96.69 123 GLN B N 1
ATOM 2995 C CA . GLN B 1 123 ? -23.891 17.625 4.941 1 96.69 123 GLN B CA 1
ATOM 2996 C C . GLN B 1 123 ? -24.359 18.891 4.227 1 96.69 123 GLN B C 1
ATOM 2998 O O . GLN B 1 123 ? -25.016 18.812 3.191 1 96.69 123 GLN B O 1
ATOM 3003 N N . ASP B 1 124 ? -23.922 20.047 4.703 1 94.62 124 ASP B N 1
ATOM 3004 C CA . ASP B 1 124 ? -24.594 21.297 4.375 1 94.62 124 ASP B CA 1
ATOM 3005 C C . ASP B 1 124 ? -23.875 22.016 3.234 1 94.62 124 ASP B C 1
ATOM 3007 O O . ASP B 1 124 ? -24.484 22.797 2.496 1 94.62 124 ASP B O 1
ATOM 3011 N N . VAL B 1 125 ? -22.656 21.766 3.137 1 90.88 125 VAL B N 1
ATOM 3012 C CA . VAL B 1 125 ? -21.859 22.531 2.176 1 90.88 125 VAL B CA 1
ATOM 3013 C C . VAL B 1 125 ? -21.5 21.641 0.986 1 90.88 125 VAL B C 1
ATOM 3015 O O . VAL B 1 125 ? -21.906 21.906 -0.146 1 90.88 125 VAL B O 1
ATOM 3018 N N . LEU B 1 126 ? -20.891 20.484 1.267 1 92.94 126 LEU B N 1
ATOM 3019 C CA . LEU B 1 126 ? -20.422 19.625 0.188 1 92.94 126 LEU B CA 1
ATOM 3020 C C . LEU B 1 126 ? -21.531 18.703 -0.289 1 92.94 126 LEU B C 1
ATOM 3022 O O . LEU B 1 126 ? -21.453 18.141 -1.381 1 92.94 126 LEU B O 1
ATOM 3026 N N . ARG B 1 127 ? -22.531 18.5 0.579 1 96.62 127 ARG B N 1
ATOM 3027 C CA . ARG B 1 127 ? -23.656 17.641 0.251 1 96.62 127 ARG B CA 1
ATOM 3028 C C . ARG B 1 127 ? -23.188 16.266 -0.222 1 96.62 127 ARG B C 1
ATOM 3030 O O . ARG B 1 127 ? -23.625 15.773 -1.263 1 96.62 127 ARG B O 1
ATOM 3037 N N . VAL B 1 128 ? -22.281 15.719 0.53 1 98.12 128 VAL B N 1
ATOM 3038 C CA . VAL B 1 128 ? -21.75 14.391 0.241 1 98.12 128 VAL B CA 1
ATOM 3039 C C . VAL B 1 128 ? -22.859 13.352 0.408 1 98.12 128 VAL B C 1
ATOM 3041 O O . VAL B 1 128 ? -23.469 13.25 1.478 1 98.12 128 VAL B O 1
ATOM 3044 N N . PRO B 1 129 ? -23.125 12.586 -0.583 1 98.69 129 PRO B N 1
ATOM 3045 C CA . PRO B 1 129 ? -24.25 11.648 -0.53 1 98.69 129 PRO B CA 1
ATOM 3046 C C . PRO B 1 129 ? -24.109 10.633 0.606 1 98.69 129 PRO B C 1
ATOM 3048 O O . PRO B 1 129 ? -25.109 10.273 1.238 1 98.69 129 PRO B O 1
ATOM 3051 N N . GLU B 1 130 ? -22.922 10.164 0.857 1 98.81 130 GLU B N 1
ATOM 3052 C CA . GLU B 1 130 ? -22.719 9.164 1.901 1 98.81 130 GLU B CA 1
ATOM 3053 C C . GLU B 1 130 ? -21.5 9.516 2.771 1 98.81 130 GLU B C 1
ATOM 3055 O O . GLU B 1 130 ? -20.422 9.805 2.254 1 98.81 130 GLU B O 1
ATOM 3060 N N . TYR B 1 131 ? -21.688 9.516 4.09 1 98.69 131 TYR B N 1
ATOM 3061 C CA . TYR B 1 131 ? -20.625 9.789 5.051 1 98.69 131 TYR B CA 1
ATOM 3062 C C . TYR B 1 131 ? -20.5 8.664 6.07 1 98.69 131 TYR B C 1
ATOM 3064 O O . TYR B 1 131 ? -21.5 8.227 6.645 1 98.69 131 TYR B O 1
ATOM 3072 N N . PHE B 1 132 ? -19.234 8.141 6.238 1 98.56 132 PHE B N 1
ATOM 3073 C CA . PHE B 1 132 ? -18.969 7.082 7.203 1 98.56 132 PHE B CA 1
ATOM 3074 C C . PHE B 1 132 ? -17.875 7.516 8.188 1 98.56 132 PHE B C 1
ATOM 3076 O O . PHE B 1 132 ? -16.984 8.297 7.832 1 98.56 132 PHE B O 1
ATOM 3083 N N . TRP B 1 133 ? -17.938 7.07 9.383 1 96.75 133 TRP B N 1
ATOM 3084 C CA . TRP B 1 133 ? -16.781 7.18 10.273 1 96.75 133 TRP B CA 1
ATOM 3085 C C . TRP B 1 133 ? -16.578 5.883 11.055 1 96.75 133 TRP B C 1
ATOM 3087 O O . TRP B 1 133 ? -17.516 5.105 11.242 1 96.75 133 TRP B O 1
ATOM 3097 N N . PHE B 1 134 ? -15.375 5.621 11.359 1 96.56 134 PHE B N 1
ATOM 3098 C CA . PHE B 1 134 ? -14.961 4.441 12.102 1 96.56 134 PHE B CA 1
ATOM 3099 C C . PHE B 1 134 ? -14.125 4.832 13.312 1 96.56 134 PHE B C 1
ATOM 3101 O O . PHE B 1 134 ? -13.117 5.535 13.18 1 96.56 134 PHE B O 1
ATOM 3108 N N . ASP B 1 135 ? -14.578 4.398 14.445 1 91.88 135 ASP B N 1
ATOM 3109 C CA . ASP B 1 135 ? -13.844 4.59 15.695 1 91.88 135 ASP B CA 1
ATOM 3110 C C . ASP B 1 135 ? -13.086 3.324 16.078 1 91.88 135 ASP B C 1
ATOM 3112 O O . ASP B 1 135 ? -13.68 2.365 16.578 1 91.88 135 ASP B O 1
ATOM 3116 N N . PRO B 1 136 ? -11.828 3.396 15.93 1 87.69 136 PRO B N 1
ATOM 3117 C CA . PRO B 1 136 ? -11.062 2.18 16.219 1 87.69 136 PRO B CA 1
ATOM 3118 C C . PRO B 1 136 ? -11.016 1.85 17.703 1 87.69 136 PRO B C 1
ATOM 3120 O O . PRO B 1 136 ? -10.812 0.69 18.078 1 87.69 136 PRO B O 1
ATOM 3123 N N . GLN B 1 137 ? -11.148 2.789 18.547 1 83 137 GLN B N 1
ATOM 3124 C CA . GLN B 1 137 ? -11.094 2.553 19.984 1 83 137 GLN B CA 1
ATOM 3125 C C . GLN B 1 137 ? -12.383 1.905 20.484 1 83 137 GLN B C 1
ATOM 3127 O O . GLN B 1 137 ? -12.344 0.968 21.281 1 83 137 GLN B O 1
ATOM 3132 N N . ARG B 1 138 ? -13.453 2.338 19.984 1 85.88 138 ARG B N 1
ATOM 3133 C CA . ARG B 1 138 ? -14.75 1.806 20.406 1 85.88 138 ARG B CA 1
ATOM 3134 C C . ARG B 1 138 ? -15.242 0.74 19.438 1 85.88 138 ARG B C 1
ATOM 3136 O O . ARG B 1 138 ? -16.281 0.119 19.656 1 85.88 138 ARG B O 1
ATOM 3143 N N . PHE B 1 139 ? -14.516 0.568 18.391 1 87.94 139 PHE B N 1
ATOM 3144 C CA . PHE B 1 139 ? -14.883 -0.359 17.328 1 87.94 139 PHE B CA 1
ATOM 3145 C C . PHE B 1 139 ? -16.281 -0.052 16.797 1 87.94 139 PHE B C 1
ATOM 3147 O O . PHE B 1 139 ? -17.109 -0.959 16.641 1 87.94 139 PHE B O 1
ATOM 3154 N N . GLU B 1 140 ? -16.562 1.166 16.578 1 92.19 140 GLU B N 1
ATOM 3155 C CA . GLU B 1 140 ? -17.859 1.632 16.125 1 92.19 140 GLU B CA 1
ATOM 3156 C C . GLU B 1 140 ? -17.812 2.133 14.688 1 92.19 140 GLU B C 1
ATOM 3158 O O . GLU B 1 140 ? -16.938 2.938 14.344 1 92.19 140 GLU B O 1
ATOM 3163 N N . LEU B 1 141 ? -18.672 1.569 13.914 1 97.19 141 LEU B N 1
ATOM 3164 C CA . LEU B 1 141 ? -18.859 2.016 12.531 1 97.19 141 LEU B CA 1
ATOM 3165 C C . LEU B 1 141 ? -20.219 2.672 12.352 1 97.19 141 LEU B C 1
ATOM 3167 O O . LEU B 1 141 ? -21.25 2.074 12.672 1 97.19 141 LEU B O 1
ATOM 3171 N N . CYS B 1 142 ? -20.188 3.902 11.883 1 97.56 142 CYS B N 1
ATOM 3172 C CA . CYS B 1 142 ? -21.422 4.633 11.602 1 97.56 142 CYS B CA 1
ATOM 3173 C C . CYS B 1 142 ? -21.422 5.16 10.164 1 97.56 142 CYS B C 1
ATOM 3175 O O . CYS B 1 142 ? -20.359 5.488 9.625 1 97.56 142 CYS B O 1
ATOM 3177 N N . GLY B 1 143 ? -22.547 5.164 9.586 1 98.38 143 GLY B N 1
ATOM 3178 C CA . GLY B 1 143 ? -22.734 5.664 8.234 1 98.38 143 GLY B CA 1
ATOM 3179 C C . GLY B 1 143 ? -24.016 6.441 8.047 1 98.38 143 GLY B C 1
ATOM 3180 O O . GLY B 1 143 ? -25 6.188 8.742 1 98.38 143 GLY B O 1
ATOM 3181 N N . PHE B 1 144 ? -23.938 7.359 7.152 1 98.69 144 PHE B N 1
ATOM 3182 C CA . PHE B 1 144 ? -25.094 8.211 6.867 1 98.69 144 PHE B CA 1
ATOM 3183 C C . PHE B 1 144 ? -25.297 8.359 5.363 1 98.69 144 PHE B C 1
ATOM 3185 O O . PHE B 1 144 ? -24.328 8.328 4.594 1 98.69 144 PHE B O 1
ATOM 3192 N N . HIS B 1 145 ? -26.5 8.523 4.965 1 98.44 145 HIS B N 1
ATOM 3193 C CA . HIS B 1 145 ? -26.828 8.945 3.607 1 98.44 145 HIS B CA 1
ATOM 3194 C C . HIS B 1 145 ? -27.594 10.266 3.609 1 98.44 145 HIS B C 1
ATOM 3196 O O . HIS B 1 145 ? -28.375 10.531 4.531 1 98.44 145 HIS B O 1
ATOM 3202 N N . LEU B 1 146 ? -27.359 11.039 2.65 1 98.44 146 LEU B N 1
ATOM 3203 C CA . LEU B 1 146 ? -27.984 12.352 2.543 1 98.44 146 LEU B CA 1
ATOM 3204 C C . LEU B 1 146 ? -29.375 12.25 1.925 1 98.44 146 LEU B C 1
ATOM 3206 O O . LEU B 1 146 ? -29.516 11.898 0.753 1 98.44 146 LEU B O 1
ATOM 3210 N N . LEU B 1 147 ? -30.375 12.539 2.691 1 97.31 147 LEU B N 1
ATOM 3211 C CA . LEU B 1 147 ? -31.766 12.547 2.252 1 97.31 147 LEU B CA 1
ATOM 3212 C C . LEU B 1 147 ? -32.375 13.914 2.469 1 97.31 147 LEU B C 1
ATOM 3214 O O . LEU B 1 147 ? -32.5 14.375 3.605 1 97.31 147 LEU B O 1
ATOM 3218 N N . GLU B 1 148 ? -32.75 14.562 1.382 1 95.88 148 GLU B N 1
ATOM 3219 C CA . GLU B 1 148 ? -33.375 15.883 1.423 1 95.88 148 GLU B CA 1
ATOM 3220 C C . GLU B 1 148 ? -32.531 16.875 2.219 1 95.88 148 GLU B C 1
ATOM 3222 O O . GLU B 1 148 ? -33.062 17.562 3.098 1 95.88 148 GLU B O 1
ATOM 3227 N N . GLY B 1 149 ? -31.312 16.75 2.125 1 95.88 149 GLY B N 1
ATOM 3228 C CA . GLY B 1 149 ? -30.391 17.734 2.674 1 95.88 149 GLY B CA 1
ATOM 3229 C C . GLY B 1 149 ? -29.953 17.406 4.09 1 95.88 149 GLY B C 1
ATOM 3230 O O . GLY B 1 149 ? -29.234 18.188 4.715 1 95.88 149 GLY B O 1
ATOM 3231 N N . ARG B 1 150 ? -30.375 16.188 4.531 1 97.5 150 ARG B N 1
ATOM 3232 C CA . ARG B 1 150 ? -30 15.805 5.891 1 97.5 150 ARG B CA 1
ATOM 3233 C C . ARG B 1 150 ? -29.406 14.398 5.918 1 97.5 150 ARG B C 1
ATOM 3235 O O . ARG B 1 150 ? -29.875 13.508 5.199 1 97.5 150 ARG B O 1
ATOM 3242 N N . TYR B 1 151 ? -28.406 14.297 6.793 1 98.25 151 TYR B N 1
ATOM 3243 C CA . TYR B 1 151 ? -27.844 12.961 6.977 1 98.25 151 TYR B CA 1
ATOM 3244 C C . TYR B 1 151 ? -28.781 12.086 7.801 1 98.25 151 TYR B C 1
ATOM 3246 O O . TYR B 1 151 ? -29.219 12.484 8.875 1 98.25 151 TYR B O 1
ATOM 3254 N N . VAL B 1 152 ? -29.125 10.969 7.285 1 98.44 152 VAL B N 1
ATOM 3255 C CA . VAL B 1 152 ? -29.906 9.938 7.965 1 98.44 152 VAL B CA 1
ATOM 3256 C C . VAL B 1 152 ? -29.031 8.695 8.188 1 98.44 152 VAL B C 1
ATOM 3258 O O . VAL B 1 152 ? -28.359 8.227 7.262 1 98.44 152 VAL B O 1
ATOM 3261 N N . PRO B 1 153 ? -29.062 8.172 9.375 1 98.31 153 PRO B N 1
ATOM 3262 C CA . PRO B 1 153 ? -28.219 7.012 9.648 1 98.31 153 PRO B CA 1
ATOM 3263 C C . PRO B 1 153 ? -28.578 5.801 8.797 1 98.31 153 PRO B C 1
ATOM 3265 O O . PRO B 1 153 ? -29.766 5.551 8.539 1 98.31 153 PRO B O 1
ATOM 3268 N N . LEU B 1 154 ? -27.531 5.145 8.32 1 98.44 154 LEU B N 1
ATOM 3269 C CA . LEU B 1 154 ? -27.719 3.875 7.617 1 98.44 154 LEU B CA 1
ATOM 3270 C C . LEU B 1 154 ? -27.984 2.744 8.602 1 98.44 154 LEU B C 1
ATOM 3272 O O . LEU B 1 154 ? -27.484 2.764 9.727 1 98.44 154 LEU B O 1
ATOM 3276 N N . GLU B 1 155 ? -28.75 1.814 8.148 1 97.31 155 GLU B N 1
ATOM 3277 C CA . GLU B 1 155 ? -28.969 0.611 8.953 1 97.31 155 GLU B CA 1
ATOM 3278 C C . GLU B 1 155 ? -27.922 -0.446 8.656 1 97.31 155 GLU B C 1
ATOM 3280 O O . GLU B 1 155 ? -27.672 -0.777 7.496 1 97.31 155 GLU B O 1
ATOM 3285 N N . ALA B 1 156 ? -27.391 -0.945 9.703 1 97.25 156 ALA B N 1
ATOM 3286 C CA . ALA B 1 156 ? -26.359 -1.963 9.547 1 97.25 156 ALA B CA 1
ATOM 3287 C C . ALA B 1 156 ? -26.969 -3.342 9.328 1 97.25 156 ALA B C 1
ATOM 3289 O O . ALA B 1 156 ? -28.094 -3.609 9.781 1 97.25 156 ALA B O 1
ATOM 3290 N N . THR B 1 157 ? -26.234 -4.141 8.617 1 97.44 157 THR B N 1
ATOM 3291 C CA . THR B 1 157 ? -26.609 -5.547 8.547 1 97.44 157 THR B CA 1
ATOM 3292 C C . THR B 1 157 ? -26.422 -6.227 9.898 1 97.44 157 THR B C 1
ATOM 3294 O O . THR B 1 157 ? -25.938 -5.609 10.852 1 97.44 157 THR B O 1
ATOM 3297 N N . GLU B 1 158 ? -26.781 -7.5 9.961 1 95.81 158 GLU B N 1
ATOM 3298 C CA . GLU B 1 158 ? -26.578 -8.266 11.18 1 95.81 158 GLU B CA 1
ATOM 3299 C C . GLU B 1 158 ? -25.094 -8.359 11.531 1 95.81 158 GLU B C 1
ATOM 3301 O O . GLU B 1 158 ? -24.734 -8.398 12.711 1 95.81 158 GLU B O 1
ATOM 3306 N N . ALA B 1 159 ? -24.328 -8.305 10.547 1 95.12 159 ALA B N 1
ATOM 3307 C CA . ALA B 1 159 ? -22.875 -8.414 10.75 1 95.12 159 ALA B CA 1
ATOM 3308 C C . ALA B 1 159 ? -22.266 -7.051 11.062 1 95.12 159 ALA B C 1
ATOM 3310 O O . ALA B 1 159 ? -21.047 -6.934 11.25 1 95.12 159 ALA B O 1
ATOM 3311 N N . GLY B 1 160 ? -23.109 -6.023 11.008 1 96.38 160 GLY B N 1
ATOM 3312 C CA . GLY B 1 160 ? -22.641 -4.688 11.336 1 96.38 160 GLY B CA 1
ATOM 3313 C C . GLY B 1 160 ? -22.094 -3.938 10.133 1 96.38 160 GLY B C 1
ATOM 3314 O O . GLY B 1 160 ? -21.406 -2.928 10.281 1 96.38 160 GLY B O 1
ATOM 3315 N N . TRP B 1 161 ? -22.391 -4.422 8.977 1 98.19 161 TRP B N 1
ATOM 3316 C CA . TRP B 1 161 ? -21.891 -3.789 7.762 1 98.19 161 TRP B CA 1
ATOM 3317 C C . TRP B 1 161 ? -22.844 -2.703 7.281 1 98.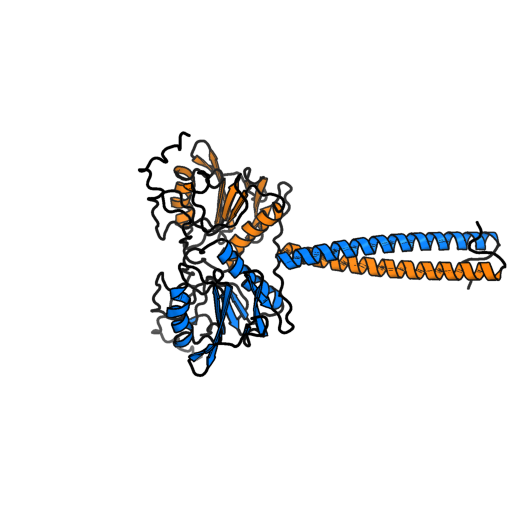19 161 TRP B C 1
ATOM 3319 O O . TRP B 1 161 ? -24.062 -2.783 7.52 1 98.19 161 TRP B O 1
ATOM 3329 N N . LEU B 1 162 ? -22.266 -1.687 6.695 1 98.81 162 LEU B N 1
ATOM 3330 C CA . LEU B 1 162 ? -23.062 -0.581 6.168 1 98.81 162 LEU B CA 1
ATOM 3331 C C . LEU B 1 162 ? -22.922 -0.486 4.652 1 98.81 162 LEU B C 1
ATOM 3333 O O . LEU B 1 162 ? -21.797 -0.454 4.129 1 98.81 162 LEU B O 1
ATOM 3337 N N . TRP B 1 163 ? -24 -0.383 3.959 1 98.62 163 TRP B N 1
ATOM 3338 C CA . TRP B 1 163 ? -24.031 -0.416 2.502 1 98.62 163 TRP B CA 1
ATOM 3339 C C . TRP B 1 163 ? -23.781 0.972 1.92 1 98.62 163 TRP B C 1
ATOM 3341 O O . TRP B 1 163 ? -24.391 1.951 2.354 1 98.62 163 TRP B O 1
ATOM 3351 N N . SER B 1 164 ? -22.859 1.036 1.017 1 98.81 164 SER B N 1
ATOM 3352 C CA . SER B 1 164 ? -22.688 2.215 0.173 1 98.81 164 SER B CA 1
ATOM 3353 C C . SER B 1 164 ? -23.297 2.002 -1.208 1 98.81 164 SER B C 1
ATOM 3355 O O . SER B 1 164 ? -22.734 1.297 -2.043 1 98.81 164 SER B O 1
ATOM 3357 N N . GLY B 1 165 ? -24.391 2.648 -1.417 1 98.31 165 GLY B N 1
ATOM 3358 C CA . GLY B 1 165 ? -25 2.576 -2.736 1 98.31 165 GLY B CA 1
ATOM 3359 C C . GLY B 1 165 ? -24.141 3.213 -3.82 1 98.31 165 GLY B C 1
ATOM 3360 O O . GLY B 1 165 ? -24.172 2.781 -4.973 1 98.31 165 GLY B O 1
ATOM 3361 N N . GLN B 1 166 ? -23.359 4.238 -3.473 1 98.38 166 GLN B N 1
ATOM 3362 C CA . GLN B 1 166 ? -22.484 4.926 -4.414 1 98.38 166 GLN B CA 1
ATOM 3363 C C . GLN B 1 166 ? -21.375 3.998 -4.918 1 98.38 166 GLN B C 1
ATOM 3365 O O . GLN B 1 166 ? -21 4.043 -6.09 1 98.38 166 GLN B O 1
ATOM 3370 N N . LEU B 1 167 ? -20.922 3.082 -4.027 1 98.56 167 LEU B N 1
ATOM 3371 C CA . LEU B 1 167 ? -19.781 2.238 -4.371 1 98.56 167 LEU B CA 1
ATOM 3372 C C . LEU B 1 167 ? -20.234 0.833 -4.746 1 98.56 167 LEU B C 1
ATOM 3374 O O . LEU B 1 167 ? -19.484 0.075 -5.367 1 98.56 167 LEU B O 1
ATOM 3378 N N . GLY B 1 168 ? -21.453 0.492 -4.422 1 98.5 168 GLY B N 1
ATOM 3379 C CA . GLY B 1 168 ? -21.875 -0.888 -4.578 1 98.5 168 GLY B CA 1
ATOM 3380 C C . GLY B 1 168 ? -21.094 -1.859 -3.721 1 98.5 168 GLY B C 1
ATOM 3381 O O . GLY B 1 168 ? -20.797 -2.975 -4.152 1 98.5 168 GLY B O 1
ATOM 3382 N N . LEU B 1 169 ? -20.656 -1.406 -2.539 1 98.75 169 LEU B N 1
ATOM 3383 C CA . LEU B 1 169 ? -19.844 -2.17 -1.597 1 98.75 169 LEU B CA 1
ATOM 3384 C C . LEU B 1 169 ? -20.328 -1.953 -0.166 1 98.75 169 LEU B C 1
ATOM 3386 O O . LEU B 1 169 ? -21.078 -1.017 0.105 1 98.75 169 LEU B O 1
ATOM 3390 N N . PHE B 1 170 ? -19.906 -2.768 0.718 1 98.81 170 PHE B N 1
ATOM 3391 C CA . PHE B 1 170 ? -20.125 -2.574 2.148 1 98.81 170 PHE B CA 1
ATOM 3392 C C . PHE B 1 170 ? -18.859 -2.012 2.809 1 98.81 170 PHE B C 1
ATOM 3394 O O . PHE B 1 170 ? -17.75 -2.359 2.426 1 98.81 170 PHE B O 1
ATOM 3401 N N . PHE B 1 171 ? -19.078 -1.147 3.721 1 98.75 171 PHE B N 1
ATOM 3402 C CA . PHE B 1 171 ? -18.078 -0.898 4.75 1 98.75 171 PHE B CA 1
ATOM 3403 C C . PHE B 1 171 ? -18.281 -1.822 5.945 1 98.75 171 PHE B C 1
ATOM 3405 O O . PHE B 1 171 ? -19.406 -1.986 6.418 1 98.75 171 PHE B O 1
ATOM 3412 N N . GLY B 1 172 ? -17.266 -2.445 6.414 1 98.19 172 GLY B N 1
ATOM 3413 C CA . GLY B 1 172 ? -17.359 -3.309 7.582 1 98.19 172 GLY B CA 1
ATOM 3414 C C . GLY B 1 172 ? -16.156 -3.189 8.508 1 98.19 172 GLY B C 1
ATOM 3415 O O . GLY B 1 172 ? -15.031 -3.002 8.047 1 98.19 172 GLY B O 1
ATOM 3416 N N . ALA B 1 173 ? -16.438 -3.25 9.797 1 95.94 173 ALA B N 1
ATOM 3417 C CA . ALA B 1 173 ? -15.359 -3.332 10.789 1 95.94 173 ALA B CA 1
ATOM 3418 C C . ALA B 1 173 ? -14.977 -4.785 11.055 1 95.94 173 ALA B C 1
ATOM 3420 O O . ALA B 1 173 ? -15.734 -5.531 11.68 1 95.94 173 ALA B O 1
ATOM 3421 N N . LEU B 1 174 ? -13.828 -5.184 10.555 1 92.81 174 LEU B N 1
ATOM 3422 C CA . LEU B 1 174 ? -13.352 -6.555 10.703 1 92.81 174 LEU B CA 1
ATOM 3423 C C . LEU B 1 174 ? -12.016 -6.59 11.43 1 92.81 174 LEU B C 1
ATOM 3425 O O . LEU B 1 174 ? -11.039 -5.984 10.977 1 92.81 174 LEU B O 1
ATOM 3429 N N . GLN B 1 175 ? -11.945 -7.281 12.625 1 86.81 175 GLN B N 1
ATOM 3430 C CA . GLN B 1 175 ? -10.727 -7.438 13.406 1 86.81 175 GLN B CA 1
ATOM 3431 C C . GLN B 1 175 ? -10.094 -6.082 13.711 1 86.81 175 GLN B C 1
ATOM 3433 O O . GLN B 1 175 ? -8.898 -5.891 13.5 1 86.81 175 GLN B O 1
ATOM 3438 N N . GLY B 1 176 ? -10.961 -5.129 13.961 1 86.62 176 GLY B N 1
ATOM 3439 C CA . GLY B 1 176 ? -10.492 -3.824 14.398 1 86.62 176 GLY B CA 1
ATOM 3440 C C . GLY B 1 176 ? -10.117 -2.91 13.242 1 86.62 176 GLY B C 1
ATOM 3441 O O . GLY B 1 176 ? -9.586 -1.819 13.453 1 86.62 176 GLY B O 1
ATOM 3442 N N . CYS B 1 177 ? -10.391 -3.316 12.039 1 91.94 177 CYS B N 1
ATOM 3443 C CA . CYS B 1 177 ? -10.039 -2.525 10.867 1 91.94 177 CYS B CA 1
ATOM 3444 C C . CYS B 1 177 ? -11.273 -2.244 10.016 1 91.94 177 CYS B C 1
ATOM 3446 O O . CYS B 1 177 ? -12.203 -3.055 9.969 1 91.94 177 CYS B O 1
ATOM 3448 N N . LEU B 1 178 ? -11.305 -1.121 9.453 1 96.62 178 LEU B N 1
ATOM 3449 C CA . LEU B 1 178 ? -12.336 -0.8 8.469 1 96.62 178 LEU B CA 1
ATOM 3450 C C . LEU B 1 178 ? -11.992 -1.394 7.109 1 96.62 178 LEU B C 1
ATOM 3452 O O . LEU B 1 178 ? -10.93 -1.122 6.559 1 96.62 178 LEU B O 1
ATOM 3456 N N . ARG B 1 179 ? -12.883 -2.24 6.586 1 97.94 179 ARG B N 1
ATOM 3457 C CA . ARG B 1 179 ? -12.648 -2.938 5.328 1 97.94 179 ARG B CA 1
ATOM 3458 C C . ARG B 1 179 ? -13.797 -2.717 4.355 1 97.94 179 ARG B C 1
ATOM 3460 O O . ARG B 1 179 ? -14.906 -2.363 4.77 1 97.94 179 ARG B O 1
ATOM 3467 N N . LEU B 1 180 ? -13.516 -2.885 3.105 1 98.62 180 LEU B N 1
ATOM 3468 C CA . LEU B 1 180 ? -14.539 -2.914 2.064 1 98.62 180 LEU B CA 1
ATOM 3469 C C . LEU B 1 180 ? -14.898 -4.348 1.701 1 98.62 180 LEU B C 1
ATOM 3471 O O . LEU B 1 180 ? -14.023 -5.215 1.624 1 98.62 180 LEU B O 1
ATOM 3475 N N . LEU B 1 181 ? -16.156 -4.551 1.562 1 98.62 181 LEU B N 1
ATOM 3476 C CA . LEU B 1 181 ? -16.656 -5.855 1.159 1 98.62 181 LEU B CA 1
ATOM 3477 C C . LEU B 1 181 ? -17.547 -5.738 -0.08 1 98.62 181 LEU B C 1
ATOM 3479 O O . LEU B 1 181 ? -18.234 -4.738 -0.259 1 98.62 181 LEU B O 1
ATOM 3483 N N . THR B 1 182 ? -17.547 -6.758 -0.868 1 98.38 182 THR B N 1
ATOM 3484 C CA . THR B 1 182 ? -18.453 -6.805 -2.014 1 98.38 182 THR B CA 1
ATOM 3485 C C . THR B 1 182 ? -19.891 -6.996 -1.561 1 98.38 182 THR B C 1
ATOM 3487 O O . THR B 1 182 ? -20.156 -7.27 -0.386 1 98.38 182 THR B O 1
ATOM 3490 N N . ALA B 1 183 ? -20.797 -6.836 -2.506 1 97.62 183 ALA B N 1
ATOM 3491 C CA . ALA B 1 183 ? -22.203 -7.043 -2.227 1 97.62 183 ALA B CA 1
ATOM 3492 C C . ALA B 1 183 ? -22.469 -8.477 -1.765 1 97.62 183 ALA B C 1
ATOM 3494 O O . ALA B 1 183 ? -23.391 -8.719 -0.972 1 97.62 183 ALA B O 1
ATOM 3495 N N . ALA B 1 184 ? -21.641 -9.367 -2.166 1 97.56 184 ALA B N 1
ATOM 3496 C CA . ALA B 1 184 ? -21.797 -10.773 -1.812 1 97.56 184 ALA B CA 1
ATOM 3497 C C . ALA B 1 184 ? -21.172 -11.062 -0.446 1 97.56 184 ALA B C 1
ATOM 3499 O O . ALA B 1 184 ? -21.281 -12.18 0.066 1 97.56 184 ALA B O 1
ATOM 3500 N N . GLY B 1 185 ? -20.5 -10.102 0.106 1 96.69 185 GLY B N 1
ATOM 3501 C CA . GLY B 1 185 ? -19.984 -10.25 1.459 1 96.69 185 GLY B CA 1
ATOM 3502 C C . GLY B 1 185 ? -18.531 -10.68 1.504 1 96.69 185 GLY B C 1
ATOM 3503 O O . GLY B 1 185 ? -18.016 -11 2.572 1 96.69 185 GLY B O 1
ATOM 3504 N N . ALA B 1 186 ? -17.906 -10.656 0.422 1 97.56 186 ALA B N 1
ATOM 3505 C CA . ALA B 1 186 ? -16.484 -11.016 0.385 1 97.56 186 ALA B CA 1
ATOM 3506 C C . ALA B 1 186 ? -15.602 -9.805 0.689 1 97.56 186 ALA B C 1
ATOM 3508 O O . ALA B 1 186 ? -15.805 -8.727 0.128 1 97.56 186 ALA B O 1
ATOM 3509 N N . VAL B 1 187 ? -14.656 -10.023 1.547 1 97.88 187 VAL B N 1
ATOM 3510 C CA . VAL B 1 187 ? -13.719 -8.953 1.857 1 97.88 187 VAL B CA 1
ATOM 3511 C C . VAL B 1 187 ? -12.836 -8.664 0.643 1 97.88 187 VAL B C 1
ATOM 3513 O O . VAL B 1 187 ? -12.289 -9.594 0.033 1 97.88 187 VAL B O 1
ATOM 3516 N N . ILE B 1 188 ? -12.727 -7.434 0.277 1 97.75 188 ILE B N 1
ATOM 3517 C CA . ILE B 1 188 ? -11.828 -7.059 -0.809 1 97.75 188 ILE B CA 1
ATOM 3518 C C . ILE B 1 188 ? -10.383 -7.039 -0.305 1 97.75 188 ILE B C 1
ATOM 3520 O O . ILE B 1 188 ? -10.031 -6.238 0.564 1 97.75 188 ILE B O 1
ATOM 3524 N N . PRO B 1 189 ? -9.555 -7.852 -0.865 1 95.81 189 PRO B N 1
ATOM 3525 C CA . PRO B 1 189 ? -8.203 -7.984 -0.314 1 95.81 189 PRO B CA 1
ATOM 3526 C C . PRO B 1 189 ? -7.316 -6.789 -0.644 1 95.81 189 PRO B C 1
ATOM 3528 O O . PRO B 1 189 ? -7.512 -6.133 -1.67 1 95.81 189 PRO B O 1
ATOM 3531 N N . THR B 1 190 ? -6.391 -6.496 0.218 1 91.94 190 THR B N 1
ATOM 3532 C CA . THR B 1 190 ? -5.309 -5.555 -0.064 1 91.94 190 THR B CA 1
ATOM 3533 C C . THR B 1 190 ? -4.305 -6.164 -1.037 1 91.94 190 THR B C 1
ATOM 3535 O O . THR B 1 190 ? -4.312 -7.375 -1.271 1 91.94 190 THR B O 1
ATOM 3538 N N . PRO B 1 191 ? -3.449 -5.324 -1.562 1 89.44 191 PRO B N 1
ATOM 3539 C CA . PRO B 1 191 ? -2.414 -5.871 -2.443 1 89.44 191 PRO B CA 1
ATOM 3540 C C . PRO B 1 191 ? -1.521 -6.891 -1.74 1 89.44 191 PRO B C 1
ATOM 3542 O O . PRO B 1 191 ? -1.17 -7.918 -2.328 1 89.44 191 PRO B O 1
ATOM 3545 N N . ALA B 1 192 ? -1.215 -6.621 -0.524 1 89.75 192 ALA B N 1
ATOM 3546 C CA . ALA B 1 192 ? -0.391 -7.562 0.231 1 89.75 192 ALA B CA 1
ATOM 3547 C C . ALA B 1 192 ? -1.111 -8.898 0.416 1 89.75 192 ALA B C 1
ATOM 3549 O O . ALA B 1 192 ? -0.504 -9.961 0.281 1 89.75 192 ALA B O 1
ATOM 3550 N N . GLU B 1 193 ? -2.367 -8.836 0.691 1 93.25 193 GLU B N 1
ATOM 3551 C CA . GLU B 1 193 ? -3.164 -10.047 0.865 1 93.25 193 GLU B CA 1
ATOM 3552 C C . GLU B 1 193 ? -3.293 -10.812 -0.447 1 93.25 193 GLU B C 1
ATOM 3554 O O . GLU B 1 193 ? -3.242 -12.047 -0.458 1 93.25 193 GLU B O 1
ATOM 3559 N N . ARG B 1 194 ? -3.445 -10.094 -1.487 1 93.69 194 ARG B N 1
ATOM 3560 C CA . ARG B 1 194 ? -3.512 -10.711 -2.807 1 93.69 194 ARG B CA 1
ATOM 3561 C C . ARG B 1 194 ? -2.195 -11.398 -3.156 1 93.69 194 ARG B C 1
ATOM 3563 O O . ARG B 1 194 ? -2.191 -12.484 -3.74 1 93.69 194 ARG B O 1
ATOM 3570 N N . ALA B 1 195 ? -1.171 -10.742 -2.861 1 92.44 195 ALA B N 1
ATOM 3571 C CA . ALA B 1 195 ? 0.146 -11.312 -3.137 1 92.44 195 ALA B CA 1
ATOM 3572 C C . ALA B 1 195 ? 0.34 -12.625 -2.393 1 92.44 195 ALA B C 1
ATOM 3574 O O . ALA B 1 195 ? 0.821 -13.609 -2.969 1 92.44 195 ALA B O 1
ATOM 3575 N N . GLU B 1 196 ? -0.035 -12.602 -1.185 1 93.62 196 GLU B N 1
ATOM 3576 C CA . GLU B 1 196 ? 0.098 -13.812 -0.381 1 93.62 196 GLU B CA 1
ATOM 3577 C C . GLU B 1 196 ? -0.765 -14.945 -0.938 1 93.62 196 GLU B C 1
ATOM 3579 O O . GLU B 1 196 ? -0.312 -16.078 -1.038 1 93.62 196 GLU B O 1
ATOM 3584 N N . ALA B 1 197 ? -1.989 -14.648 -1.237 1 95 197 ALA B N 1
ATOM 3585 C CA . ALA B 1 197 ? -2.895 -15.648 -1.792 1 95 197 ALA B CA 1
ATOM 3586 C C . ALA B 1 197 ? -2.371 -16.188 -3.121 1 95 197 ALA B C 1
ATOM 3588 O O . ALA B 1 197 ? -2.432 -17.391 -3.377 1 95 197 ALA B O 1
ATOM 3589 N N . ALA B 1 198 ? -1.912 -15.297 -3.885 1 94.62 198 ALA B N 1
ATOM 3590 C CA . ALA B 1 198 ? -1.396 -15.695 -5.191 1 94.62 198 ALA B CA 1
ATOM 3591 C C . ALA B 1 198 ? -0.155 -16.578 -5.043 1 94.62 198 ALA B C 1
ATOM 3593 O O . ALA B 1 198 ? 0.036 -17.516 -5.809 1 94.62 198 ALA B O 1
ATOM 3594 N N . GLN B 1 199 ? 0.646 -16.203 -4.156 1 94.69 199 GLN B N 1
ATOM 3595 C CA . GLN B 1 199 ? 1.838 -17 -3.906 1 94.69 199 GLN B CA 1
ATOM 3596 C C . GLN B 1 199 ? 1.467 -18.422 -3.469 1 94.69 199 GLN B C 1
ATOM 3598 O O . GLN B 1 199 ? 2.066 -19.391 -3.926 1 94.69 199 GLN B O 1
ATOM 3603 N N . GLN B 1 200 ? 0.531 -18.516 -2.613 1 96.12 200 GLN B N 1
ATOM 3604 C CA . GLN B 1 200 ? 0.077 -19.828 -2.164 1 96.12 200 GLN B CA 1
ATOM 3605 C C . GLN B 1 200 ? -0.503 -20.625 -3.322 1 96.12 200 GLN B C 1
ATOM 3607 O O . GLN B 1 200 ? -0.208 -21.812 -3.467 1 96.12 200 GLN B O 1
ATOM 3612 N N . ARG B 1 201 ? -1.283 -19.984 -4.051 1 96.12 201 ARG B N 1
ATOM 3613 C CA . ARG B 1 201 ? -1.854 -20.625 -5.223 1 96.12 201 ARG B CA 1
ATOM 3614 C C . ARG B 1 201 ? -0.76 -21.109 -6.172 1 96.12 201 ARG B C 1
ATOM 3616 O O . ARG B 1 201 ? -0.857 -22.203 -6.742 1 96.12 201 ARG B O 1
ATOM 3623 N N . ALA B 1 202 ? 0.193 -20.297 -6.355 1 96.5 202 ALA B N 1
ATOM 3624 C CA . ALA B 1 202 ? 1.3 -20.641 -7.238 1 96.5 202 ALA B CA 1
ATOM 3625 C C . ALA B 1 202 ? 2.055 -21.859 -6.711 1 96.5 202 ALA B C 1
ATOM 3627 O O . ALA B 1 202 ? 2.371 -22.781 -7.469 1 96.5 202 ALA B O 1
ATOM 3628 N N . GLU B 1 203 ? 2.295 -21.797 -5.492 1 96.62 203 GLU B N 1
ATOM 3629 C CA . GLU B 1 203 ? 3.004 -22.906 -4.879 1 96.62 203 GLU B CA 1
ATOM 3630 C C . GLU B 1 203 ? 2.203 -24.203 -5.004 1 96.62 203 GLU B C 1
ATOM 3632 O O . GLU B 1 203 ? 2.76 -25.25 -5.328 1 96.62 203 GLU B O 1
ATOM 3637 N N . GLN B 1 204 ? 0.972 -24.156 -4.754 1 96.94 204 GLN B N 1
ATOM 3638 C CA . GLN B 1 204 ? 0.109 -25.328 -4.879 1 96.94 204 GLN B CA 1
ATOM 3639 C C . GLN B 1 204 ? 0.061 -25.828 -6.32 1 96.94 204 GLN B C 1
ATOM 3641 O O . GLN B 1 204 ? 0.127 -27.031 -6.566 1 96.94 204 GLN B O 1
ATOM 3646 N N . ALA B 1 205 ? -0.068 -24.953 -7.203 1 97.25 205 ALA B N 1
ATOM 3647 C CA . ALA B 1 205 ? -0.124 -25.312 -8.617 1 97.25 205 ALA B CA 1
ATOM 3648 C C . ALA B 1 205 ? 1.187 -25.938 -9.07 1 97.25 205 ALA B C 1
ATOM 3650 O O . ALA B 1 205 ? 1.184 -26.891 -9.859 1 97.25 205 ALA B O 1
ATOM 3651 N N . GLU B 1 206 ? 2.246 -25.406 -8.602 1 97 206 GLU B N 1
ATOM 3652 C CA . GLU B 1 206 ? 3.549 -25.969 -8.938 1 97 206 GLU B CA 1
ATOM 3653 C C . GLU B 1 206 ? 3.697 -27.375 -8.391 1 97 206 GLU B C 1
ATOM 3655 O O . GLU B 1 206 ? 4.246 -28.25 -9.062 1 97 206 GLU B O 1
ATOM 3660 N N . GLN B 1 207 ? 3.268 -27.547 -7.207 1 97.19 207 GLN B N 1
ATOM 3661 C CA . GLN B 1 207 ? 3.291 -28.891 -6.629 1 97.19 207 GLN B CA 1
ATOM 3662 C C . GLN B 1 207 ? 2.428 -29.859 -7.438 1 97.19 207 GLN B C 1
ATOM 3664 O O . GLN B 1 207 ? 2.838 -30.984 -7.711 1 97.19 207 GLN B O 1
ATOM 3669 N N . ARG B 1 208 ? 1.26 -29.438 -7.754 1 97.25 208 ARG B N 1
ATOM 3670 C CA . ARG B 1 208 ? 0.378 -30.25 -8.578 1 97.25 208 ARG B CA 1
ATOM 3671 C C . ARG B 1 208 ? 1.029 -30.594 -9.914 1 97.25 208 ARG B C 1
ATOM 3673 O O . ARG B 1 208 ? 0.931 -31.719 -10.391 1 97.25 208 ARG B O 1
ATOM 3680 N N . ALA B 1 209 ? 1.625 -29.609 -10.508 1 97.56 209 ALA B N 1
ATOM 3681 C CA . ALA B 1 209 ? 2.307 -29.828 -11.781 1 97.56 209 ALA B CA 1
ATOM 3682 C C . ALA B 1 209 ? 3.414 -30.859 -11.641 1 97.56 209 ALA B C 1
ATOM 3684 O O . ALA B 1 209 ? 3.598 -31.703 -12.523 1 97.56 209 ALA B O 1
ATOM 3685 N N . GLN B 1 210 ? 4.109 -30.75 -10.586 1 97.44 210 GLN B N 1
ATOM 3686 C CA . GLN B 1 210 ? 5.176 -31.719 -10.344 1 97.44 210 GLN B CA 1
ATOM 3687 C C . GLN B 1 210 ? 4.613 -33.125 -10.164 1 97.44 210 GLN B C 1
ATOM 3689 O O . GLN B 1 210 ? 5.176 -34.094 -10.68 1 97.44 210 GLN B O 1
ATOM 3694 N N . VAL B 1 211 ? 3.545 -33.25 -9.367 1 97.75 211 VAL B N 1
ATOM 3695 C CA . VAL B 1 211 ? 2.902 -34.531 -9.141 1 97.75 211 VAL B CA 1
ATOM 3696 C C . VAL B 1 211 ? 2.424 -35.125 -10.469 1 97.75 211 VAL B C 1
ATOM 3698 O O . VAL B 1 211 ? 2.645 -36.281 -10.75 1 97.75 211 VAL B O 1
ATOM 3701 N N . GLU B 1 212 ? 1.816 -34.312 -11.242 1 97.38 212 GLU B N 1
ATOM 3702 C CA . GLU B 1 212 ? 1.297 -34.781 -12.531 1 97.38 212 GLU B CA 1
ATOM 3703 C C . GLU B 1 212 ? 2.43 -35.125 -13.484 1 97.38 212 GLU B C 1
ATOM 3705 O O . GLU B 1 212 ? 2.303 -36.062 -14.289 1 97.38 212 GLU B O 1
ATOM 3710 N N . LYS B 1 213 ? 3.498 -34.375 -13.461 1 97.5 213 LYS B N 1
ATOM 3711 C CA . LYS B 1 213 ? 4.672 -34.719 -14.266 1 97.5 213 LYS B CA 1
ATOM 3712 C C . LYS B 1 213 ? 5.227 -36.094 -13.891 1 97.5 213 LYS B C 1
ATOM 3714 O O . LYS B 1 213 ? 5.582 -36.875 -14.766 1 97.5 213 LYS B O 1
ATOM 3719 N N . GLN B 1 214 ? 5.309 -36.312 -12.625 1 97.69 214 GLN B N 1
ATOM 3720 C CA . GLN B 1 214 ? 5.785 -37.594 -12.156 1 97.69 214 GLN B CA 1
ATOM 3721 C C . GLN B 1 214 ? 4.844 -38.719 -12.594 1 97.69 214 GLN B C 1
ATOM 3723 O O . GLN B 1 214 ? 5.293 -39.781 -13.031 1 97.69 214 GLN B O 1
ATOM 3728 N N . ARG B 1 215 ? 3.57 -38.469 -12.422 1 97.31 215 ARG B N 1
ATOM 3729 C CA . ARG B 1 215 ? 2.576 -39.438 -12.867 1 97.31 215 ARG B CA 1
ATOM 3730 C C . ARG B 1 215 ? 2.717 -39.75 -14.352 1 97.31 215 ARG B C 1
ATOM 3732 O O . ARG B 1 215 ? 2.662 -40.906 -14.773 1 97.31 215 ARG B O 1
ATOM 3739 N N . ALA B 1 216 ? 2.869 -38.75 -15.156 1 97.38 216 ALA B N 1
ATOM 3740 C CA . ALA B 1 216 ? 3.051 -38.906 -16.594 1 97.38 216 ALA B CA 1
ATOM 3741 C C . ALA B 1 216 ? 4.305 -39.719 -16.906 1 97.38 216 ALA B C 1
ATOM 3743 O O . ALA B 1 216 ? 4.301 -40.562 -17.797 1 97.38 216 ALA B O 1
ATOM 3744 N N . GLY B 1 217 ? 5.305 -39.375 -16.141 1 97.12 217 GLY B N 1
ATOM 3745 C CA . GLY B 1 217 ? 6.527 -40.156 -16.297 1 97.12 217 GLY B CA 1
ATOM 3746 C C . GLY B 1 217 ? 6.344 -41.625 -15.977 1 97.12 217 GLY B C 1
ATOM 3747 O O . GLY B 1 217 ? 6.84 -42.469 -16.703 1 97.12 217 GLY B O 1
ATOM 3748 N N . GLN B 1 218 ? 5.668 -41.906 -14.922 1 97.31 218 GLN B N 1
ATOM 3749 C CA . GLN B 1 218 ? 5.398 -43.281 -14.516 1 97.31 218 GLN B CA 1
ATOM 3750 C C . GLN B 1 218 ? 4.551 -44 -15.555 1 97.31 218 GLN B C 1
ATOM 3752 O O . GLN B 1 218 ? 4.836 -45.156 -15.898 1 97.31 218 GLN B O 1
ATOM 3757 N N . GLU B 1 219 ? 3.566 -43.344 -16.016 1 97 219 GLU B N 1
ATOM 3758 C CA . GLU B 1 219 ? 2.695 -43.938 -17.031 1 97 219 GLU B CA 1
ATOM 3759 C C . GLU B 1 219 ? 3.443 -44.156 -18.344 1 97 219 GLU B C 1
ATOM 3761 O O . GLU B 1 219 ? 3.203 -45.156 -19.031 1 97 219 GLU B O 1
ATOM 3766 N N . ARG B 1 220 ? 4.285 -43.281 -18.688 1 97.12 220 ARG B N 1
ATOM 3767 C CA . ARG B 1 220 ? 5.117 -43.438 -19.875 1 97.12 220 ARG B CA 1
ATOM 3768 C C . ARG B 1 220 ? 6.012 -44.688 -19.75 1 97.12 220 ARG B C 1
ATOM 3770 O O . ARG B 1 220 ? 6.129 -45.469 -20.688 1 97.12 220 ARG B O 1
ATOM 3777 N N . GLN B 1 221 ? 6.613 -44.812 -18.625 1 96.94 221 GLN B N 1
ATOM 3778 C CA . GLN B 1 221 ? 7.465 -45.969 -18.375 1 96.94 221 GLN B CA 1
ATOM 3779 C C . GLN B 1 221 ? 6.664 -47.25 -18.453 1 96.94 221 GLN B C 1
ATOM 3781 O O . GLN B 1 221 ? 7.133 -48.25 -19 1 96.94 221 GLN B O 1
ATOM 3786 N N . ARG B 1 222 ? 5.492 -47.219 -17.859 1 96.06 222 ARG B N 1
ATOM 3787 C CA . ARG B 1 222 ? 4.605 -48.375 -17.922 1 96.06 222 ARG B CA 1
ATOM 3788 C C . ARG B 1 222 ? 4.27 -48.719 -19.375 1 96.06 222 ARG B C 1
ATOM 3790 O O . ARG B 1 222 ? 4.355 -49.875 -19.766 1 96.06 222 ARG B O 1
ATOM 3797 N N . ALA B 1 223 ? 3.953 -47.719 -20.125 1 96.12 223 ALA B N 1
ATOM 3798 C CA . ALA B 1 223 ? 3.615 -47.938 -21.531 1 96.12 223 ALA B CA 1
ATOM 3799 C C . ALA B 1 223 ? 4.812 -48.469 -22.312 1 96.12 223 ALA B C 1
ATOM 3801 O O . ALA B 1 223 ? 4.664 -49.344 -23.172 1 96.12 223 ALA B O 1
ATOM 3802 N N . GLU B 1 224 ? 5.926 -47.938 -22 1 96.12 224 GLU B N 1
ATOM 3803 C CA . GLU B 1 224 ? 7.137 -48.375 -22.672 1 96.12 224 GLU B CA 1
ATOM 3804 C C . GLU B 1 224 ? 7.441 -49.844 -22.344 1 96.12 224 GLU B C 1
ATOM 3806 O O . GLU B 1 224 ? 7.859 -50.594 -23.219 1 96.12 224 GLU B O 1
ATOM 3811 N N . ARG B 1 225 ? 7.258 -50.281 -21.125 1 95.88 225 ARG B N 1
ATOM 3812 C CA . ARG B 1 225 ? 7.457 -51.656 -20.719 1 95.88 225 ARG B CA 1
ATOM 3813 C C . ARG B 1 225 ? 6.48 -52.594 -21.422 1 95.88 225 ARG B C 1
ATOM 3815 O O . ARG B 1 225 ? 6.867 -53.656 -21.891 1 95.88 225 ARG B O 1
ATOM 3822 N N . LEU B 1 226 ? 5.266 -52.156 -21.516 1 95.62 226 LEU B N 1
ATOM 3823 C CA . LEU B 1 226 ? 4.242 -52.969 -22.172 1 95.62 226 LEU B CA 1
ATOM 3824 C C . LEU B 1 226 ? 4.516 -53.062 -23.672 1 95.62 226 LEU B C 1
ATOM 3826 O O . LEU B 1 226 ? 4.34 -54.125 -24.266 1 95.62 226 LEU B O 1
ATOM 3830 N N . ALA B 1 227 ? 4.984 -52 -24.25 1 95.81 227 ALA B N 1
ATOM 3831 C CA . ALA B 1 227 ? 5.328 -52 -25.672 1 95.81 227 ALA B CA 1
ATOM 3832 C C . ALA B 1 227 ? 6.492 -52.938 -25.969 1 95.81 227 ALA B C 1
ATOM 3834 O O . ALA B 1 227 ? 6.5 -53.625 -26.969 1 95.81 227 ALA B O 1
ATOM 3835 N N . GLN B 1 228 ? 7.453 -52.906 -25.078 1 95.19 228 GLN B N 1
ATOM 3836 C CA . GLN B 1 228 ? 8.609 -53.781 -25.25 1 95.19 228 GLN B CA 1
ATOM 3837 C C . GLN B 1 228 ? 8.203 -55.25 -25.172 1 95.19 228 GLN B C 1
ATOM 3839 O O . GLN B 1 228 ? 8.695 -56.0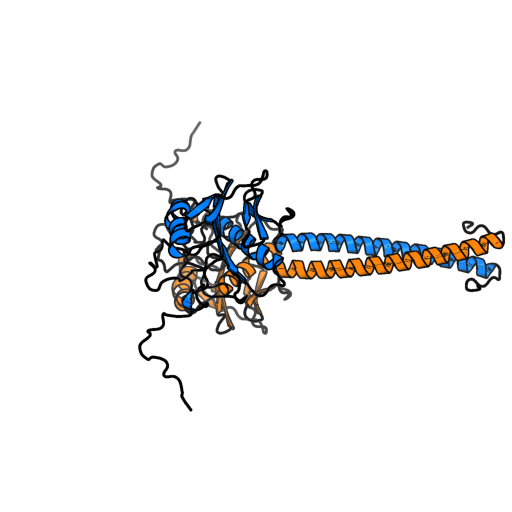62 -25.953 1 95.19 228 GLN B O 1
ATOM 3844 N N . ARG B 1 229 ? 7.293 -55.688 -24.328 1 93.81 229 ARG B N 1
ATOM 3845 C CA . ARG B 1 229 ? 6.816 -57.062 -24.203 1 93.81 229 ARG B CA 1
ATOM 3846 C C . ARG B 1 229 ? 6.066 -57.5 -25.453 1 93.81 229 ARG B C 1
ATOM 3848 O O . ARG B 1 229 ? 6.191 -58.625 -25.906 1 93.81 229 ARG B O 1
ATOM 3855 N N . LEU B 1 230 ? 5.336 -56.562 -26 1 94.31 230 LEU B N 1
ATOM 3856 C CA . LEU B 1 230 ? 4.625 -56.875 -27.234 1 94.31 230 LEU B CA 1
ATOM 3857 C C . LEU B 1 230 ? 5.605 -57.094 -28.375 1 94.31 230 LEU B C 1
ATOM 3859 O O . LEU B 1 230 ? 5.426 -58.031 -29.172 1 94.31 230 LEU B O 1
ATOM 3863 N N . ARG B 1 231 ? 6.672 -56.312 -28.438 1 94.19 231 ARG B N 1
ATOM 3864 C CA . ARG B 1 231 ? 7.691 -56.5 -29.453 1 94.19 231 ARG B CA 1
ATOM 3865 C C . ARG B 1 231 ? 8.391 -57.844 -29.312 1 94.19 231 ARG B C 1
ATOM 3867 O O . ARG B 1 231 ? 8.734 -58.469 -30.312 1 94.19 231 ARG B O 1
ATOM 3874 N N . GLU B 1 232 ? 8.594 -58.219 -28.062 1 92.62 232 GLU B N 1
ATOM 3875 C CA . GLU B 1 232 ? 9.242 -59.5 -27.797 1 92.62 232 GLU B CA 1
ATOM 3876 C C . GLU B 1 232 ? 8.375 -60.656 -28.266 1 92.62 232 GLU B C 1
ATOM 3878 O O . GLU B 1 232 ? 8.891 -61.75 -28.547 1 92.62 232 GLU B O 1
ATOM 3883 N N . GLN B 1 233 ? 7.105 -60.469 -28.359 1 90.44 233 GLN B N 1
ATOM 3884 C CA . GLN B 1 233 ? 6.188 -61.5 -28.844 1 90.44 233 GLN B CA 1
ATOM 3885 C C . GLN B 1 233 ? 5.973 -61.375 -30.344 1 90.44 233 GLN B C 1
ATOM 3887 O O . GLN B 1 233 ? 5.137 -62.062 -30.922 1 90.44 233 GLN B O 1
ATOM 3892 N N . GLY B 1 234 ? 6.668 -60.469 -30.984 1 90.69 234 GLY B N 1
ATOM 3893 C CA . GLY B 1 234 ? 6.617 -60.312 -32.438 1 90.69 234 GLY B CA 1
ATOM 3894 C C . GLY B 1 234 ? 5.484 -59.406 -32.875 1 90.69 234 GLY B C 1
ATOM 3895 O O . GLY B 1 234 ? 5.117 -59.406 -34.062 1 90.69 234 GLY B O 1
ATOM 3896 N N . LEU B 1 235 ? 4.941 -58.656 -31.859 1 91.94 235 LEU B N 1
ATOM 3897 C CA . LEU B 1 235 ? 3.816 -57.781 -32.188 1 91.94 235 LEU B CA 1
ATOM 3898 C C . LEU B 1 235 ? 4.25 -56.344 -32.25 1 91.94 235 LEU B C 1
ATOM 3900 O O . LEU B 1 235 ? 5.102 -55.906 -31.469 1 91.94 235 LEU B O 1
ATOM 3904 N N . ASP B 1 236 ? 3.771 -55.531 -33.188 1 92.19 236 ASP B N 1
ATOM 3905 C CA . ASP B 1 236 ? 4.02 -54.094 -33.281 1 92.19 236 ASP B CA 1
ATOM 3906 C C . ASP B 1 236 ? 3.137 -53.344 -32.281 1 92.19 236 ASP B C 1
ATOM 3908 O O . ASP B 1 236 ? 1.916 -53.281 -32.438 1 92.19 236 ASP B O 1
ATOM 3912 N N . PRO B 1 237 ? 3.734 -52.688 -31.359 1 92.19 237 PRO B N 1
ATOM 3913 C CA . PRO B 1 237 ? 2.936 -51.969 -30.344 1 92.19 237 PRO B CA 1
ATOM 3914 C C . PRO B 1 237 ? 2.141 -50.812 -30.938 1 92.19 237 PRO B C 1
ATOM 3916 O O . PRO B 1 237 ? 1.145 -50.375 -30.344 1 92.19 237 PR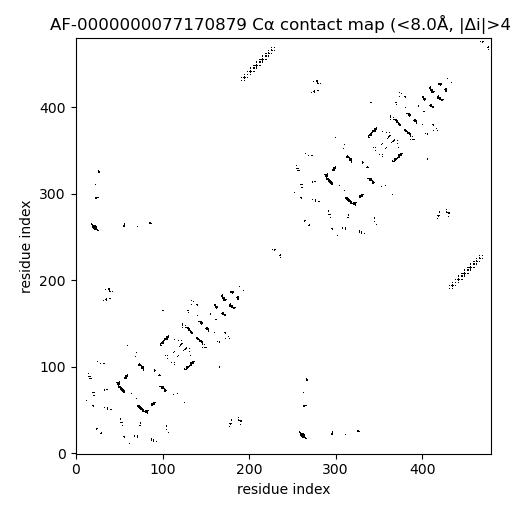O B O 1
ATOM 3919 N N . ASP B 1 238 ? 2.586 -50.406 -32.031 1 85.69 238 ASP B N 1
ATOM 3920 C CA . ASP B 1 238 ? 1.925 -49.25 -32.625 1 85.69 238 ASP B CA 1
ATOM 3921 C C . ASP B 1 238 ? 0.889 -49.656 -33.656 1 85.69 238 ASP B C 1
ATOM 3923 O O . ASP B 1 238 ? 0.259 -48.812 -34.281 1 85.69 238 ASP B O 1
ATOM 3927 N N . ALA B 1 239 ? 0.742 -51.062 -33.906 1 81.44 239 ALA B N 1
ATOM 3928 C CA . ALA B 1 239 ? -0.233 -51.531 -34.875 1 81.44 239 ALA B CA 1
ATOM 3929 C C . ALA B 1 239 ? -1.659 -51.344 -34.344 1 81.44 239 ALA B C 1
ATOM 3931 O O . ALA B 1 239 ? -1.91 -51.375 -33.156 1 81.44 239 ALA B O 1
ATOM 3932 N N . PRO B 1 240 ? -2.582 -50.906 -35.25 1 69.44 240 PRO B N 1
ATOM 3933 C CA . PRO B 1 240 ? -3.982 -50.75 -34.844 1 69.44 240 PRO B CA 1
ATOM 3934 C C . PRO B 1 240 ? -4.578 -52 -34.25 1 69.44 240 PRO B C 1
ATOM 3936 O O . PRO B 1 240 ? -4.109 -53.125 -34.531 1 69.44 240 PRO B O 1
#

Foldseek 3Di:
DCPDDPPPPPPDQDPQDAFDADDQPDPVLLVQLVQAVQLLCVVCVVDFFKEKDAQADEAQDSPPPPDNQDTTASMFMWGRFGYDDGRHRYCVVGVNTATQEGEHEDDPVNNVVVVPVVVCCCQAPRNHQKYWYAYLVVRDIWMFGHDPSDTDTADADPQRWGDDPVSQWIWDRDPSGTFIGHPVGHTRDGPVRVVVVVVVVVVVVVVVVVVVVVVVVVVVVVLVVVQVVCVVVVHHSVDD/DCPDDPPPPPPDQDPQDAFDADDDPDPVLLVQLVQAVQLLCVVCVVDFFKEKDAQADEAQDSPPPPDNQDTTASMFMWGRFGYDDGRHRYCVVGVNTATQEGEHEDDPVNNVVVVPVVVCCCQAPRNHQKYWYAYLVVRDIWMFGHDPSDTDTADADPQRWGDDPVSQWIWDRDPSGTFIGHPVGHTRDGPVRVVVVVVVVVVVVVVVVVVVVVVVVVVVVVLVVVQVVCVVVVHHSVDD

InterPro domains:
  IPR008538 Putative restriction endonuclease [PF05685] (22-169)
  IPR008538 Putative restriction endonuclease [cd06260] (23-169)
  IPR011335 Restriction endonuclease type II-like [SSF52980] (23-162)
  IPR012296 Nuclease, putative, TT1808 [G3DSA:3.90.1570.10] (19-159)

Secondary structure (DSSP, 8-state):
-------TT--PPPPSPPP-PPPPS-HHHHHHHHHHHHHHHHHTTT--SEEEESS--EE--TT----TT-PPPSEEEEESS-----S-EEGGGTTT---SEEEEE--TTTHHHHHTHHHHIIIIIS--SEEEEEETTTTEEEEEEEETTEEEEPPP-TT--EEETTTTEEEEEETTEEEEE-TTSPBPPPHHHHHHHHHHHHHHHHHHHHHHHHHHHHHHHHHHHHHHHHHHTT--TT--/-------TT--PPPPSPPP-PPPPS-HHHHHHHHHHHHHHHHHTTT--SEEEESS--EE--TT----TT-PPPSEEEEESS-----S-EEGGGTTT---SEEEEE--TTTHHHHHTHHHHIIIIIS--SEEEEEETTTTEEEEEEEETTEEEEPPP-TT--EEETTTTEEEEEETTEEEEE-TTSPBPPPHHHHHHHHHHHHHHHHHHHHHHHHHHHHHHHHHHHHHHHHHHTT--TT--

Solvent-accessible surface area (backbone atoms only — not comparable to full-atom values): 25916 Å² total; per-residue (Å²): 135,86,72,79,75,73,75,84,78,69,80,71,72,88,72,87,52,68,20,77,10,61,18,42,54,22,47,60,55,51,50,48,37,48,44,47,44,45,20,50,50,59,75,44,61,89,59,56,48,33,37,68,48,49,40,36,26,65,44,82,50,94,77,51,73,82,37,96,80,61,52,30,49,40,25,38,31,29,72,79,35,71,56,64,82,45,39,35,48,42,20,81,81,51,82,61,55,58,49,43,34,39,36,38,72,47,42,93,88,42,35,66,48,54,70,39,62,49,42,46,40,36,37,72,68,58,54,30,45,28,44,33,40,36,31,62,88,76,67,42,75,49,41,28,36,53,53,96,73,35,73,40,76,58,72,57,47,96,85,54,30,36,76,36,81,91,72,60,28,25,42,31,76,55,97,75,36,73,42,48,20,40,79,87,65,46,72,51,60,37,43,55,55,42,17,53,52,21,40,50,48,19,52,52,23,41,50,48,20,50,52,25,42,52,50,22,50,51,27,41,51,50,26,50,51,42,35,52,54,34,44,75,71,74,40,65,69,85,57,131,134,87,74,79,73,72,76,83,79,68,81,70,73,88,73,87,52,66,19,77,12,63,18,42,54,22,47,61,55,50,52,49,37,47,44,46,45,45,19,50,49,58,74,44,60,88,60,56,48,32,36,69,47,49,40,38,25,66,44,81,51,94,76,51,72,82,37,95,78,60,52,31,49,39,26,38,31,29,71,79,36,70,56,65,81,45,38,36,48,43,20,82,80,52,83,61,54,59,50,44,35,39,36,38,71,46,43,94,89,41,36,66,49,54,70,40,62,49,43,46,41,36,37,72,70,58,52,29,44,28,44,34,40,35,32,60,89,77,66,42,74,49,42,26,36,52,54,96,73,34,72,40,77,57,72,57,46,96,85,51,29,36,76,35,80,91,72,60,28,24,43,32,75,54,96,75,36,72,42,48,20,41,80,88,65,47,73,52,60,36,43,56,53,42,17,52,52,21,40,51,47,18,52,52,24,41,49,49,21,51,52,25,42,51,48,22,51,52,26,42,51,49,26,50,53,41,32,51,54,34,44,74,72,75,38,65,68,84,57,132

Organism: Gloeobacter violaceus (strain ATCC 29082 / PCC 7421) (NCBI:txid251221)

Sequence (480 aa):
MYQPNQPADVIWPPTDLWSDEPPMESDWHRKQMQVLIDSLESHWHDRQDFYCSGNLTIYYSLTQRKSEDFRGPDFFVVLGCERRERRSWTVWQEGGRLPNVIAEILSDSTADIDRGLKKQIYQDVLRVPEYFWFDPQRFELCGFHLLEGRYVPLEATEAGWLWSGQLGLFFGALQGCLRLLTAAGAVIPTPAERAEAAQQRAEQAEQRAQVEKQRAGQERQRAERLAQRLREQGLDPDAPMYQPNQPADVIWPPTDLWSDEPPMESDWHRKQMQVLIDSLESHWHDRQDFYCSGNLTIYYSLTQRKSEDFRGPDFFVVLGCERRERRSWTVWQEGGRLPNVIAEILSDSTADIDRGLKKQIYQDVLRVPEYFWFDPQRFELCGFHLLEGRYVPLEATEAGWLWSGQLGLFFGALQGCLRLLTAAGAVIPTPAERAEAAQQRAEQAEQRAQVEKQRAGQERQRAERLAQRLREQGLDPDAP

pLDDT: mean 86.73, std 17.1, range [27.16, 98.81]

Nearest PDB structures (foldseek):
  6okh-assembly1_B  TM=8.086E-01  e=4.210E-07  Leptospira borgpetersenii serovar Hardjo-bovis str. JB197
  8v30-assembly1_B  TM=5.217E-01  e=4.542E-01  Homo sapiens
  5yu8-assembly1_A  TM=3.784E-01  e=1.553E-01  Gallus gallus
  8qz0-assembly1_R  TM=4.312E-01  e=7.527E-01  Saccharomyces cerevisiae S288C
  6jmf-assembly1_A  TM=3.209E-01  e=4.698E+00  Homo sapiens